Protein AF-0000000070258026 (afdb_homodimer)

Nearest PDB structures (foldseek):
  6uqy-assembly1_A  TM=7.917E-01  e=1.128E-13  Pseudomonas aeruginosa PAO1
  6ur1-assembly2_B  TM=7.963E-01  e=1.712E-13  Pseudomonas aeruginosa PAO1
  6ur0-assembly2_B  TM=8.062E-01  e=3.299E-13  Pseudomonas aeruginosa PAO1
  6uqv-assembly1_A  TM=8.047E-01  e=5.641E-13  Pseudomonas aeruginosa PAO1
  8d90-assembly2_B  TM=7.657E-01  e=5.315E-13  Pseudomonas aeruginosa PAO1

Radius of gyration: 32.23 Å; Cα contacts (8 Å, |Δi|>4): 1597; chains: 2; bounding box: 73×144×102 Å

Organism: Medicago truncatula (NCBI:txid3880)

Sequence (776 aa):
MKFFTQFTTIVLLLSCFLSIQAEKLKSSQSCEFQAIFNFGDSNSDTGCMSAAFYPAILPYGETFFHEAVDRFSDGRLIIDFIAKHLGMPFLSAYINSIGTSYRHGANFAAGSSTIMRQNKTYFDGGTPFTLEIQVEQFNQFKSRTGKFFTQANKSSYTRHFPKPEDIAKSIFILDIGQNDIADVISKVGKEDSHALISNIVEYFSKQIQSLHFFGARTFWIHNTGPIGCLPVAMPIHNAHNNQTQVVGYLDQNGCVNSQNDLAKEFNKKLKDIVVKLREQFHDASFTYVDMFSAKYELISNANKSGFVDPSGICCGYHENGYHVYCGNKATINGKEIVTSSCEDPSKYISWDGVHYTEAANQWIANRILDGSFSDPPLPIAQSCQITHMKFFTQFTTIVLLLSCFLSIQAEKLKSSQSCEFQAIFNFGDSNSDTGCMSAAFYPAILPYGETFFHEAVDRFSDGRLIIDFIAKHLGMPFLSAYINSIGTSYRHGANFAAGSSTIMRQNKTYFDGGTPFTLEIQVEQFNQFKSRTGKFFTQANKSSYTRHFPKPEDIAKSIFILDIGQNDIADVISKVGKEDSHALISNIVEYFSKQIQSLHFFGARTFWIHNTGPIGCLPVAMPIHNAHNNQTQVVGYLDQNGCVNSQNDLAKEFNKKLKDIVVKLREQFHDASFTYVDMFSAKYELISNANKSGFVDPSGICCGYHENGYHVYCGNKATINGKEIVTSSCEDPSKYISWDGVHYTEAANQWIANRILDGSFSDPPLPIAQSCQITH

InterPro domains:
  IPR001087 GDSL lipase/esterase [PF00657] (36-368)
  IPR035669 GDSL lipase/esterase-like, plant [cd01837] (35-372)
  IPR036514 SGNH hydrolase superfamily [G3DSA:3.40.50.1110] (21-372)

Foldseek 3Di:
DVVPPVVVVVVVVVVVVVVPPPPPPVPQDFLLAQAEEEEAALLQDFAQDCQVDNHFFPPCQCPPNVDGTSHPASHDHLQCVVCVVSPHHRAAALSHPPPHFARRHHYLYYHLEALDQDPDDVVRVHDRSHLVNSLVSVLCLLVVLQVCVPDPDNDPCVNRHYHNVSQQSHEYEYYYHLSQLVVLVVCVVPDDLLVSLLVRLVSVLVSVVSSVVSRYAFYHYEQDAQSQLQLLNFCQQAVPVVPDPDPPCADPLRGGVVSSVSSVSSLVSNVVSQVVVLVVDQRHFGKYFYLHVLLVVCQVCVVVLQADRQSDEFKFDRHHRDTGFHQDWDQDPNDIDHMHGHPDLLRYQHHGSRYGYPNNSNSSSVVGQCQVRMVVSHHPSSRRDRDD/DPVVPVVVVVVVVVVVVVVPCPPPPPPQDFLLAQAEEEEAALLQDFAQDCQVDNHFDPPCQCPPNVDGTSHPASHDHLQCVVCVVSPHHDAAALSHPPPHFARRHHYLYYHLEALDQDPDDVVRVHDRSHLVNSLVSVLCLLVVLQVCVPDPDNDPCVNRHYHNVSQQSHEYEYYYHLSQLVVLVVCVVPDDLLVSLLVRLVSVLVSVVSSVVSRYAFYHYEQDAQSQLQLLNFCQQAVPVVPDPDPPCADPLRGGPVSSVSSVSSLVSNVVSQVVVLVVDQRHFGKYFYLHVLLVVCQVCVVVLQADRQSDEFKFDRHHRDTGFHQDWDQDPNDIDHMHGHPDLLRYQHHGSRYGYPNNSNSSSVVGQCQPRMVVSHHPSSRRDRDD

pLDDT: mean 90.96, std 15.5, range [23.94, 98.94]

Secondary structure (DSSP, 8-state):
-GGGSHHHHHHHHHHHHTTS-------------S-EEEEESTTT-SSHHHHHSSPP-TTTTTTTTSS--S-SSSS--HHHHHHHHTT-PPPPBTT--SS---TTEEE---TT--SSPPS--GGGT--S--HHHHHHHHHHHHHHHHHHHHSSS--GGGGGS--GGGGGGSEEEEE--HHHHHHHHHTBTTB-HHHHHHHHHHHHHHHHHHHHHTT--EEEEE----GGG-GGGSTTT-GGG-----TTSB-TTS-BHHHHHHHHHHHHHHHHHHHHHHHH-TTSEEEEE-HHHHHHHHHHTTGGGT---TT-BSBSEEETTEEE-TT-EEEETTEEEE--B-S-GGG-SBSSSSSB-HHHHHHHHHHHTTSTTEES---GGGTTS---/--TTSHHHHHHHHHHHHT---------------S-EEEEESTTT-SSHHHHHSSPP-TTTTTTTTSS--S-SSSS--HHHHHHHHTT-PPPPBTT--SS---TTEEE---TT--SSPPS--GGGT--S--HHHHHHHHHHHHHHHHHHHHSSS--GGGGGS--GGGGGGSEEEEE--HHHHHHHHHTBTTB-HHHHHHHHHHHHHHHHHHHHHTT--EEEEE----GGGSGGGSTTT-GGG-----TTSB-TTS-BHHHHHHHHHHHHHHHHHHHHHHHH-TTSEEEEE-HHHHHHHHHHTTGGGT---TT-BSBSEEETTEEE-TT-EEEETTEEEE--B-S-GGG-SBSSSSSB-HHHHHHHHHHHTTSTTEES---GGGTTS---

Structure (mmCIF, N/CA/C/O backbone):
data_AF-0000000070258026-model_v1
#
loop_
_entity.id
_entity.type
_entity.pdbx_description
1 polymer 'GDSL-like lipase/acylhydrolase'
#
loop_
_atom_site.group_PDB
_atom_site.id
_atom_site.type_symbol
_atom_site.label_atom_id
_atom_site.label_alt_id
_atom_site.label_comp_id
_atom_site.label_asym_id
_atom_site.label_entity_id
_atom_site.label_seq_id
_atom_site.pdbx_PDB_ins_code
_atom_site.Cartn_x
_atom_site.Cartn_y
_atom_site.Cartn_z
_atom_site.occupancy
_atom_site.B_iso_or_equiv
_atom_site.auth_seq_id
_atom_site.auth_comp_id
_atom_site.auth_asym_id
_atom_site.auth_atom_id
_atom_site.pdbx_PDB_model_num
ATOM 1 N N . MET A 1 1 ? 38.25 -83.875 -19.266 1 23.94 1 MET A N 1
ATOM 2 C CA . MET A 1 1 ? 37.719 -83.312 -18.031 1 23.94 1 MET A CA 1
ATOM 3 C C . MET A 1 1 ? 38.188 -81.875 -17.875 1 23.94 1 MET A C 1
ATOM 5 O O . MET A 1 1 ? 37.938 -81.25 -16.828 1 23.94 1 MET A O 1
ATOM 9 N N . LYS A 1 2 ? 39.188 -81.562 -18.734 1 32.41 2 LYS A N 1
ATOM 10 C CA . LYS A 1 2 ? 39.906 -80.25 -18.75 1 32.41 2 LYS A CA 1
ATOM 11 C C . LYS A 1 2 ? 39 -79.125 -19.234 1 32.41 2 LYS A C 1
ATOM 13 O O . LYS A 1 2 ? 39.375 -78 -19.203 1 32.41 2 LYS A O 1
ATOM 18 N N . PHE A 1 3 ? 37.969 -79.625 -19.906 1 31.86 3 PHE A N 1
ATOM 19 C CA . PHE A 1 3 ? 37.156 -78.625 -20.625 1 31.86 3 PHE A CA 1
ATOM 20 C C . PHE A 1 3 ? 36.344 -77.75 -19.672 1 31.86 3 PHE A C 1
ATOM 22 O O . PHE A 1 3 ? 35.719 -76.75 -20.062 1 31.86 3 PHE A O 1
ATOM 29 N N . PHE A 1 4 ? 36.125 -78.312 -18.438 1 37.47 4 PHE A N 1
ATOM 30 C CA . PHE A 1 4 ? 35.094 -77.688 -17.609 1 37.47 4 PHE A CA 1
ATOM 31 C C . PHE A 1 4 ? 35.625 -76.438 -16.906 1 37.47 4 PHE A C 1
ATOM 33 O O . PHE A 1 4 ? 34.875 -75.75 -16.203 1 37.47 4 PHE A O 1
ATOM 40 N N . THR A 1 5 ? 36.938 -76.312 -16.859 1 42.53 5 THR A N 1
ATOM 41 C CA . THR A 1 5 ? 37.438 -75.312 -15.922 1 42.53 5 THR A CA 1
ATOM 42 C C . THR A 1 5 ? 37.281 -73.875 -16.484 1 42.53 5 THR A C 1
ATOM 44 O O . THR A 1 5 ? 37.281 -72.938 -15.734 1 42.53 5 THR A O 1
ATOM 47 N N . GLN A 1 6 ? 37.219 -73.812 -17.844 1 42.12 6 GLN A N 1
ATOM 48 C CA . GLN A 1 6 ? 37.344 -72.438 -18.391 1 42.12 6 GLN A CA 1
ATOM 49 C C . GLN A 1 6 ? 36.031 -71.688 -18.234 1 42.12 6 GLN A C 1
ATOM 51 O O . GLN A 1 6 ? 36 -70.5 -18.484 1 42.12 6 GLN A O 1
ATOM 56 N N . PHE A 1 7 ? 34.938 -72.5 -18.016 1 44.66 7 PHE A N 1
ATOM 57 C CA . PHE A 1 7 ? 33.688 -71.75 -18.078 1 44.66 7 PHE A CA 1
ATOM 58 C C . PHE A 1 7 ? 33.469 -70.938 -16.812 1 44.66 7 PHE A C 1
ATOM 60 O O . PHE A 1 7 ? 32.625 -70 -16.781 1 44.66 7 PHE A O 1
ATOM 67 N N . THR A 1 8 ? 34.188 -71.375 -15.703 1 45.5 8 THR A N 1
ATOM 68 C CA . THR A 1 8 ? 33.781 -70.75 -14.453 1 45.5 8 THR A CA 1
ATOM 69 C C . THR A 1 8 ? 34.406 -69.312 -14.352 1 45.5 8 THR A C 1
ATOM 71 O O . THR A 1 8 ? 33.875 -68.438 -13.641 1 45.5 8 THR A O 1
ATOM 74 N N . THR A 1 9 ? 35.531 -69.125 -15.109 1 47.25 9 THR A N 1
ATOM 75 C CA . THR A 1 9 ? 36.188 -67.875 -14.875 1 47.25 9 THR A CA 1
ATOM 76 C C . THR A 1 9 ? 35.406 -66.75 -15.531 1 47.25 9 THR A C 1
ATOM 78 O O . THR A 1 9 ? 35.438 -65.562 -15.047 1 47.25 9 THR A O 1
ATOM 81 N N . ILE A 1 10 ? 34.719 -67.125 -16.688 1 45.38 10 ILE A N 1
ATOM 82 C CA . ILE A 1 10 ? 34.094 -66 -17.406 1 45.38 10 ILE A CA 1
ATOM 83 C C . ILE A 1 10 ? 32.875 -65.5 -16.641 1 45.38 10 ILE A C 1
ATOM 85 O O . ILE A 1 10 ? 32.562 -64.312 -16.703 1 45.38 10 ILE A O 1
ATOM 89 N N . VAL A 1 11 ? 32.25 -66.5 -15.906 1 46.34 11 VAL A N 1
ATOM 90 C CA . VAL A 1 11 ? 31.016 -66.062 -15.258 1 46.34 11 VAL A CA 1
ATOM 91 C C . VAL A 1 11 ? 31.359 -65.062 -14.109 1 46.34 11 VAL A C 1
ATOM 93 O O . VAL A 1 11 ? 30.609 -64.188 -13.805 1 46.34 11 VAL A O 1
ATOM 96 N N . LEU A 1 12 ? 32.562 -65.375 -13.484 1 46.09 12 LEU A N 1
ATOM 97 C CA . LEU A 1 12 ? 32.844 -64.562 -12.344 1 46.09 12 LEU A CA 1
ATOM 98 C C . LEU A 1 12 ? 33.219 -63.125 -12.797 1 46.09 12 LEU A C 1
ATOM 100 O O . LEU A 1 12 ? 32.938 -62.156 -12.086 1 46.09 12 LEU A O 1
ATOM 104 N N . LEU A 1 13 ? 33.844 -63.094 -14.039 1 44.31 13 LEU A N 1
ATOM 105 C CA . LEU A 1 13 ? 34.219 -61.75 -14.453 1 44.31 13 LEU A CA 1
ATOM 106 C C . LEU A 1 13 ? 32.969 -60.906 -14.797 1 44.31 13 LEU A C 1
ATOM 108 O O . LEU A 1 13 ? 32.969 -59.688 -14.641 1 44.31 13 LEU A O 1
ATOM 112 N N . LEU A 1 14 ? 31.922 -61.688 -15.398 1 43.72 14 LEU A N 1
ATOM 113 C CA . LEU A 1 14 ? 30.75 -60.875 -15.742 1 43.72 14 LEU A CA 1
ATOM 114 C C . LEU A 1 14 ? 30.047 -60.375 -14.492 1 43.72 14 LEU A C 1
ATOM 116 O O . LEU A 1 14 ? 29.453 -59.281 -14.508 1 43.72 14 LEU A O 1
ATOM 120 N N . SER A 1 15 ? 30.125 -61.219 -13.43 1 42.88 15 SER A N 1
ATOM 121 C CA . SER A 1 15 ? 29.406 -60.719 -12.258 1 42.88 15 SER A CA 1
ATOM 122 C C . SER A 1 15 ? 30.109 -59.5 -11.664 1 42.88 15 SER A C 1
ATOM 124 O O . SER A 1 15 ? 29.484 -58.688 -10.984 1 42.88 15 SER A O 1
ATOM 126 N N . CYS A 1 16 ? 31.453 -59.531 -11.727 1 42.88 16 CYS A N 1
ATOM 127 C CA . CYS A 1 16 ? 32.094 -58.406 -11.062 1 42.88 16 CYS A CA 1
ATOM 128 C C . CYS A 1 16 ? 31.828 -57.094 -11.797 1 42.88 16 CYS A C 1
ATOM 130 O O . CYS A 1 16 ? 32.062 -56.031 -11.258 1 42.88 16 CYS A O 1
ATOM 132 N N . PHE A 1 17 ? 31.75 -57.219 -13.188 1 41.69 17 PHE A N 1
ATOM 133 C CA . PHE A 1 17 ? 31.656 -55.906 -13.867 1 41.69 17 PHE A CA 1
ATOM 134 C C . PHE A 1 17 ? 30.297 -55.281 -13.609 1 41.69 17 PHE A C 1
ATOM 136 O O . PHE A 1 17 ? 30.047 -54.156 -14.031 1 41.69 17 PHE A O 1
ATOM 143 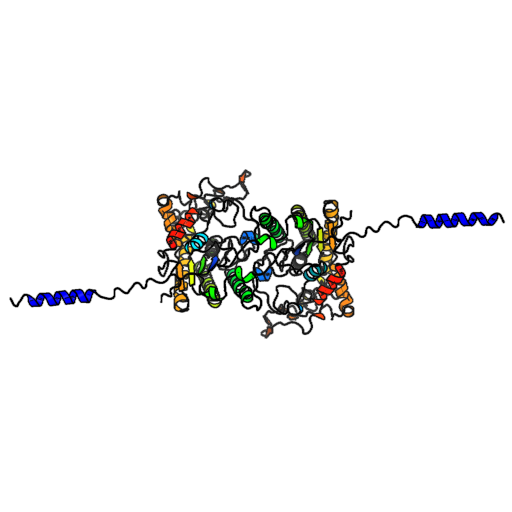N N . LEU A 1 18 ? 29.281 -56.125 -13.375 1 38.84 18 LEU A N 1
ATOM 144 C CA . LEU A 1 18 ? 28.016 -55.406 -13.164 1 38.84 18 LEU A CA 1
ATOM 145 C C . LEU A 1 18 ? 28.047 -54.625 -11.852 1 38.84 18 LEU A C 1
ATOM 147 O O . LEU A 1 18 ? 27.031 -54.062 -11.453 1 38.84 18 LEU A O 1
ATOM 151 N N . SER A 1 19 ? 29 -55 -10.992 1 41.25 19 SER A N 1
ATOM 152 C CA . SER A 1 19 ? 28.969 -54.156 -9.812 1 41.25 19 SER A CA 1
ATOM 153 C C . SER A 1 19 ? 29.281 -52.719 -10.18 1 41.25 19 SER A C 1
ATOM 155 O O . SER A 1 19 ? 29.688 -51.906 -9.32 1 41.25 19 SER A O 1
ATOM 157 N N . ILE A 1 20 ? 29.75 -52.469 -11.406 1 37.81 20 ILE A N 1
ATOM 158 C CA . ILE A 1 20 ? 30.297 -51.125 -11.562 1 37.81 20 ILE A CA 1
ATOM 159 C C . ILE A 1 20 ? 29.344 -50.094 -10.969 1 37.81 20 ILE A C 1
ATOM 161 O O . ILE A 1 20 ? 29.391 -49.812 -9.773 1 37.81 20 ILE A O 1
ATOM 165 N N . GLN A 1 21 ? 29.047 -48.938 -11.742 1 34.91 21 GLN A N 1
ATOM 166 C CA . GLN A 1 21 ? 28.75 -47.531 -11.391 1 34.91 21 GLN A CA 1
ATOM 167 C C . GLN A 1 21 ? 27.312 -47.406 -10.914 1 34.91 21 GLN A C 1
ATOM 169 O O . GLN A 1 21 ? 26.406 -47.219 -11.719 1 34.91 21 GLN A O 1
ATOM 174 N N . ALA A 1 22 ? 26.812 -48.312 -10.195 1 37.06 22 ALA A N 1
ATOM 175 C CA . ALA A 1 22 ? 25.672 -47.625 -9.57 1 37.06 22 ALA A CA 1
ATOM 176 C C . ALA A 1 22 ? 26.047 -46.219 -9.133 1 37.06 22 ALA A C 1
ATOM 178 O O . ALA A 1 22 ? 26.812 -46.031 -8.18 1 37.06 22 ALA A O 1
ATOM 179 N N . GLU A 1 23 ? 26.328 -45.312 -9.969 1 34.62 23 GLU A N 1
ATOM 180 C CA . GLU A 1 23 ? 26.344 -43.938 -9.578 1 34.62 23 GLU A CA 1
ATOM 181 C C . GLU A 1 23 ? 25.422 -43.688 -8.383 1 34.62 23 GLU A C 1
ATOM 183 O O . GLU A 1 23 ? 24.25 -44.062 -8.406 1 34.62 23 GLU A O 1
ATOM 188 N N . LYS A 1 24 ? 25.969 -43.594 -7.289 1 44.56 24 LYS A N 1
ATOM 189 C CA . LYS A 1 24 ? 25.312 -43.031 -6.121 1 44.56 24 LYS A CA 1
ATOM 190 C C . LYS A 1 24 ? 24.266 -42 -6.535 1 44.56 24 LYS A C 1
ATOM 192 O O . LYS A 1 24 ? 24.609 -40.938 -7.066 1 44.56 24 LYS A O 1
ATOM 197 N N . LEU A 1 25 ? 23.219 -42.469 -7.25 1 40.97 25 LEU A N 1
ATOM 198 C CA . LEU A 1 25 ? 22.172 -41.469 -7.113 1 40.97 25 LEU A CA 1
ATOM 199 C C . LEU A 1 25 ? 22.391 -40.625 -5.852 1 40.97 25 LEU A C 1
ATOM 201 O O . LEU A 1 25 ? 22.203 -41.125 -4.738 1 40.97 25 LEU A O 1
ATOM 205 N N . LYS A 1 26 ? 23.328 -39.875 -5.727 1 43.75 26 LYS A N 1
ATOM 206 C CA . LYS A 1 26 ? 23.5 -38.906 -4.648 1 43.75 26 LYS A CA 1
ATOM 207 C C . LYS A 1 26 ? 22.156 -38.5 -4.074 1 43.75 26 LYS A C 1
ATOM 209 O O . LYS A 1 26 ? 21.344 -37.875 -4.773 1 43.75 26 LYS A O 1
ATOM 214 N N . SER A 1 27 ? 21.391 -39.219 -3.379 1 47.47 27 SER A N 1
ATOM 215 C CA . SER A 1 27 ? 20.266 -38.844 -2.535 1 47.47 27 SER A CA 1
ATOM 216 C C . SER A 1 27 ? 20.328 -37.375 -2.148 1 47.47 27 SER A C 1
ATOM 218 O O . SER A 1 27 ? 21.203 -36.969 -1.401 1 47.47 27 SER A O 1
ATOM 220 N N . SER A 1 28 ? 20.094 -36.562 -3.061 1 60.34 28 SER A N 1
ATOM 221 C CA . SER A 1 28 ? 20.203 -35.094 -2.871 1 60.34 28 SER A CA 1
ATOM 222 C C . SER A 1 28 ? 19.547 -34.656 -1.571 1 60.34 28 SER A C 1
ATOM 224 O O . SER A 1 28 ? 18.422 -35.062 -1.276 1 60.34 28 SER A O 1
ATOM 226 N N . GLN A 1 29 ? 20.266 -34.25 -0.574 1 77.06 29 GLN A N 1
ATOM 227 C CA . GLN A 1 29 ? 19.922 -33.719 0.742 1 77.06 29 GLN A CA 1
ATOM 228 C C . GLN A 1 29 ? 18.844 -32.656 0.64 1 77.06 29 GLN A C 1
ATOM 230 O O . GLN A 1 29 ? 18.844 -31.844 -0.288 1 77.06 29 GLN A O 1
ATOM 235 N N . SER A 1 30 ? 17.812 -32.906 1.454 1 90.06 30 SER A N 1
ATOM 236 C CA . SER A 1 30 ? 16.75 -31.906 1.57 1 90.06 30 SER A CA 1
ATOM 237 C C . SER A 1 30 ? 17.312 -30.516 1.844 1 90.06 30 SER A C 1
ATOM 239 O O . SER A 1 30 ? 18.297 -30.375 2.562 1 90.06 30 SER A O 1
ATOM 241 N N . CYS A 1 31 ? 16.875 -29.547 1.17 1 94.38 31 CYS A N 1
ATOM 242 C CA . CYS A 1 31 ? 17.359 -28.172 1.258 1 94.38 31 CYS A CA 1
ATOM 243 C C . CYS A 1 31 ? 17.094 -27.594 2.643 1 94.38 31 CYS A C 1
ATOM 245 O O . CYS A 1 31 ? 17.781 -26.656 3.066 1 94.38 31 CYS A O 1
ATOM 247 N N . GLU A 1 32 ? 16.188 -28.094 3.459 1 93.81 32 GLU A N 1
ATOM 248 C CA . GLU A 1 32 ? 15.812 -27.578 4.77 1 93.81 32 GLU A CA 1
ATOM 249 C C . GLU A 1 32 ? 15.617 -26.078 4.746 1 93.81 32 GLU A C 1
ATOM 251 O O . GLU A 1 32 ? 16.266 -25.344 5.508 1 93.81 32 GLU A O 1
ATOM 256 N N . PHE A 1 33 ? 14.758 -25.609 3.986 1 97.88 33 PHE A N 1
ATOM 257 C CA . PHE A 1 33 ? 14.5 -24.188 3.811 1 97.88 33 PHE A CA 1
ATOM 258 C C . PHE A 1 33 ? 14.109 -23.531 5.133 1 97.88 33 PHE A C 1
ATOM 260 O O . PHE A 1 33 ? 13.344 -24.109 5.91 1 97.88 33 PHE A O 1
ATOM 267 N N . GLN A 1 34 ? 14.594 -22.312 5.363 1 96.94 34 GLN A N 1
ATOM 268 C CA . GLN A 1 34 ? 14.32 -21.578 6.598 1 96.94 34 GLN A CA 1
ATOM 269 C C . GLN A 1 34 ? 13.148 -20.609 6.414 1 96.94 34 GLN A C 1
ATOM 271 O O . GLN A 1 34 ? 12.477 -20.25 7.383 1 96.94 34 GLN A O 1
ATOM 276 N N . ALA A 1 35 ? 12.961 -20.188 5.176 1 98.19 35 ALA A N 1
ATOM 277 C CA . ALA A 1 35 ? 11.906 -19.234 4.887 1 98.19 35 ALA A CA 1
ATOM 278 C C . ALA A 1 35 ? 11.453 -19.328 3.432 1 98.19 35 ALA A C 1
ATOM 280 O O . ALA A 1 35 ? 12.148 -19.922 2.6 1 98.19 35 ALA A O 1
ATOM 281 N N . ILE A 1 36 ? 10.258 -18.875 3.186 1 98.81 36 ILE A N 1
ATOM 282 C CA . ILE A 1 36 ? 9.695 -18.719 1.847 1 98.81 36 ILE A CA 1
ATOM 283 C C . ILE A 1 36 ? 9.438 -17.234 1.561 1 98.81 36 ILE A C 1
ATOM 285 O O . ILE A 1 36 ? 8.812 -16.547 2.365 1 98.81 36 ILE A O 1
ATOM 289 N N . PHE A 1 37 ? 9.961 -16.75 0.509 1 98.94 37 PHE A N 1
ATOM 290 C CA . PHE A 1 37 ? 9.586 -15.438 -0.017 1 98.94 37 PHE A CA 1
ATOM 291 C C . PHE A 1 37 ? 8.836 -15.578 -1.335 1 98.94 37 PHE A C 1
ATOM 293 O O . PHE A 1 37 ? 9.359 -16.141 -2.297 1 98.94 37 PHE A O 1
ATOM 300 N N . ASN A 1 38 ? 7.598 -15.078 -1.342 1 98.94 38 ASN A N 1
ATOM 301 C CA . ASN A 1 38 ? 6.73 -15.266 -2.5 1 98.94 38 ASN A CA 1
ATOM 302 C C . ASN A 1 38 ? 6.41 -13.945 -3.186 1 98.94 38 ASN A C 1
ATOM 304 O O . ASN A 1 38 ? 6.156 -12.938 -2.518 1 98.94 38 ASN A O 1
ATOM 308 N N . PHE A 1 39 ? 6.453 -13.914 -4.484 1 98.94 39 PHE A N 1
ATOM 309 C CA . PHE A 1 39 ? 6.113 -12.789 -5.352 1 98.94 39 PHE A CA 1
ATOM 310 C C . PHE A 1 39 ? 5.059 -13.203 -6.375 1 98.94 39 PHE A C 1
ATOM 312 O O . PHE A 1 39 ? 5.152 -14.273 -6.977 1 98.94 39 PHE A O 1
ATOM 319 N N . GLY A 1 40 ? 4.047 -12.344 -6.512 1 98.88 40 GLY A N 1
ATOM 320 C CA . GLY A 1 40 ? 3.027 -12.82 -7.434 1 98.88 40 GLY A CA 1
ATOM 321 C C . GLY A 1 40 ? 1.813 -11.914 -7.504 1 98.88 40 GLY A C 1
ATOM 322 O O . GLY A 1 40 ? 1.91 -10.719 -7.223 1 98.88 40 GLY A O 1
ATOM 323 N N . ASP A 1 41 ? 0.725 -12.445 -8.062 1 98.69 41 ASP A N 1
ATOM 324 C CA . ASP A 1 41 ? -0.542 -11.734 -8.234 1 98.69 41 ASP A CA 1
ATOM 325 C C . ASP A 1 41 ? -1.641 -12.375 -7.383 1 98.69 41 ASP A C 1
ATOM 327 O O . ASP A 1 41 ? -1.368 -12.906 -6.305 1 98.69 41 ASP A O 1
ATOM 331 N N . SER A 1 42 ? -2.885 -12.289 -7.746 1 98.44 42 SER A N 1
ATOM 332 C CA . SER A 1 42 ? -4.023 -12.75 -6.961 1 98.44 42 SER A CA 1
ATOM 333 C C . SER A 1 42 ? -3.961 -14.258 -6.723 1 98.44 42 SER A C 1
ATOM 335 O O . SER A 1 42 ? -4.531 -14.758 -5.754 1 98.44 42 SER A O 1
ATOM 337 N N . ASN A 1 43 ? -3.219 -15 -7.562 1 98.69 43 ASN A N 1
ATOM 338 C CA . ASN A 1 43 ? -3.129 -16.453 -7.43 1 98.69 43 ASN A CA 1
ATOM 339 C C . ASN A 1 43 ? -2.285 -16.844 -6.223 1 98.69 43 ASN A C 1
ATOM 341 O O . ASN A 1 43 ? -2.291 -18.016 -5.816 1 98.69 43 ASN A O 1
ATOM 345 N N . SER A 1 44 ? -1.569 -15.859 -5.648 1 98.81 44 SER A N 1
ATOM 346 C CA . SER A 1 44 ? -0.742 -16.219 -4.5 1 98.81 44 SER A CA 1
ATOM 347 C C . SER A 1 44 ? -0.771 -15.125 -3.436 1 98.81 44 SER A C 1
ATOM 349 O O . SER A 1 44 ? 0.052 -15.117 -2.518 1 98.81 44 SER A O 1
ATOM 351 N N . ASP A 1 45 ? -1.696 -14.141 -3.553 1 98.69 45 ASP A N 1
ATOM 352 C CA . ASP A 1 45 ? -1.89 -13.102 -2.547 1 98.69 45 ASP A CA 1
ATOM 353 C C . ASP A 1 45 ? -2.541 -13.672 -1.288 1 98.69 45 ASP A C 1
ATOM 355 O O . ASP A 1 45 ? -3.633 -14.234 -1.35 1 98.69 45 ASP A O 1
ATOM 359 N N . THR A 1 46 ? -1.882 -13.484 -0.148 1 98.38 46 THR A N 1
ATOM 360 C CA . THR A 1 46 ? -2.41 -14.047 1.09 1 98.38 46 THR A CA 1
ATOM 361 C C . THR A 1 46 ? -2.904 -12.938 2.018 1 98.38 46 THR A C 1
ATOM 363 O O . THR A 1 46 ? -3.01 -13.141 3.229 1 98.38 46 THR A O 1
ATOM 366 N N . GLY A 1 47 ? -3.084 -11.695 1.452 1 97.5 47 GLY A N 1
ATOM 367 C CA . GLY A 1 47 ? -3.662 -10.695 2.332 1 97.5 47 GLY A CA 1
ATOM 368 C C . GLY A 1 47 ? -3.264 -9.281 1.967 1 97.5 47 GLY A C 1
ATOM 369 O O . GLY A 1 47 ? -3.674 -8.32 2.627 1 97.5 47 GLY A O 1
ATOM 370 N N . CYS A 1 48 ? -2.506 -9.094 0.95 1 98.31 48 CYS A N 1
ATOM 371 C CA . CYS A 1 48 ? -1.938 -7.793 0.62 1 98.31 48 CYS A CA 1
ATOM 372 C C . CYS A 1 48 ? -3.035 -6.781 0.313 1 98.31 48 CYS A C 1
ATOM 374 O O . CYS A 1 48 ? -3.059 -5.691 0.888 1 98.31 48 CYS A O 1
ATOM 376 N N . MET A 1 49 ? -3.967 -7.145 -0.515 1 97.5 49 MET A N 1
ATOM 377 C CA . MET A 1 49 ? -4.965 -6.195 -0.999 1 97.5 49 MET A CA 1
ATOM 378 C C . MET A 1 49 ? -5.93 -5.805 0.116 1 97.5 49 MET A C 1
ATOM 380 O O . MET A 1 49 ? -6.305 -4.637 0.237 1 97.5 49 MET A O 1
ATOM 384 N N . SER A 1 50 ? -6.297 -6.758 0.931 1 96.56 50 SER A N 1
ATOM 385 C CA . SER A 1 50 ? -7.219 -6.438 2.018 1 96.56 50 SER A CA 1
ATOM 386 C C . SER A 1 50 ? -6.531 -5.609 3.098 1 96.56 50 SER A C 1
ATOM 388 O O . SER A 1 50 ? -7.164 -4.758 3.729 1 96.56 50 SER A O 1
ATOM 390 N N . ALA A 1 51 ? -5.25 -5.871 3.33 1 97.38 51 ALA A N 1
ATOM 391 C CA . ALA A 1 51 ? -4.512 -5.113 4.34 1 97.38 51 ALA A CA 1
ATOM 392 C C . ALA A 1 51 ? -4.32 -3.662 3.904 1 97.38 51 ALA A C 1
ATOM 394 O O . ALA A 1 51 ? -4.391 -2.748 4.727 1 97.38 51 ALA A O 1
ATOM 395 N N . ALA A 1 52 ? -4.113 -3.445 2.633 1 98 52 ALA A N 1
ATOM 396 C CA . ALA A 1 52 ? -3.74 -2.123 2.141 1 98 52 ALA A CA 1
ATOM 397 C C . ALA A 1 52 ? -4.977 -1.301 1.784 1 98 52 ALA A C 1
ATOM 399 O O . ALA A 1 52 ? -4.934 -0.068 1.794 1 98 52 ALA A O 1
ATOM 400 N N . PHE A 1 53 ? -6.121 -1.968 1.501 1 97.62 53 PHE A N 1
ATOM 401 C CA . PHE A 1 53 ? -7.238 -1.252 0.896 1 97.62 53 PHE A CA 1
ATOM 402 C C . PHE A 1 53 ? -8.547 -1.621 1.578 1 97.62 53 PHE A C 1
ATOM 404 O O . PHE A 1 53 ? -8.758 -1.294 2.748 1 97.62 53 PHE A O 1
ATOM 411 N N . TYR A 1 54 ? -9.445 -2.414 0.941 1 96.12 54 TYR A N 1
ATOM 412 C CA . TYR A 1 54 ? -10.742 -2.764 1.509 1 96.12 54 TYR A CA 1
ATOM 413 C C . TYR A 1 54 ? -10.703 -4.137 2.168 1 96.12 54 TYR A C 1
ATOM 415 O O . TYR A 1 54 ? -9.914 -5 1.767 1 96.12 54 TYR A O 1
ATOM 423 N N . PRO A 1 55 ? -11.539 -4.371 3.129 1 95.06 55 PRO A N 1
ATOM 424 C CA . PRO A 1 55 ? -11.531 -5.648 3.844 1 95.06 55 PRO A CA 1
ATOM 425 C C . PRO A 1 55 ? -11.859 -6.832 2.939 1 95.06 55 PRO A C 1
ATOM 427 O O . PRO A 1 55 ? -12.578 -6.676 1.947 1 95.06 55 PRO A O 1
ATOM 430 N N . ALA A 1 56 ? -11.305 -7.977 3.363 1 93.88 56 ALA A N 1
ATOM 431 C CA . ALA A 1 56 ? -11.727 -9.219 2.725 1 93.88 56 ALA A CA 1
ATOM 432 C C . ALA A 1 56 ? -13.219 -9.461 2.926 1 93.88 56 ALA A C 1
ATOM 434 O O . ALA A 1 56 ? -13.805 -9 3.912 1 93.88 56 ALA A O 1
ATOM 435 N N . ILE A 1 57 ? -13.805 -10.164 2.006 1 93.44 57 ILE A N 1
ATOM 436 C CA . ILE A 1 57 ? -15.242 -10.391 2.096 1 93.44 57 ILE A CA 1
ATOM 437 C C . ILE A 1 57 ? -15.547 -11.867 1.884 1 93.44 57 ILE A C 1
ATOM 439 O O . ILE A 1 57 ? -14.789 -12.578 1.207 1 93.44 57 ILE A O 1
ATOM 443 N N . LEU A 1 58 ? -16.578 -12.32 2.543 1 94.44 58 LEU A N 1
ATOM 444 C CA . LEU A 1 58 ? -17.141 -13.633 2.197 1 94.44 58 LEU A CA 1
ATOM 445 C C . LEU A 1 58 ? -17.734 -13.617 0.794 1 94.44 58 LEU A C 1
ATOM 447 O O . LEU A 1 58 ? -18.156 -12.562 0.306 1 94.44 58 LEU A O 1
ATOM 451 N N . PRO A 1 59 ? -17.609 -14.758 0.017 1 95.94 59 PRO A N 1
ATOM 452 C CA . PRO A 1 59 ? -17.328 -16.109 0.512 1 95.94 59 PRO A CA 1
ATOM 453 C C . PRO A 1 59 ? -15.867 -16.5 0.329 1 95.94 59 PRO A C 1
ATOM 455 O O . PRO A 1 59 ? -15.523 -17.688 0.482 1 95.94 59 PRO A O 1
ATOM 458 N N . TYR A 1 60 ? -15 -15.617 0.019 1 97.06 60 TYR A N 1
ATOM 459 C CA . TYR A 1 60 ? -13.578 -15.953 -0.03 1 97.06 60 TYR A CA 1
ATOM 460 C C . TYR A 1 60 ? -13.094 -16.469 1.318 1 97.06 60 TYR A C 1
ATOM 462 O O . TYR A 1 60 ? -13.32 -15.836 2.352 1 97.06 60 TYR A O 1
ATOM 470 N N . GLY A 1 61 ? -12.5 -17.656 1.319 1 97.5 61 GLY A N 1
ATOM 471 C CA . GLY A 1 61 ? -11.992 -18.25 2.543 1 97.5 61 GLY A CA 1
ATOM 472 C C . GLY A 1 61 ? -13 -19.141 3.24 1 97.5 61 GLY A C 1
ATOM 473 O O . GLY A 1 61 ? -12.695 -19.75 4.273 1 97.5 61 GLY A O 1
ATOM 474 N N . GLU A 1 62 ? -14.148 -19.359 2.689 1 97.19 62 GLU A N 1
ATOM 475 C CA . GLU A 1 62 ? -15.266 -19.984 3.391 1 97.19 62 GLU A CA 1
ATOM 476 C C . GLU A 1 62 ? -14.984 -21.453 3.699 1 97.19 62 GLU A C 1
ATOM 478 O O . GLU A 1 62 ? -15.453 -21.984 4.707 1 97.19 62 GLU A O 1
ATOM 483 N N . THR A 1 63 ? -14.234 -22.141 2.889 1 97.56 63 THR A N 1
ATOM 484 C CA . THR A 1 63 ? -14.125 -23.578 2.988 1 97.56 63 THR A CA 1
ATOM 485 C C . THR A 1 63 ? -13.078 -23.984 4.027 1 97.56 63 THR A C 1
ATOM 487 O O . THR A 1 63 ? -13.266 -24.938 4.773 1 97.56 63 THR A O 1
ATOM 490 N N . PHE A 1 64 ? -11.984 -23.266 4.137 1 98.25 64 PHE A N 1
ATOM 491 C CA . PHE A 1 64 ? -10.906 -23.688 5.016 1 98.25 64 PHE A CA 1
ATOM 492 C C . PHE A 1 64 ? -10.805 -22.766 6.227 1 98.25 64 PHE A C 1
ATOM 494 O O . PHE A 1 64 ? -10.711 -23.25 7.363 1 98.25 64 PHE A O 1
ATOM 501 N N . PHE A 1 65 ? -10.836 -21.484 5.984 1 97.12 65 PHE A N 1
ATOM 502 C CA . PHE A 1 65 ? -10.609 -20.5 7.051 1 97.12 65 PHE A CA 1
ATOM 503 C C . PHE A 1 65 ? -11.906 -20.219 7.797 1 97.12 65 PHE A C 1
ATOM 505 O O . PHE A 1 65 ? -11.875 -19.688 8.914 1 97.12 65 PHE A O 1
ATOM 512 N N . HIS A 1 66 ? -13.086 -20.453 7.164 1 96.88 66 HIS A N 1
ATOM 513 C CA . HIS A 1 66 ? -14.414 -20.25 7.738 1 96.88 66 HIS A CA 1
ATOM 514 C C . HIS A 1 66 ? -14.609 -18.812 8.195 1 96.88 66 HIS A C 1
ATOM 516 O O . HIS A 1 66 ? -15.242 -18.562 9.219 1 96.88 66 HIS A O 1
ATOM 522 N N . GLU A 1 67 ? -13.945 -17.891 7.539 1 95.44 67 GLU A N 1
ATOM 523 C CA . GLU A 1 67 ? -14.062 -16.453 7.641 1 95.44 67 GLU A CA 1
ATOM 524 C C . GLU A 1 67 ? -13.516 -15.758 6.398 1 95.44 67 GLU A C 1
ATOM 526 O O . GLU A 1 67 ? -12.859 -16.391 5.566 1 95.44 67 GLU A O 1
ATOM 531 N N . ALA A 1 68 ? -13.852 -14.539 6.27 1 95.44 68 ALA A N 1
ATOM 532 C CA . ALA A 1 68 ? -13.344 -13.781 5.129 1 95.44 68 ALA A CA 1
ATOM 533 C C . ALA A 1 68 ? -11.828 -13.641 5.203 1 95.44 68 ALA A C 1
ATOM 535 O O . ALA A 1 68 ? -11.289 -13.203 6.223 1 95.44 68 ALA A O 1
ATOM 536 N N . VAL A 1 69 ? -11.141 -14.07 4.172 1 94.31 69 VAL A N 1
ATOM 537 C CA . VAL A 1 69 ? -9.703 -13.891 4.047 1 94.31 69 VAL A CA 1
ATOM 538 C C . VAL A 1 69 ? -9.367 -13.336 2.664 1 94.31 69 VAL A C 1
ATOM 540 O O . VAL A 1 69 ? -10.164 -13.461 1.728 1 94.31 69 VAL A O 1
ATOM 543 N N . ASP A 1 70 ? -8.25 -12.578 2.588 1 90.19 70 ASP A N 1
ATOM 544 C CA . ASP A 1 70 ? -7.82 -12.055 1.298 1 90.19 70 ASP A CA 1
ATOM 545 C C . ASP A 1 70 ? -7.086 -13.125 0.489 1 90.19 70 ASP A C 1
ATOM 547 O O . ASP A 1 70 ? -5.879 -13.031 0.271 1 90.19 70 ASP A O 1
ATOM 551 N N . ARG A 1 71 ? -7.664 -14.203 0.234 1 96.81 71 ARG A N 1
ATOM 552 C CA . ARG A 1 71 ? -7.305 -15.211 -0.754 1 96.81 71 ARG A CA 1
ATOM 553 C C . ARG A 1 71 ? -8.367 -15.312 -1.847 1 96.81 71 ARG A C 1
ATOM 555 O O . ARG A 1 71 ? -9.562 -15.406 -1.554 1 96.81 71 ARG A O 1
ATOM 562 N N . PHE A 1 72 ? -7.957 -15.18 -3.029 1 97.44 72 PHE A N 1
ATOM 563 C CA . PHE A 1 72 ? -8.891 -15.227 -4.148 1 97.44 72 PHE A CA 1
ATOM 564 C C . PHE A 1 72 ? -9.297 -16.672 -4.449 1 97.44 72 PHE A C 1
ATOM 566 O O . PHE A 1 72 ? -9.102 -17.156 -5.562 1 97.44 72 PHE A O 1
ATOM 573 N N . SER A 1 73 ? -9.82 -17.281 -3.482 1 98.44 73 SER A N 1
ATOM 574 C CA . SER A 1 73 ? -10.273 -18.672 -3.449 1 98.44 73 SER A CA 1
ATOM 575 C C . SER A 1 73 ? -11.25 -18.906 -2.301 1 98.44 73 SER A C 1
ATOM 577 O O . SER A 1 73 ? -11.367 -18.078 -1.396 1 98.44 73 SER A O 1
ATOM 579 N N . ASP A 1 74 ? -11.977 -20.031 -2.359 1 98.25 74 ASP A N 1
ATOM 580 C CA . ASP A 1 74 ? -12.828 -20.438 -1.243 1 98.25 74 ASP A CA 1
ATOM 581 C C . ASP A 1 74 ? -11.992 -20.859 -0.04 1 98.25 74 ASP A C 1
ATOM 583 O O . ASP A 1 74 ? -12.508 -20.984 1.071 1 98.25 74 ASP A O 1
ATOM 587 N N . GLY A 1 75 ? -10.703 -21.078 -0.26 1 98.62 75 GLY A N 1
ATOM 588 C CA . GLY A 1 75 ? -9.828 -21.531 0.81 1 98.62 75 GLY A CA 1
ATOM 589 C C . GLY A 1 75 ? -8.359 -21.266 0.529 1 98.62 75 GLY A C 1
ATOM 590 O O . GLY A 1 75 ? -7.973 -20.141 0.226 1 98.62 75 GLY A O 1
ATOM 591 N N . ARG A 1 76 ? -7.547 -22.344 0.542 1 98.56 76 ARG A N 1
ATOM 592 C CA . ARG A 1 76 ? -6.094 -22.234 0.452 1 98.56 76 ARG A CA 1
ATOM 593 C C . ARG A 1 76 ? -5.645 -22.094 -0.999 1 98.56 76 ARG A C 1
ATOM 595 O O . ARG A 1 76 ? -6.289 -22.609 -1.91 1 98.56 76 ARG A O 1
ATOM 602 N N . LEU A 1 77 ? -4.602 -21.375 -1.186 1 98.94 77 LEU A N 1
ATOM 603 C CA . LEU A 1 77 ? -3.936 -21.203 -2.471 1 98.94 77 LEU A CA 1
ATOM 604 C C . LEU A 1 77 ? -2.785 -22.188 -2.623 1 98.94 77 LEU A C 1
ATOM 606 O O . LEU A 1 77 ? -2.396 -22.844 -1.656 1 98.94 77 LEU A O 1
ATOM 610 N N . ILE A 1 78 ? -2.24 -22.25 -3.812 1 98.94 78 ILE A N 1
ATOM 611 C CA . ILE A 1 78 ? -1.12 -23.141 -4.074 1 98.94 78 ILE A CA 1
ATOM 612 C C . ILE A 1 78 ? 0.033 -22.828 -3.129 1 98.94 78 ILE A C 1
ATOM 614 O O . ILE A 1 78 ? 0.676 -23.734 -2.59 1 98.94 78 ILE A O 1
ATOM 618 N N . ILE A 1 79 ? 0.308 -21.562 -2.842 1 98.94 79 ILE A N 1
ATOM 619 C CA . ILE A 1 79 ? 1.401 -21.125 -1.98 1 98.94 79 ILE A CA 1
ATOM 620 C C . ILE A 1 79 ? 1.184 -21.656 -0.564 1 98.94 79 ILE A C 1
ATOM 622 O O . ILE A 1 79 ? 2.143 -21.984 0.138 1 98.94 79 ILE A O 1
ATOM 626 N N . ASP A 1 80 ? -0.06 -21.781 -0.109 1 98.88 80 ASP A N 1
ATOM 627 C CA . ASP A 1 80 ? -0.354 -22.344 1.208 1 98.88 80 ASP A CA 1
ATOM 628 C C . ASP A 1 80 ? 0.021 -23.812 1.274 1 98.88 80 ASP A C 1
ATOM 630 O O . ASP A 1 80 ? 0.589 -24.281 2.27 1 98.88 80 ASP A O 1
ATOM 634 N N . PHE A 1 81 ? -0.296 -24.547 0.236 1 98.88 81 PHE A N 1
ATOM 635 C CA . PHE A 1 81 ? 0.038 -25.953 0.193 1 98.88 81 PHE A CA 1
ATOM 636 C C . PHE A 1 81 ? 1.546 -26.156 0.105 1 98.88 81 PHE A C 1
ATOM 638 O O . PHE A 1 81 ? 2.086 -27.109 0.665 1 98.88 81 PHE A O 1
ATOM 645 N N . ILE A 1 82 ? 2.221 -25.266 -0.61 1 98.88 82 ILE A N 1
ATOM 646 C CA . ILE A 1 82 ? 3.678 -25.328 -0.682 1 98.88 82 ILE A CA 1
ATOM 647 C C . ILE A 1 82 ? 4.27 -25.094 0.708 1 98.88 82 ILE A C 1
ATOM 649 O O . ILE A 1 82 ? 5.145 -25.844 1.143 1 98.88 82 ILE A O 1
ATOM 653 N N . ALA A 1 83 ? 3.801 -24.062 1.377 1 98.75 83 ALA A N 1
ATOM 654 C CA . ALA A 1 83 ? 4.285 -23.781 2.727 1 98.75 83 ALA A CA 1
ATOM 655 C C . ALA A 1 83 ? 4.094 -24.984 3.641 1 98.75 83 ALA A C 1
ATOM 657 O O . ALA A 1 83 ? 5.023 -25.391 4.34 1 98.75 83 ALA A O 1
ATOM 658 N N . LYS A 1 84 ? 2.934 -25.578 3.582 1 98.19 84 LYS A N 1
ATOM 659 C CA . LYS A 1 84 ? 2.641 -26.75 4.395 1 98.19 84 LYS A CA 1
ATOM 660 C C . LYS A 1 84 ? 3.578 -27.906 4.055 1 98.19 84 LYS A C 1
ATOM 662 O O . LYS A 1 84 ? 4.094 -28.578 4.949 1 98.19 84 LYS A O 1
ATOM 667 N N . HIS A 1 85 ? 3.75 -28.125 2.797 1 98.25 85 HIS A N 1
ATOM 668 C CA . HIS A 1 85 ? 4.598 -29.219 2.336 1 98.25 85 HIS A CA 1
ATOM 669 C C . HIS A 1 85 ? 6.031 -29.062 2.836 1 98.25 85 HIS A C 1
ATOM 671 O O . HIS A 1 85 ? 6.703 -30.047 3.145 1 98.25 85 HIS A O 1
ATOM 677 N N . LEU A 1 86 ? 6.484 -27.828 2.955 1 98.06 86 LEU A N 1
ATOM 678 C CA . LEU A 1 86 ? 7.855 -27.547 3.369 1 98.06 86 LEU A CA 1
ATOM 679 C C . LEU A 1 86 ? 7.945 -27.391 4.883 1 98.06 86 LEU A C 1
ATOM 681 O O . LEU A 1 86 ? 8.992 -27.016 5.41 1 98.06 86 LEU A O 1
ATOM 685 N N . GLY A 1 87 ? 6.852 -27.547 5.594 1 97.06 87 GLY A N 1
ATOM 686 C CA . GLY A 1 87 ? 6.828 -27.516 7.047 1 97.06 87 GLY A CA 1
ATOM 687 C C . GLY A 1 87 ? 6.828 -26.109 7.613 1 97.06 87 GLY A C 1
ATOM 688 O O . GLY A 1 87 ? 7.293 -25.891 8.734 1 97.06 87 GLY A O 1
ATOM 689 N N . MET A 1 88 ? 6.32 -25.219 6.895 1 96.75 88 MET A N 1
ATOM 690 C CA . MET A 1 88 ? 6.301 -23.828 7.316 1 96.75 88 MET A CA 1
ATOM 691 C C . MET A 1 88 ? 4.871 -23.328 7.516 1 96.75 88 MET A C 1
ATOM 693 O O . MET A 1 88 ? 3.934 -23.891 6.953 1 96.75 88 MET A O 1
ATOM 697 N N . PRO A 1 89 ? 4.684 -22.297 8.344 1 97.12 89 PRO A N 1
ATOM 698 C CA . PRO A 1 89 ? 3.355 -21.688 8.445 1 97.12 89 PRO A CA 1
ATOM 699 C C . PRO A 1 89 ? 2.932 -20.969 7.16 1 97.12 89 PRO A C 1
ATOM 701 O O . PRO A 1 89 ? 3.768 -20.703 6.297 1 97.12 89 PRO A O 1
ATOM 704 N N . PHE A 1 90 ? 1.605 -20.719 7.07 1 98.06 90 PHE A N 1
ATOM 705 C CA . PHE A 1 90 ? 1.122 -19.891 5.977 1 98.06 90 PHE A CA 1
ATOM 706 C C . PHE A 1 90 ? 1.798 -18.516 6 1 98.06 90 PHE A C 1
ATOM 708 O O . PHE A 1 90 ? 2.002 -17.938 7.07 1 98.06 90 PHE A O 1
ATOM 715 N N . LEU A 1 91 ? 2.055 -18 4.867 1 98.31 91 LEU A N 1
ATOM 716 C CA . LEU A 1 91 ? 2.795 -16.75 4.773 1 98.31 91 LEU A CA 1
ATOM 717 C C . LEU A 1 91 ? 1.883 -15.562 5.051 1 98.31 91 LEU A C 1
ATOM 719 O O . LEU A 1 91 ? 0.757 -15.508 4.551 1 98.31 91 LEU A O 1
ATOM 723 N N . SER A 1 92 ? 2.391 -14.617 5.828 1 97.5 92 SER A N 1
ATOM 724 C CA . SER A 1 92 ? 1.746 -13.32 5.996 1 97.5 92 SER A CA 1
ATOM 725 C C . SER A 1 92 ? 2.127 -12.367 4.867 1 97.5 92 SER A C 1
ATOM 727 O O . SER A 1 92 ? 3.273 -12.359 4.418 1 97.5 92 SER A O 1
ATOM 729 N N . ALA A 1 93 ? 1.109 -11.625 4.438 1 98.44 93 ALA A N 1
ATOM 730 C CA . ALA A 1 93 ? 1.42 -10.562 3.486 1 98.44 93 ALA A CA 1
ATOM 731 C C . ALA A 1 93 ? 2.348 -9.523 4.109 1 98.44 93 ALA A C 1
ATOM 733 O O . ALA A 1 93 ? 2.148 -9.109 5.254 1 98.44 93 ALA A O 1
ATOM 734 N N . TYR A 1 94 ? 3.332 -9.078 3.33 1 98.5 94 TYR A N 1
ATOM 735 C CA . TYR A 1 94 ? 4.336 -8.125 3.799 1 98.5 94 TYR A CA 1
ATOM 736 C C . TYR A 1 94 ? 3.68 -6.848 4.301 1 98.5 94 TYR A C 1
ATOM 738 O O . TYR A 1 94 ? 4.082 -6.297 5.328 1 98.5 94 TYR A O 1
ATOM 746 N N . ILE A 1 95 ? 2.617 -6.375 3.668 1 97 95 ILE A N 1
ATOM 747 C CA . ILE A 1 95 ? 2.018 -5.07 3.922 1 97 95 ILE A CA 1
ATOM 748 C C . ILE A 1 95 ? 1.082 -5.156 5.129 1 97 95 ILE A C 1
ATOM 750 O O . ILE A 1 95 ? 0.588 -4.137 5.613 1 97 95 ILE A O 1
ATOM 754 N N . ASN A 1 96 ? 0.801 -6.348 5.625 1 96.81 96 ASN A N 1
ATOM 755 C CA . ASN A 1 96 ? -0.104 -6.535 6.754 1 96.81 96 ASN A CA 1
ATOM 756 C C . ASN A 1 96 ? 0.607 -6.309 8.086 1 96.81 96 ASN A C 1
ATOM 758 O O . ASN A 1 96 ? 1.449 -7.109 8.492 1 96.81 96 ASN A O 1
ATOM 762 N N . SER A 1 97 ? 0.236 -5.238 8.82 1 95.62 97 SER A N 1
ATOM 763 C CA . SER A 1 97 ? 0.932 -4.852 10.039 1 95.62 97 SER A CA 1
ATOM 764 C C . SER A 1 97 ? 0.228 -5.402 11.273 1 95.62 97 SER A C 1
ATOM 766 O O . SER A 1 97 ? 0.643 -5.133 12.406 1 95.62 97 SER A O 1
ATOM 768 N N . ILE A 1 98 ? -0.879 -6.125 11.094 1 94.94 98 ILE A N 1
ATOM 769 C CA . ILE A 1 98 ? -1.697 -6.539 12.227 1 94.94 98 ILE A CA 1
ATOM 770 C C . ILE A 1 98 ? -1.625 -8.055 12.391 1 94.94 98 ILE A C 1
ATOM 772 O O . ILE A 1 98 ? -2.084 -8.797 11.523 1 94.94 98 ILE A O 1
ATOM 776 N N . GLY A 1 99 ? -1.075 -8.5 13.43 1 88.94 99 GLY A N 1
ATOM 777 C CA . GLY A 1 99 ? -1.138 -9.906 13.797 1 88.94 99 GLY A CA 1
ATOM 778 C C . GLY A 1 99 ? -0.359 -10.805 12.859 1 88.94 99 GLY A C 1
ATOM 779 O O . GLY A 1 99 ? -0.834 -11.883 12.492 1 88.94 99 GLY A O 1
ATOM 780 N N . THR A 1 100 ? 0.731 -10.383 12.438 1 90.44 100 THR A N 1
ATOM 781 C CA . THR A 1 100 ? 1.5 -11.148 11.469 1 90.44 100 THR A CA 1
ATOM 782 C C . THR A 1 100 ? 2.883 -11.492 12.016 1 90.44 100 THR A C 1
ATOM 784 O O . THR A 1 100 ? 3.334 -10.883 12.992 1 90.44 100 THR A O 1
ATOM 787 N N . SER A 1 101 ? 3.482 -12.539 11.461 1 90.62 101 SER A N 1
ATOM 788 C CA . SER A 1 101 ? 4.867 -12.938 11.688 1 90.62 101 SER A CA 1
ATOM 789 C C . SER A 1 101 ? 5.582 -13.242 10.375 1 90.62 101 SER A C 1
ATOM 791 O O . SER A 1 101 ? 4.988 -13.805 9.453 1 90.62 101 SER A O 1
ATOM 793 N N . TYR A 1 102 ? 6.816 -12.859 10.375 1 96.56 102 TYR A N 1
ATOM 794 C CA . TYR A 1 102 ? 7.609 -13.055 9.164 1 96.56 102 TYR A CA 1
ATOM 795 C C . TYR A 1 102 ? 8.82 -13.93 9.445 1 96.56 102 TYR A C 1
ATOM 797 O O . TYR A 1 102 ? 9.758 -13.977 8.641 1 96.56 102 TYR A O 1
ATOM 805 N N . ARG A 1 103 ? 8.797 -14.625 10.539 1 95.81 103 ARG A N 1
ATOM 806 C CA . ARG A 1 103 ? 9.922 -15.453 10.945 1 95.81 103 ARG A CA 1
ATOM 807 C C . ARG A 1 103 ? 10.305 -16.438 9.844 1 95.81 103 ARG A C 1
ATOM 809 O O . ARG A 1 103 ? 11.492 -16.719 9.641 1 95.81 103 ARG A O 1
ATOM 816 N N . HIS A 1 104 ? 9.312 -16.938 9.148 1 97.19 104 HIS A N 1
ATOM 817 C CA . HIS A 1 104 ? 9.555 -17.953 8.125 1 97.19 104 HIS A CA 1
ATOM 818 C C . HIS A 1 104 ? 9.227 -17.422 6.738 1 97.19 104 HIS A C 1
ATOM 820 O O . HIS A 1 104 ? 8.75 -18.172 5.879 1 97.19 104 HIS A O 1
ATOM 826 N N . GLY A 1 105 ? 9.398 -16.109 6.578 1 97.81 105 GLY A N 1
ATOM 827 C CA . GLY A 1 105 ? 9.266 -15.523 5.254 1 97.81 105 GLY A CA 1
ATOM 828 C C . GLY A 1 105 ? 8.086 -14.57 5.145 1 97.81 105 GLY A C 1
ATOM 829 O O . GLY A 1 105 ? 7.441 -14.258 6.145 1 97.81 105 GLY A O 1
ATOM 830 N N . ALA A 1 106 ? 7.859 -14.078 3.975 1 98.62 106 ALA A N 1
ATOM 831 C CA . ALA A 1 106 ? 6.836 -13.07 3.689 1 98.62 106 ALA A CA 1
ATOM 832 C C . ALA A 1 106 ? 6.273 -13.25 2.283 1 98.62 106 ALA A C 1
ATOM 834 O O . ALA A 1 106 ? 6.949 -13.781 1.398 1 98.62 106 ALA A O 1
ATOM 835 N N . ASN A 1 107 ? 5.035 -12.859 2.166 1 98.88 107 ASN A N 1
ATOM 836 C CA . ASN A 1 107 ? 4.379 -12.844 0.863 1 98.88 107 ASN A CA 1
ATOM 837 C C . ASN A 1 107 ? 4.246 -11.422 0.324 1 98.88 107 ASN A C 1
ATOM 839 O O . ASN A 1 107 ? 3.613 -10.57 0.954 1 98.88 107 ASN A O 1
ATOM 843 N N . PHE A 1 108 ? 4.824 -11.18 -0.846 1 98.94 108 PHE A N 1
ATOM 844 C CA . PHE A 1 108 ? 4.809 -9.852 -1.442 1 98.94 108 PHE A CA 1
ATOM 845 C C . PHE A 1 108 ? 3.793 -9.781 -2.578 1 98.94 108 PHE A C 1
ATOM 847 O O . PHE A 1 108 ? 3.594 -8.719 -3.172 1 98.94 108 PHE A O 1
ATOM 854 N N . ALA A 1 109 ? 3.076 -10.891 -2.803 1 98.94 109 ALA A N 1
ATOM 855 C CA . ALA A 1 109 ? 2.1 -10.953 -3.887 1 98.94 109 ALA A CA 1
ATOM 856 C C . ALA A 1 109 ? 0.931 -10.008 -3.627 1 98.94 109 ALA A C 1
ATOM 858 O O . ALA A 1 109 ? 0.583 -9.742 -2.475 1 98.94 109 ALA A O 1
ATOM 859 N N . ALA A 1 110 ? 0.403 -9.531 -4.711 1 98.75 110 ALA A N 1
ATOM 860 C CA . ALA A 1 110 ? -0.735 -8.617 -4.641 1 98.75 110 ALA A CA 1
ATOM 861 C C . ALA A 1 110 ? -1.74 -8.906 -5.75 1 98.75 110 ALA A C 1
ATOM 863 O O . ALA A 1 110 ? -1.354 -9.203 -6.883 1 98.75 110 ALA A O 1
ATOM 864 N N . GLY A 1 111 ? -2.994 -8.758 -5.367 1 98.19 111 GLY A N 1
ATOM 865 C CA . GLY A 1 111 ? -4.043 -8.906 -6.367 1 98.19 111 GLY A CA 1
ATOM 866 C C . GLY A 1 111 ? -3.861 -7.984 -7.559 1 98.19 111 GLY A C 1
ATOM 867 O O . GLY A 1 111 ? -3.531 -6.809 -7.395 1 98.19 111 GLY A O 1
ATOM 868 N N . SER A 1 112 ? -4.043 -8.484 -8.805 1 97.75 112 SER A N 1
ATOM 869 C CA . SER A 1 112 ? -4.031 -7.754 -10.062 1 97.75 112 SER A CA 1
ATOM 870 C C . SER A 1 112 ? -2.607 -7.395 -10.484 1 97.75 112 SER A C 1
ATOM 872 O O . SER A 1 112 ? -2.402 -6.691 -11.469 1 97.75 112 SER A O 1
ATOM 874 N N . SER A 1 113 ? -1.615 -7.859 -9.734 1 98.75 113 SER A N 1
ATOM 875 C CA . SER A 1 113 ? -0.235 -7.465 -9.992 1 98.75 113 SER A CA 1
ATOM 876 C C . SER A 1 113 ? 0.226 -7.922 -11.367 1 98.75 113 SER A C 1
ATOM 878 O O . SER A 1 113 ? -0.255 -8.938 -11.883 1 98.75 113 SER A O 1
ATOM 880 N N . THR A 1 114 ? 1.116 -7.152 -11.961 1 98.81 114 THR A N 1
ATOM 881 C CA . THR A 1 114 ? 1.763 -7.434 -13.234 1 98.81 114 THR A CA 1
ATOM 882 C C . THR A 1 114 ? 3.279 -7.332 -13.109 1 98.81 114 THR A C 1
ATOM 884 O O . THR A 1 114 ? 3.789 -6.766 -12.141 1 98.81 114 THR A O 1
ATOM 887 N N . ILE A 1 115 ? 3.879 -7.945 -14.039 1 98.94 115 ILE A N 1
ATOM 888 C CA . ILE A 1 115 ? 5.324 -7.785 -14.172 1 98.94 115 ILE A CA 1
ATOM 889 C C . ILE A 1 115 ? 5.648 -6.355 -14.594 1 98.94 115 ILE A C 1
ATOM 891 O O . ILE A 1 115 ? 6.488 -5.695 -13.977 1 98.94 115 ILE A O 1
ATOM 895 N N . MET A 1 116 ? 4.887 -5.863 -15.578 1 98.75 116 MET A N 1
ATOM 896 C CA . MET A 1 116 ? 5.078 -4.504 -16.078 1 98.75 116 MET A CA 1
ATOM 897 C C . MET A 1 116 ? 4.297 -3.5 -15.227 1 98.75 116 MET A C 1
ATOM 899 O O . MET A 1 116 ? 3.301 -3.855 -14.602 1 98.75 116 MET A O 1
ATOM 903 N N . ARG A 1 117 ? 4.699 -2.242 -15.258 1 98.25 117 ARG A N 1
ATOM 904 C CA . ARG A 1 117 ? 3.92 -1.169 -14.648 1 98.25 117 ARG A CA 1
ATOM 905 C C . ARG A 1 117 ? 2.574 -1.007 -15.344 1 98.25 117 ARG A C 1
ATOM 907 O O . ARG A 1 117 ? 2.479 -1.156 -16.562 1 98.25 117 ARG A O 1
ATOM 914 N N . GLN A 1 118 ? 1.636 -0.675 -14.539 1 95.62 118 GLN A N 1
ATOM 915 C CA . GLN A 1 118 ? 0.281 -0.558 -15.07 1 95.62 118 GLN A CA 1
ATOM 916 C C . GLN A 1 118 ? -0.082 0.901 -15.336 1 95.62 118 GLN A C 1
ATOM 918 O O . GLN A 1 118 ? 0.337 1.793 -14.594 1 95.62 118 GLN A O 1
ATOM 923 N N . ASN A 1 119 ? -0.847 1.116 -16.375 1 93.81 119 ASN A N 1
ATOM 924 C CA . ASN A 1 119 ? -1.441 2.426 -16.625 1 93.81 119 ASN A CA 1
ATOM 925 C C . ASN A 1 119 ? -2.875 2.498 -16.109 1 93.81 119 ASN A C 1
ATOM 927 O O . ASN A 1 119 ? -3.764 3 -16.797 1 93.81 119 ASN A O 1
ATOM 931 N N . LYS A 1 120 ? -3.135 1.844 -15 1 95.31 120 LYS A N 1
ATOM 932 C CA . LYS A 1 120 ? -4.426 1.818 -14.312 1 95.31 120 LYS A CA 1
ATOM 933 C C . LYS A 1 120 ? -4.266 2.115 -12.828 1 95.31 120 LYS A C 1
ATOM 935 O O . LYS A 1 120 ? -3.328 1.631 -12.188 1 95.31 120 LYS A O 1
ATOM 940 N N . THR A 1 121 ? -5.176 3.006 -12.328 1 97.25 121 THR A N 1
ATOM 941 C CA . THR A 1 121 ? -5.176 3.258 -10.891 1 97.25 121 THR A CA 1
ATOM 942 C C . THR A 1 121 ? -5.801 2.088 -10.133 1 97.25 121 THR A C 1
ATOM 944 O O . THR A 1 121 ? -6.398 1.199 -10.742 1 97.25 121 THR A O 1
ATOM 947 N N . TYR A 1 122 ? -5.66 2.111 -8.844 1 97.31 122 TYR A N 1
ATOM 948 C CA . TYR A 1 122 ? -6.34 1.131 -8.008 1 97.31 122 TYR A CA 1
ATOM 949 C C . TYR A 1 122 ? -7.848 1.167 -8.242 1 97.31 122 TYR A C 1
ATOM 951 O O . TYR A 1 122 ? -8.492 0.12 -8.328 1 97.31 122 TYR A O 1
ATOM 959 N N . PHE A 1 123 ? -8.406 2.309 -8.422 1 95.75 123 PHE A N 1
ATOM 960 C CA . PHE A 1 123 ? -9.844 2.498 -8.531 1 95.75 123 PHE A CA 1
ATOM 961 C C . PHE A 1 123 ? -10.352 2.043 -9.898 1 95.75 123 PHE A C 1
ATOM 963 O O . PHE A 1 123 ? -11.555 1.849 -10.094 1 95.75 123 PHE A O 1
ATOM 970 N N . ASP A 1 124 ? -9.391 1.843 -10.789 1 95.12 124 ASP A N 1
ATOM 971 C CA . ASP A 1 124 ? -9.75 1.356 -12.125 1 95.12 124 ASP A CA 1
ATOM 972 C C . ASP A 1 124 ? -9.469 -0.139 -12.25 1 95.12 124 ASP A C 1
ATOM 974 O O . ASP A 1 124 ? -9.461 -0.68 -13.359 1 95.12 124 ASP A O 1
ATOM 978 N N . GLY A 1 125 ? -9.094 -0.787 -11.219 1 93.44 125 GLY A N 1
ATOM 979 C CA . GLY A 1 125 ? -8.906 -2.229 -11.234 1 93.44 125 GLY A CA 1
ATOM 980 C C . GLY A 1 125 ? -7.441 -2.635 -11.297 1 93.44 125 GLY A C 1
ATOM 981 O O . GLY A 1 125 ? -7.129 -3.811 -11.484 1 93.44 125 GLY A O 1
ATOM 982 N N . GLY A 1 126 ? -6.539 -1.67 -11.172 1 95.56 126 GLY A N 1
ATOM 983 C CA . GLY A 1 126 ? -5.117 -1.969 -11.148 1 95.56 126 GLY A CA 1
ATOM 984 C C . GLY A 1 126 ? -4.559 -2.109 -9.742 1 95.56 126 GLY A C 1
ATOM 985 O O . GLY A 1 126 ? -5.32 -2.191 -8.773 1 95.56 126 GLY A O 1
ATOM 986 N N . THR A 1 127 ? -3.27 -2.285 -9.656 1 97.12 127 THR A N 1
ATOM 987 C CA . THR A 1 127 ? -2.551 -2.297 -8.383 1 97.12 127 THR A CA 1
ATOM 988 C C . THR A 1 127 ? -1.218 -1.566 -8.516 1 97.12 127 THR A C 1
ATOM 990 O O . THR A 1 127 ? -0.562 -1.637 -9.555 1 97.12 127 THR A O 1
ATOM 993 N N . PRO A 1 128 ? -0.869 -0.886 -7.461 1 98.06 128 PRO A N 1
ATOM 994 C CA . PRO A 1 128 ? 0.451 -0.251 -7.5 1 98.06 128 PRO A CA 1
ATOM 995 C C . PRO A 1 128 ? 1.586 -1.23 -7.207 1 98.06 128 PRO A C 1
ATOM 997 O O . PRO A 1 128 ? 2.756 -0.905 -7.422 1 98.06 128 PRO A O 1
ATOM 1000 N N . PHE A 1 129 ? 1.279 -2.422 -6.727 1 98.69 129 PHE A N 1
ATOM 1001 C CA . PHE A 1 129 ? 2.283 -3.367 -6.258 1 98.69 129 PHE A CA 1
ATOM 1002 C C . PHE A 1 129 ? 2.691 -4.324 -7.375 1 98.69 129 PHE A C 1
ATOM 1004 O O . PHE A 1 129 ? 2.518 -5.539 -7.25 1 98.69 129 PHE A O 1
ATOM 1011 N N . THR A 1 130 ? 3.318 -3.758 -8.398 1 98.81 130 THR A N 1
ATOM 1012 C CA . THR A 1 130 ? 3.865 -4.543 -9.5 1 98.81 130 THR A CA 1
ATOM 1013 C C . THR A 1 130 ? 5.078 -5.344 -9.047 1 98.81 130 THR A C 1
ATOM 1015 O O . THR A 1 130 ? 5.547 -5.184 -7.914 1 98.81 130 THR A O 1
ATOM 1018 N N . LEU A 1 131 ? 5.57 -6.199 -9.914 1 98.94 131 LEU A N 1
ATOM 1019 C CA . LEU A 1 131 ? 6.711 -7.035 -9.547 1 98.94 131 LEU A CA 1
ATOM 1020 C C . LEU A 1 131 ? 7.895 -6.176 -9.109 1 98.94 131 LEU A C 1
ATOM 1022 O O . LEU A 1 131 ? 8.609 -6.527 -8.172 1 98.94 131 LEU A O 1
ATOM 1026 N N . GLU A 1 132 ? 8.102 -5.047 -9.789 1 98.81 132 GLU A N 1
ATOM 1027 C CA . GLU A 1 132 ? 9.172 -4.133 -9.406 1 98.81 132 GLU A CA 1
ATOM 1028 C C . GLU A 1 132 ? 9.016 -3.67 -7.961 1 98.81 132 GLU A C 1
ATOM 1030 O O . GLU A 1 132 ? 9.984 -3.666 -7.199 1 98.81 132 GLU A O 1
ATOM 1035 N N . ILE A 1 133 ? 7.801 -3.305 -7.594 1 98.88 133 ILE A N 1
ATOM 1036 C CA . ILE A 1 133 ? 7.543 -2.82 -6.242 1 98.88 133 ILE A CA 1
ATOM 1037 C C . ILE A 1 133 ? 7.691 -3.967 -5.246 1 98.88 133 ILE A C 1
ATOM 1039 O O . ILE A 1 133 ? 8.25 -3.785 -4.16 1 98.88 133 ILE A O 1
ATOM 1043 N N . GLN A 1 134 ? 7.215 -5.184 -5.602 1 98.94 134 GLN A N 1
ATOM 1044 C CA . GLN A 1 134 ? 7.359 -6.348 -4.734 1 98.94 134 GLN A CA 1
ATOM 1045 C C . GLN A 1 134 ? 8.828 -6.641 -4.449 1 98.94 134 GLN A C 1
ATOM 1047 O O . GLN A 1 134 ? 9.195 -6.949 -3.314 1 98.94 134 GLN A O 1
ATOM 1052 N N . VAL A 1 135 ? 9.664 -6.547 -5.453 1 98.94 135 VAL A N 1
ATOM 1053 C CA . VAL A 1 135 ? 11.102 -6.781 -5.316 1 98.94 135 VAL A CA 1
ATOM 1054 C C . VAL A 1 135 ? 11.711 -5.711 -4.418 1 98.94 135 VAL A C 1
ATOM 1056 O O . VAL A 1 135 ? 12.539 -6.02 -3.551 1 98.94 135 VAL A O 1
ATOM 1059 N N . GLU A 1 136 ? 11.289 -4.469 -4.535 1 98.56 136 GLU A N 1
ATOM 1060 C CA . GLU A 1 136 ? 11.781 -3.389 -3.682 1 98.56 136 GLU A CA 1
ATOM 1061 C C . GLU A 1 136 ? 11.328 -3.578 -2.236 1 98.56 136 GLU A C 1
ATOM 1063 O O . GLU A 1 136 ? 12.062 -3.258 -1.302 1 98.56 136 GLU A O 1
ATOM 1068 N N . GLN A 1 137 ? 10.102 -4.035 -2.092 1 98.69 137 GLN A N 1
ATOM 1069 C CA . GLN A 1 137 ? 9.617 -4.355 -0.755 1 98.69 137 GLN A CA 1
ATOM 1070 C C . GLN A 1 137 ? 10.492 -5.414 -0.09 1 98.69 137 GLN A C 1
ATOM 1072 O O . GLN A 1 137 ? 10.812 -5.309 1.097 1 98.69 137 GLN A O 1
ATOM 1077 N N . PHE A 1 138 ? 10.883 -6.418 -0.866 1 98.81 138 PHE A N 1
ATOM 1078 C CA . PHE A 1 138 ? 11.781 -7.43 -0.323 1 98.81 138 PHE A CA 1
ATOM 1079 C C . PHE A 1 138 ? 13.117 -6.809 0.071 1 98.81 138 PHE A C 1
ATOM 1081 O O . PHE A 1 138 ? 13.664 -7.121 1.132 1 98.81 138 PHE A O 1
ATOM 1088 N N . ASN A 1 139 ? 13.656 -5.977 -0.813 1 97.81 139 ASN A N 1
ATOM 1089 C CA . ASN A 1 139 ? 14.914 -5.297 -0.506 1 97.81 139 ASN A CA 1
ATOM 1090 C C . ASN A 1 139 ? 14.82 -4.531 0.811 1 97.81 139 ASN A C 1
ATOM 1092 O O . ASN A 1 139 ? 15.742 -4.594 1.632 1 97.81 139 ASN A O 1
ATOM 1096 N N . GLN A 1 140 ? 13.734 -3.871 1.029 1 96.19 140 GLN A N 1
ATOM 1097 C CA . GLN A 1 140 ? 13.508 -3.125 2.262 1 96.19 140 GLN A CA 1
ATOM 1098 C C . GLN A 1 140 ? 13.344 -4.066 3.453 1 96.19 140 GLN A C 1
ATOM 1100 O O . GLN A 1 140 ? 13.883 -3.811 4.531 1 96.19 140 GLN A O 1
ATOM 1105 N N . PHE A 1 141 ? 12.57 -5.082 3.211 1 97.38 141 PHE A N 1
ATOM 1106 C CA . PHE A 1 141 ? 12.383 -6.082 4.258 1 97.38 141 PHE A CA 1
ATOM 1107 C C . PHE A 1 141 ? 13.727 -6.59 4.766 1 97.38 141 PHE A C 1
ATOM 1109 O O . PHE A 1 141 ? 13.984 -6.578 5.973 1 97.38 141 PHE A O 1
ATOM 1116 N N . LYS A 1 142 ? 14.555 -6.969 3.83 1 96.81 142 LYS A N 1
ATOM 1117 C CA . LYS A 1 142 ? 15.883 -7.496 4.15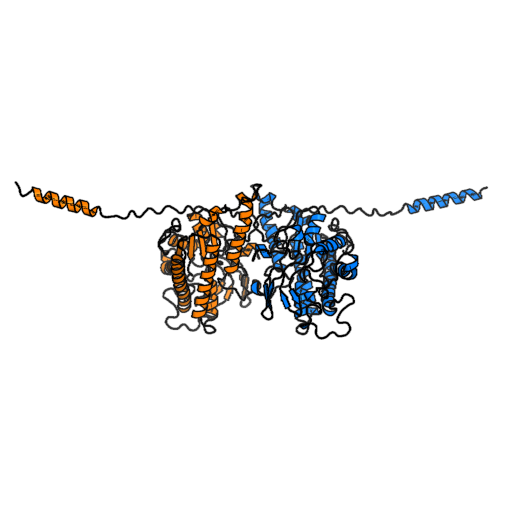6 1 96.81 142 LYS A CA 1
ATOM 1118 C C . LYS A 1 142 ? 16.719 -6.461 4.906 1 96.81 142 LYS A C 1
ATOM 1120 O O . LYS A 1 142 ? 17.266 -6.75 5.973 1 96.81 142 LYS A O 1
ATOM 1125 N N . SER A 1 143 ? 16.781 -5.258 4.398 1 94.44 143 SER A N 1
ATOM 1126 C CA . SER A 1 143 ? 17.625 -4.215 4.969 1 94.44 143 SER A CA 1
ATOM 1127 C C . SER A 1 143 ? 17.141 -3.801 6.352 1 94.44 143 SER A C 1
ATOM 1129 O O . SER A 1 143 ? 17.938 -3.715 7.293 1 94.44 143 SER A O 1
ATOM 1131 N N . ARG A 1 144 ? 15.891 -3.627 6.492 1 94.12 144 ARG A N 1
ATOM 1132 C CA . ARG A 1 144 ? 15.344 -3.094 7.738 1 94.12 144 ARG A CA 1
ATOM 1133 C C . ARG A 1 144 ? 15.336 -4.156 8.828 1 94.12 144 ARG A C 1
ATOM 1135 O O . ARG A 1 144 ? 15.617 -3.861 9.992 1 94.12 144 ARG A O 1
ATOM 1142 N N . THR A 1 145 ? 15.008 -5.363 8.461 1 94.88 145 THR A N 1
ATOM 1143 C CA . THR A 1 145 ? 14.984 -6.406 9.477 1 94.88 145 THR A CA 1
ATOM 1144 C C . THR A 1 145 ? 16.406 -6.809 9.875 1 94.88 145 THR A C 1
ATOM 1146 O O . THR A 1 145 ? 16.656 -7.195 11.016 1 94.88 145 THR A O 1
ATOM 1149 N N . GLY A 1 146 ? 17.344 -6.719 8.914 1 93.44 146 GLY A N 1
ATOM 1150 C CA . GLY A 1 146 ? 18.734 -6.984 9.219 1 93.44 146 GLY A CA 1
ATOM 1151 C C . GLY A 1 146 ? 19.281 -6.098 10.32 1 93.44 146 GLY A C 1
ATOM 1152 O O . GLY A 1 146 ? 20.109 -6.539 11.133 1 93.44 146 GLY A O 1
ATOM 1153 N N . LYS A 1 147 ? 18.734 -4.91 10.414 1 90.5 147 LYS A N 1
ATOM 1154 C CA . LYS A 1 147 ? 19.188 -3.945 11.414 1 90.5 147 LYS A CA 1
ATOM 1155 C C . LYS A 1 147 ? 18.875 -4.418 12.828 1 90.5 147 LYS A C 1
ATOM 1157 O O . LYS A 1 147 ? 19.594 -4.102 13.773 1 90.5 147 LYS A O 1
ATOM 1162 N N . PHE A 1 148 ? 17.812 -5.207 12.977 1 91.62 148 PHE A N 1
ATOM 1163 C CA . PHE A 1 148 ? 17.438 -5.707 14.289 1 91.62 148 PHE A CA 1
ATOM 1164 C C . PHE A 1 148 ? 18.484 -6.672 14.828 1 91.62 148 PHE A C 1
ATOM 1166 O O . PHE A 1 148 ? 18.641 -6.824 16.047 1 91.62 148 PHE A O 1
ATOM 1173 N N . PHE A 1 149 ? 19.219 -7.301 13.992 1 91.44 149 PHE A N 1
ATOM 1174 C CA . PHE A 1 149 ? 20.172 -8.336 14.383 1 91.44 149 PHE A CA 1
ATOM 1175 C C . PHE A 1 149 ? 21.562 -7.75 14.547 1 91.44 149 PHE A C 1
ATOM 1177 O O . PHE A 1 149 ? 22.453 -8.398 15.109 1 91.44 149 PHE A O 1
ATOM 1184 N N . THR A 1 150 ? 21.75 -6.609 14.102 1 85.62 150 THR A N 1
ATOM 1185 C CA . THR A 1 150 ? 23.078 -6 14.195 1 85.62 150 THR A CA 1
ATOM 1186 C C . THR A 1 150 ? 23.109 -4.973 15.32 1 85.62 150 THR A C 1
ATOM 1188 O O . THR A 1 150 ? 24.188 -4.48 15.68 1 85.62 150 THR A O 1
ATOM 1191 N N . GLN A 1 151 ? 21.984 -4.723 15.789 1 77.69 151 GLN A N 1
ATOM 1192 C CA . GLN A 1 151 ? 21.938 -3.766 16.891 1 77.69 151 GLN A CA 1
ATOM 1193 C C . GLN A 1 151 ? 22.453 -4.391 18.172 1 77.69 151 GLN A C 1
ATOM 1195 O O . GLN A 1 151 ? 22.312 -5.598 18.391 1 77.69 151 GLN A O 1
ATOM 1200 N N . ALA A 1 152 ? 23.109 -3.594 18.906 1 61.56 152 ALA A N 1
ATOM 1201 C CA . ALA A 1 152 ? 23.781 -4.039 20.141 1 61.56 152 ALA A CA 1
ATOM 1202 C C . ALA A 1 152 ? 22.781 -4.672 21.109 1 61.56 152 ALA A C 1
ATOM 1204 O O . ALA A 1 152 ? 23.047 -5.727 21.688 1 61.56 152 ALA A O 1
ATOM 1205 N N . ASN A 1 153 ? 21.688 -4 21.266 1 66.88 153 ASN A N 1
ATOM 1206 C CA . ASN A 1 153 ? 20.641 -4.555 22.125 1 66.88 153 ASN A CA 1
ATOM 1207 C C . ASN A 1 153 ? 19.641 -5.367 21.328 1 66.88 153 ASN A C 1
ATOM 1209 O O . ASN A 1 153 ? 19.188 -4.934 20.266 1 66.88 153 ASN A O 1
ATOM 1213 N N . LYS A 1 154 ? 19.641 -6.578 21.859 1 65.5 154 LYS A N 1
ATOM 1214 C CA . LYS A 1 154 ? 18.75 -7.5 21.156 1 65.5 154 LYS A CA 1
ATOM 1215 C C . LYS A 1 154 ? 17.328 -6.953 21.094 1 65.5 154 LYS A C 1
ATOM 1217 O O . LYS A 1 154 ? 16.672 -6.832 22.125 1 65.5 154 LYS A O 1
ATOM 1222 N N . SER A 1 155 ? 16.984 -6.57 19.906 1 79.06 155 SER A N 1
ATOM 1223 C CA . SER A 1 155 ? 15.609 -6.117 19.703 1 79.06 155 SER A CA 1
ATOM 1224 C C . SER A 1 155 ? 14.617 -7.254 19.906 1 79.06 155 SER A C 1
ATOM 1226 O O . SER A 1 155 ? 14.883 -8.398 19.531 1 79.06 155 SER A O 1
ATOM 1228 N N . SER A 1 156 ? 13.57 -7.027 20.594 1 81.62 156 SER A N 1
ATOM 1229 C CA . SER A 1 156 ? 12.508 -8.016 20.766 1 81.62 156 SER A CA 1
ATOM 1230 C C . SER A 1 156 ? 11.875 -8.391 19.438 1 81.62 156 SER A C 1
ATOM 1232 O O . SER A 1 156 ? 11.219 -9.422 19.312 1 81.62 156 SER A O 1
ATOM 1234 N N . TYR A 1 157 ? 12.266 -7.676 18.391 1 84.25 157 TYR A N 1
ATOM 1235 C CA . TYR A 1 157 ? 11.672 -7.898 17.078 1 84.25 157 TYR A CA 1
ATOM 1236 C C . TYR A 1 157 ? 12.344 -9.062 16.359 1 84.25 157 TYR A C 1
ATOM 1238 O O . TYR A 1 157 ? 11.805 -9.602 15.398 1 84.25 157 TYR A O 1
ATOM 1246 N N . THR A 1 158 ? 13.469 -9.469 16.844 1 88.44 158 THR A N 1
ATOM 1247 C CA . THR A 1 158 ? 14.25 -10.477 16.141 1 88.44 158 THR A CA 1
ATOM 1248 C C . THR A 1 158 ? 13.477 -11.789 16.047 1 88.44 158 THR A C 1
ATOM 1250 O O . THR A 1 158 ? 13.688 -12.578 15.125 1 88.44 158 THR A O 1
ATOM 1253 N N . ARG A 1 159 ? 12.586 -11.992 16.922 1 88.56 159 ARG A N 1
ATOM 1254 C CA . ARG A 1 159 ? 11.859 -13.25 16.938 1 88.56 159 ARG A CA 1
ATOM 1255 C C . ARG A 1 159 ? 10.82 -13.305 15.836 1 88.56 159 ARG A C 1
ATOM 1257 O O . ARG A 1 159 ? 10.289 -14.375 15.523 1 88.56 159 ARG A O 1
ATOM 1264 N N . HIS A 1 160 ? 10.555 -12.188 15.211 1 91.06 160 HIS A N 1
ATOM 1265 C CA . HIS A 1 160 ? 9.469 -12.109 14.242 1 91.06 160 HIS A CA 1
ATOM 1266 C C . HIS A 1 160 ? 10 -12.141 12.812 1 91.06 160 HIS A C 1
ATOM 1268 O O . HIS A 1 160 ? 9.227 -12.164 11.859 1 91.06 160 HIS A O 1
ATOM 1274 N N . PHE A 1 161 ? 11.328 -12.141 12.703 1 95 161 PHE A N 1
ATOM 1275 C CA . PHE A 1 161 ? 11.93 -12.016 11.383 1 95 161 PHE A CA 1
ATOM 1276 C C . PHE A 1 161 ? 13.016 -13.062 11.18 1 95 161 PHE A C 1
ATOM 1278 O O . PHE A 1 161 ? 13.578 -13.578 12.141 1 95 161 PHE A O 1
ATOM 1285 N N . PRO A 1 162 ? 13.266 -13.375 9.906 1 95.25 162 PRO A N 1
ATOM 1286 C CA . PRO A 1 162 ? 14.375 -14.297 9.68 1 95.25 162 PRO A CA 1
ATOM 1287 C C . PRO A 1 162 ? 15.734 -13.672 9.992 1 95.25 162 PRO A C 1
ATOM 1289 O O . PRO A 1 162 ? 15.906 -12.461 9.852 1 95.25 162 PRO A O 1
ATOM 1292 N N . LYS A 1 163 ? 16.672 -14.555 10.352 1 93.81 163 LYS A N 1
ATOM 1293 C CA . LYS A 1 163 ? 18.062 -14.094 10.453 1 93.81 163 LYS A CA 1
ATOM 1294 C C . LYS A 1 163 ? 18.625 -13.727 9.086 1 93.81 163 LYS A C 1
ATOM 1296 O O . LYS A 1 163 ? 18.203 -14.289 8.07 1 93.81 163 LYS A O 1
ATOM 1301 N N . PRO A 1 164 ? 19.531 -12.797 9.117 1 93.56 164 PRO A N 1
ATOM 1302 C CA . PRO A 1 164 ? 20.109 -12.406 7.828 1 93.56 164 PRO A CA 1
ATOM 1303 C C . PRO A 1 164 ? 20.688 -13.594 7.059 1 93.56 164 PRO A C 1
ATOM 1305 O O . PRO A 1 164 ? 20.547 -13.664 5.832 1 93.56 164 PRO A O 1
ATOM 1308 N N . GLU A 1 165 ? 21.188 -14.578 7.695 1 93.19 165 GLU A N 1
ATOM 1309 C CA . GLU A 1 165 ? 21.812 -15.734 7.047 1 93.19 165 GLU A CA 1
ATOM 1310 C C . GLU A 1 165 ? 20.75 -16.672 6.465 1 93.19 165 GLU A C 1
ATOM 1312 O O . GLU A 1 165 ? 21.062 -17.516 5.621 1 93.19 165 GLU A O 1
ATOM 1317 N N . ASP A 1 166 ? 19.531 -16.5 6.93 1 94.56 166 ASP A N 1
ATOM 1318 C CA . ASP A 1 166 ? 18.453 -17.359 6.469 1 94.56 166 ASP A CA 1
ATOM 1319 C C . ASP A 1 166 ? 18.031 -17 5.047 1 94.56 166 ASP A C 1
ATOM 1321 O O . ASP A 1 166 ? 17.391 -17.812 4.367 1 94.56 166 ASP A O 1
ATOM 1325 N N . ILE A 1 167 ? 18.391 -15.828 4.621 1 95.5 167 ILE A N 1
ATOM 1326 C CA . ILE A 1 167 ? 17.938 -15.359 3.314 1 95.5 167 ILE A CA 1
ATOM 1327 C C . ILE A 1 167 ? 18.484 -16.281 2.223 1 95.5 167 ILE A C 1
ATOM 1329 O O . ILE A 1 167 ? 17.75 -16.703 1.34 1 95.5 167 ILE A O 1
ATOM 1333 N N . ALA A 1 168 ? 19.734 -16.672 2.33 1 95.31 168 ALA A N 1
ATOM 1334 C CA . ALA A 1 168 ? 20.359 -17.516 1.318 1 95.31 168 ALA A CA 1
ATOM 1335 C C . ALA A 1 168 ? 19.859 -18.953 1.413 1 95.31 168 ALA A C 1
ATOM 1337 O O . ALA A 1 168 ? 20.031 -19.75 0.485 1 95.31 168 ALA A O 1
ATOM 1338 N N . LYS A 1 169 ? 19.188 -19.297 2.486 1 96.88 169 LYS A N 1
ATOM 1339 C CA . LYS A 1 169 ? 18.656 -20.641 2.713 1 96.88 169 LYS A CA 1
ATOM 1340 C C . LYS A 1 169 ? 17.141 -20.672 2.506 1 96.88 169 LYS A C 1
ATOM 1342 O O . LYS A 1 169 ? 16.484 -21.609 2.947 1 96.88 169 LYS A O 1
ATOM 1347 N N . SER A 1 170 ? 16.656 -19.641 1.911 1 98.44 170 SER A N 1
ATOM 1348 C CA . SER A 1 170 ? 15.219 -19.531 1.651 1 98.44 170 SER A CA 1
ATOM 1349 C C . SER A 1 170 ? 14.898 -19.875 0.201 1 98.44 170 SER A C 1
ATOM 1351 O O . SER A 1 170 ? 15.781 -19.875 -0.656 1 98.44 170 SER A O 1
ATOM 1353 N N . ILE A 1 171 ? 13.656 -20.203 -0.019 1 98.81 171 ILE A N 1
ATOM 1354 C CA . ILE A 1 171 ? 13.172 -20.422 -1.379 1 98.81 171 ILE A CA 1
ATOM 1355 C C . ILE A 1 171 ? 12.359 -19.219 -1.838 1 98.81 171 ILE A C 1
ATOM 1357 O O . ILE A 1 171 ? 11.555 -18.672 -1.076 1 98.81 171 ILE A O 1
ATOM 1361 N N . PHE A 1 172 ? 12.711 -18.719 -3.027 1 98.94 172 PHE A N 1
ATOM 1362 C CA . PHE A 1 172 ? 12.031 -17.594 -3.66 1 98.94 172 PHE A CA 1
ATOM 1363 C C . PHE A 1 172 ? 11.086 -18.078 -4.754 1 98.94 172 PHE A C 1
ATOM 1365 O O . PHE A 1 172 ? 11.523 -18.609 -5.773 1 98.94 172 PHE A O 1
ATOM 1372 N N . ILE A 1 173 ? 9.797 -17.844 -4.527 1 98.94 173 ILE A N 1
ATOM 1373 C CA . ILE A 1 173 ? 8.773 -18.359 -5.438 1 98.94 173 ILE A CA 1
ATOM 1374 C C . ILE A 1 173 ? 8.164 -17.188 -6.223 1 98.94 173 ILE A C 1
ATOM 1376 O O . ILE A 1 173 ? 7.793 -16.172 -5.645 1 98.94 173 ILE A O 1
ATOM 1380 N N . LEU A 1 174 ? 8.133 -17.297 -7.52 1 98.94 174 LEU A N 1
ATOM 1381 C CA . LEU A 1 174 ? 7.52 -16.312 -8.391 1 98.94 174 LEU A CA 1
ATOM 1382 C C . LEU A 1 174 ? 6.332 -16.906 -9.148 1 98.94 174 LEU A C 1
ATOM 1384 O O . LEU A 1 174 ? 6.488 -17.859 -9.898 1 98.94 174 LEU A O 1
ATOM 1388 N N . ASP A 1 175 ? 5.141 -16.391 -8.891 1 98.81 175 ASP A N 1
ATOM 1389 C CA . ASP A 1 175 ? 3.891 -16.766 -9.547 1 98.81 175 ASP A CA 1
ATOM 1390 C C . ASP A 1 175 ? 3.168 -15.531 -10.086 1 98.81 175 ASP A C 1
ATOM 1392 O O . ASP A 1 175 ? 2.25 -15.016 -9.445 1 98.81 175 ASP A O 1
ATOM 1396 N N . ILE A 1 176 ? 3.562 -15.086 -11.273 1 98.88 176 ILE A N 1
ATOM 1397 C CA . ILE A 1 176 ? 3.08 -13.828 -11.844 1 98.88 176 ILE A CA 1
ATOM 1398 C C . ILE A 1 176 ? 3.133 -13.891 -13.367 1 98.88 176 ILE A C 1
ATOM 1400 O O . ILE A 1 176 ? 3.824 -14.742 -13.93 1 98.88 176 ILE A O 1
ATOM 1404 N N . GLY A 1 177 ? 2.391 -13.039 -14.055 1 98.75 177 GLY A N 1
ATOM 1405 C CA . GLY A 1 177 ? 2.426 -12.945 -15.5 1 98.75 177 GLY A CA 1
ATOM 1406 C C . GLY A 1 177 ? 1.057 -13.086 -16.141 1 98.75 177 GLY A C 1
ATOM 1407 O O . GLY A 1 177 ? 0.844 -12.633 -17.266 1 98.75 177 GLY A O 1
ATOM 1408 N N . GLN A 1 178 ? 0.135 -13.695 -15.422 1 98.19 178 GLN A N 1
ATOM 1409 C CA . GLN A 1 178 ? -1.206 -13.914 -15.953 1 98.19 178 GLN A CA 1
ATOM 1410 C C . GLN A 1 178 ? -1.862 -12.594 -16.344 1 98.19 178 GLN A C 1
ATOM 1412 O O . GLN A 1 178 ? -2.445 -12.477 -17.422 1 98.19 178 GLN A O 1
ATOM 1417 N N . ASN A 1 179 ? -1.75 -11.602 -15.531 1 98.31 179 ASN A N 1
ATOM 1418 C CA . ASN A 1 179 ? -2.383 -10.312 -15.781 1 98.31 179 ASN A CA 1
ATOM 1419 C C . ASN A 1 179 ? -1.684 -9.555 -16.906 1 98.31 179 ASN A C 1
ATOM 1421 O O . ASN A 1 179 ? -2.316 -8.773 -17.625 1 98.31 179 ASN A O 1
ATOM 1425 N N . ASP A 1 180 ? -0.386 -9.797 -17.109 1 98.75 180 ASP A N 1
ATOM 1426 C CA . ASP A 1 180 ? 0.329 -9.227 -18.25 1 98.75 180 ASP A CA 1
ATOM 1427 C C . ASP A 1 180 ? -0.197 -9.781 -19.562 1 98.75 180 ASP A C 1
ATOM 1429 O O . ASP A 1 180 ? -0.438 -9.031 -20.516 1 98.75 180 ASP A O 1
ATOM 1433 N N . ILE A 1 181 ? -0.395 -11.086 -19.562 1 98.31 181 ILE A N 1
ATOM 1434 C CA . ILE A 1 181 ? -0.877 -11.727 -20.781 1 98.31 181 ILE A CA 1
ATOM 1435 C C . ILE A 1 181 ? -2.309 -11.281 -21.078 1 98.31 181 ILE A C 1
ATOM 1437 O O . ILE A 1 181 ? -2.676 -11.07 -22.234 1 98.31 181 ILE A O 1
ATOM 1441 N N . ALA A 1 182 ? -3.109 -11.148 -20.031 1 96.5 182 ALA A N 1
ATOM 1442 C CA . ALA A 1 182 ? -4.461 -10.625 -20.219 1 96.5 182 ALA A CA 1
ATOM 1443 C C . ALA A 1 182 ? -4.43 -9.242 -20.844 1 96.5 182 ALA A C 1
ATOM 1445 O O . ALA A 1 182 ? -5.262 -8.922 -21.703 1 96.5 182 ALA A O 1
ATOM 1446 N N . ASP A 1 183 ? -3.498 -8.43 -20.406 1 96.81 183 ASP A N 1
ATOM 1447 C CA . ASP A 1 183 ? -3.348 -7.102 -21 1 96.81 183 ASP A CA 1
ATOM 1448 C C . ASP A 1 183 ? -2.951 -7.203 -22.469 1 96.81 183 ASP A C 1
ATOM 1450 O O . ASP A 1 183 ? -3.449 -6.445 -23.312 1 96.81 183 ASP A O 1
ATOM 1454 N N . VAL A 1 184 ? -2.049 -8.148 -22.828 1 98 184 VAL A N 1
ATOM 1455 C CA . VAL A 1 184 ? -1.637 -8.375 -24.203 1 98 184 VAL A CA 1
ATOM 1456 C C . VAL A 1 184 ? -2.844 -8.789 -25.047 1 98 184 VAL A C 1
ATOM 1458 O O . VAL A 1 184 ? -3.029 -8.297 -26.156 1 98 184 VAL A O 1
ATOM 1461 N N . ILE A 1 185 ? -3.662 -9.664 -24.516 1 95.44 185 ILE A N 1
ATOM 1462 C CA . ILE A 1 185 ? -4.855 -10.141 -25.219 1 95.44 185 ILE A CA 1
ATOM 1463 C C . ILE A 1 185 ? -5.773 -8.969 -25.531 1 95.44 185 ILE A C 1
ATOM 1465 O O . ILE A 1 185 ? -6.32 -8.883 -26.641 1 95.44 185 ILE A O 1
ATOM 1469 N N . SER A 1 186 ? -5.879 -8.047 -24.609 1 93.31 186 SER A N 1
ATOM 1470 C CA . SER A 1 186 ? -6.773 -6.91 -24.781 1 93.31 186 SER A CA 1
ATOM 1471 C C . SER A 1 186 ? -6.25 -5.957 -25.859 1 93.31 186 SER A C 1
ATOM 1473 O O . SER A 1 186 ? -6.988 -5.098 -26.344 1 93.31 186 SER A O 1
ATOM 1475 N N . LYS A 1 187 ? -5.023 -6.125 -26.281 1 96 187 LYS A N 1
ATOM 1476 C CA . LYS A 1 187 ? -4.383 -5.195 -27.203 1 96 187 LYS A CA 1
ATOM 1477 C C . LYS A 1 187 ? -4.164 -5.836 -28.578 1 96 187 LYS A C 1
ATOM 1479 O O . LYS A 1 187 ? -3.561 -5.23 -29.469 1 96 187 LYS A O 1
ATOM 1484 N N . VAL A 1 188 ? -4.594 -7.062 -28.734 1 93.5 188 VAL A N 1
ATOM 1485 C CA . VAL A 1 188 ? -4.457 -7.734 -30.016 1 93.5 188 VAL A CA 1
ATOM 1486 C C . VAL A 1 188 ? -5.09 -6.887 -31.109 1 93.5 188 VAL A C 1
ATOM 1488 O O . VAL A 1 188 ? -6.207 -6.383 -30.953 1 93.5 188 VAL A O 1
ATOM 1491 N N . GLY A 1 189 ? -4.406 -6.762 -32.219 1 93.06 189 GLY A N 1
ATOM 1492 C CA . GLY A 1 189 ? -4.887 -5.938 -33.312 1 93.06 189 GLY A CA 1
ATOM 1493 C C . GLY A 1 189 ? -4.496 -4.477 -33.156 1 93.06 189 GLY A C 1
ATOM 1494 O O . GLY A 1 189 ? -4.559 -3.719 -34.125 1 93.06 189 GLY A O 1
ATOM 1495 N N . LYS A 1 190 ? -4.078 -4.094 -31.984 1 94.44 190 LYS A N 1
ATOM 1496 C CA . LYS A 1 190 ? -3.709 -2.705 -31.719 1 94.44 190 LYS A CA 1
ATOM 1497 C C . LYS A 1 190 ? -2.197 -2.557 -31.562 1 94.44 190 LYS A C 1
ATOM 1499 O O . LYS A 1 190 ? -1.621 -1.55 -31.984 1 94.44 190 LYS A O 1
ATOM 1504 N N . GLU A 1 191 ? -1.577 -3.562 -30.938 1 95.88 191 GLU A N 1
ATOM 1505 C CA . GLU A 1 191 ? -0.137 -3.592 -30.703 1 95.88 191 GLU A CA 1
ATOM 1506 C C . GLU A 1 191 ? 0.456 -4.949 -31.078 1 95.88 191 GLU A C 1
ATOM 1508 O O . GLU A 1 191 ? -0.275 -5.926 -31.234 1 95.88 191 GLU A O 1
ATOM 1513 N N . ASP A 1 192 ? 1.802 -4.977 -31.219 1 98.12 192 ASP A N 1
ATOM 1514 C CA . ASP A 1 192 ? 2.502 -6.215 -31.547 1 98.12 192 ASP A CA 1
ATOM 1515 C C . ASP A 1 192 ? 2.598 -7.125 -30.312 1 98.12 192 ASP A C 1
ATOM 1517 O O . ASP A 1 192 ? 3.428 -6.898 -29.438 1 98.12 192 ASP A O 1
ATOM 1521 N N . SER A 1 193 ? 1.792 -8.18 -30.281 1 98.19 193 SER A N 1
ATOM 1522 C CA . SER A 1 193 ? 1.723 -9.086 -29.141 1 98.19 193 SER A CA 1
ATOM 1523 C C . SER A 1 193 ? 3.078 -9.727 -28.859 1 98.19 193 SER A C 1
ATOM 1525 O O . SER A 1 193 ? 3.459 -9.898 -27.703 1 98.19 193 SER A O 1
ATOM 1527 N N . HIS A 1 194 ? 3.838 -10.086 -29.891 1 98.25 194 HIS A N 1
ATOM 1528 C CA . HIS A 1 194 ? 5.125 -10.75 -29.719 1 98.25 194 HIS A CA 1
ATOM 1529 C C . HIS A 1 194 ? 6.141 -9.82 -29.062 1 98.25 194 HIS A C 1
ATOM 1531 O O . HIS A 1 194 ? 6.914 -10.25 -28.203 1 98.25 194 HIS A O 1
ATOM 1537 N N . ALA A 1 195 ? 6.086 -8.555 -29.5 1 98.56 195 ALA A N 1
ATOM 1538 C CA . ALA A 1 195 ? 6.973 -7.559 -28.891 1 98.56 195 ALA A CA 1
ATOM 1539 C C . ALA A 1 195 ? 6.617 -7.316 -27.438 1 98.56 195 ALA A C 1
ATOM 1541 O O . ALA A 1 195 ? 7.5 -7.203 -26.578 1 98.56 195 ALA A O 1
ATOM 1542 N N . LEU A 1 196 ? 5.336 -7.238 -27.172 1 98.62 196 LEU A N 1
ATOM 1543 C CA . LEU A 1 196 ? 4.879 -7.035 -25.797 1 98.62 196 LEU A CA 1
ATOM 1544 C C . LEU A 1 196 ? 5.324 -8.18 -24.906 1 98.62 196 LEU A C 1
ATOM 1546 O O . LEU A 1 196 ? 5.848 -7.953 -23.812 1 98.62 196 LEU A O 1
ATOM 1550 N N . ILE A 1 197 ? 5.188 -9.367 -25.375 1 98.81 197 ILE A N 1
ATOM 1551 C CA . ILE A 1 197 ? 5.535 -10.547 -24.594 1 98.81 197 ILE A CA 1
ATOM 1552 C C . ILE A 1 197 ? 7.043 -10.578 -24.359 1 98.81 197 ILE A C 1
ATOM 1554 O O . ILE A 1 197 ? 7.496 -10.867 -23.25 1 98.81 197 ILE A O 1
ATOM 1558 N N . SER A 1 198 ? 7.828 -10.258 -25.359 1 98.81 198 SER A N 1
ATOM 1559 C CA . SER A 1 198 ? 9.281 -10.211 -25.203 1 98.81 198 SER A CA 1
ATOM 1560 C C . SER A 1 198 ? 9.695 -9.195 -24.156 1 98.81 198 SER A C 1
ATOM 1562 O O . SER A 1 198 ? 10.578 -9.461 -23.344 1 98.81 198 SER A O 1
ATOM 1564 N N . ASN A 1 199 ? 9.031 -8.023 -24.172 1 98.75 199 ASN A N 1
ATOM 1565 C CA . ASN A 1 199 ? 9.328 -6.984 -23.203 1 98.75 199 ASN A CA 1
ATOM 1566 C C . ASN A 1 199 ? 8.984 -7.434 -21.781 1 98.75 199 ASN A C 1
ATOM 1568 O O . ASN A 1 199 ? 9.727 -7.156 -20.844 1 98.75 199 ASN A O 1
ATOM 1572 N N . ILE A 1 200 ? 7.879 -8.086 -21.625 1 98.88 200 ILE A N 1
ATOM 1573 C CA . ILE A 1 200 ? 7.438 -8.578 -20.328 1 98.88 200 ILE A CA 1
ATOM 1574 C C . ILE A 1 200 ? 8.469 -9.562 -19.766 1 98.88 200 ILE A C 1
ATOM 1576 O O . ILE A 1 200 ? 8.883 -9.445 -18.609 1 98.88 200 ILE A O 1
ATOM 1580 N N . VAL A 1 201 ? 8.914 -10.492 -20.594 1 98.88 201 VAL A N 1
ATOM 1581 C CA . VAL A 1 201 ? 9.82 -11.539 -20.156 1 98.88 201 VAL A CA 1
ATOM 1582 C C . VAL A 1 201 ? 11.188 -10.938 -19.844 1 98.88 201 VAL A C 1
ATOM 1584 O O . VAL A 1 201 ? 11.852 -11.352 -18.891 1 98.88 201 VAL A O 1
ATOM 1587 N N . GLU A 1 202 ? 11.609 -9.992 -20.609 1 98.62 202 GLU A N 1
ATOM 1588 C CA . GLU A 1 202 ? 12.875 -9.312 -20.344 1 98.62 202 GLU A CA 1
ATOM 1589 C C . GLU A 1 202 ? 12.836 -8.578 -19.016 1 98.62 202 GLU A C 1
ATOM 1591 O O . GLU A 1 202 ? 13.797 -8.633 -18.234 1 98.62 202 GLU A O 1
ATOM 1596 N N . TYR A 1 203 ? 11.75 -7.898 -18.797 1 98.75 203 TYR A N 1
ATOM 1597 C CA . TYR A 1 203 ? 11.609 -7.18 -17.531 1 98.75 203 TYR A CA 1
ATOM 1598 C C . TYR A 1 203 ? 11.523 -8.148 -16.359 1 98.75 203 TYR A C 1
ATOM 1600 O O . TYR A 1 203 ? 12.047 -7.863 -15.281 1 98.75 203 TYR A O 1
ATOM 1608 N N . PHE A 1 204 ? 10.859 -9.266 -16.578 1 98.88 204 PHE A N 1
ATOM 1609 C CA . PHE A 1 204 ? 10.805 -10.328 -15.578 1 98.88 204 PHE A CA 1
ATOM 1610 C C . PHE A 1 204 ? 12.211 -10.805 -15.219 1 98.88 204 PHE A C 1
ATOM 1612 O O . PHE A 1 204 ? 12.539 -10.93 -14.039 1 98.88 204 PHE A O 1
ATOM 1619 N N . SER A 1 205 ? 13.016 -11.016 -16.203 1 98.88 205 SER A N 1
ATOM 1620 C CA . SER A 1 205 ? 14.398 -11.445 -16.016 1 98.88 205 SER A CA 1
ATOM 1621 C C . SER A 1 205 ? 15.18 -10.438 -15.172 1 98.88 205 SER A C 1
ATOM 1623 O O . SER A 1 205 ? 15.938 -10.82 -14.281 1 98.88 205 SER A O 1
ATOM 1625 N N . LYS A 1 206 ? 14.969 -9.172 -15.438 1 98.81 206 LYS A N 1
ATOM 1626 C CA . LYS A 1 206 ? 15.656 -8.125 -14.688 1 98.81 206 LYS A CA 1
ATOM 1627 C C . LYS A 1 206 ? 15.273 -8.18 -13.203 1 98.81 206 LYS A C 1
ATOM 1629 O O . LYS A 1 206 ? 16.125 -7.977 -12.336 1 98.81 206 LYS A O 1
ATOM 1634 N N . GLN A 1 207 ? 14.031 -8.438 -12.93 1 98.88 207 GLN A N 1
ATOM 1635 C CA . GLN A 1 207 ? 13.586 -8.5 -11.547 1 98.88 207 GLN A CA 1
ATOM 1636 C C . GLN A 1 207 ? 14.172 -9.719 -10.836 1 98.88 207 GLN A C 1
ATOM 1638 O O . GLN A 1 207 ? 14.547 -9.641 -9.664 1 98.88 207 GLN A O 1
ATOM 1643 N N . ILE A 1 208 ? 14.281 -10.875 -11.516 1 98.94 208 ILE A N 1
ATOM 1644 C CA . ILE A 1 208 ? 14.891 -12.07 -10.953 1 98.94 208 ILE A CA 1
ATOM 1645 C C . ILE A 1 208 ? 16.359 -11.789 -10.633 1 98.94 208 ILE A C 1
ATOM 1647 O O . ILE A 1 208 ? 16.859 -12.164 -9.562 1 98.94 208 ILE A O 1
ATOM 1651 N N . GLN A 1 209 ? 17.047 -11.125 -11.523 1 98.88 209 GLN A N 1
ATOM 1652 C CA . GLN A 1 209 ? 18.453 -10.773 -11.305 1 98.88 209 GLN A CA 1
ATOM 1653 C C . GLN A 1 209 ? 18.609 -9.836 -10.109 1 98.88 209 GLN A C 1
ATOM 1655 O O . GLN A 1 209 ? 19.562 -9.945 -9.344 1 98.88 209 GLN A O 1
ATOM 1660 N N . SER A 1 210 ? 17.641 -8.914 -9.938 1 98.88 210 SER A N 1
ATOM 1661 C CA . SER A 1 210 ? 17.656 -8.047 -8.766 1 98.88 210 SER A CA 1
ATOM 1662 C C . SER A 1 210 ? 17.531 -8.852 -7.477 1 98.88 210 SER A C 1
ATOM 1664 O O . SER A 1 210 ? 18.219 -8.578 -6.496 1 98.88 210 SER A O 1
ATOM 1666 N N . LEU A 1 211 ? 16.625 -9.812 -7.477 1 98.88 211 LEU A N 1
ATOM 1667 C CA . LEU A 1 211 ? 16.469 -10.664 -6.301 1 98.88 211 LEU A CA 1
ATOM 1668 C C . LEU A 1 211 ? 17.75 -11.438 -6.012 1 98.88 211 LEU A C 1
ATOM 1670 O O . LEU A 1 211 ? 18.156 -11.57 -4.852 1 98.88 211 LEU A O 1
ATOM 1674 N N . HIS A 1 212 ? 18.375 -11.953 -7.086 1 98.81 212 HIS A N 1
ATOM 1675 C CA . HIS A 1 212 ? 19.672 -12.609 -6.914 1 98.81 212 HIS A CA 1
ATOM 1676 C C . HIS A 1 212 ? 20.688 -11.664 -6.285 1 98.81 212 HIS A C 1
ATOM 1678 O O . HIS A 1 212 ? 21.406 -12.047 -5.355 1 98.81 212 HIS A O 1
ATOM 1684 N N . PHE A 1 213 ? 20.703 -10.43 -6.766 1 98.5 213 PHE A N 1
ATOM 1685 C CA . PHE A 1 213 ? 21.609 -9.414 -6.242 1 98.5 213 PHE A CA 1
ATOM 1686 C C . PHE A 1 213 ? 21.328 -9.156 -4.762 1 98.5 213 PHE A C 1
ATOM 1688 O O . PHE A 1 213 ? 22.266 -8.914 -3.988 1 98.5 213 PHE A O 1
ATOM 1695 N N . PHE A 1 214 ? 20.094 -9.305 -4.336 1 98.06 214 PHE A N 1
ATOM 1696 C CA . PHE A 1 214 ? 19.719 -9.047 -2.953 1 98.06 214 PHE A CA 1
ATOM 1697 C C . PHE A 1 214 ? 19.938 -10.281 -2.092 1 98.06 214 PHE A C 1
ATOM 1699 O O . PHE A 1 214 ? 19.625 -10.273 -0.896 1 98.06 214 PHE A O 1
ATOM 1706 N N . GLY A 1 215 ? 20.344 -11.422 -2.672 1 97.62 215 GLY A N 1
ATOM 1707 C CA . GLY A 1 215 ? 20.781 -12.531 -1.841 1 97.62 215 GLY A CA 1
ATOM 1708 C C . GLY A 1 215 ? 20 -13.805 -2.086 1 97.62 215 GLY A C 1
ATOM 1709 O O . GLY A 1 215 ? 20.297 -14.844 -1.487 1 97.62 215 GLY A O 1
ATOM 1710 N N . ALA A 1 216 ? 19.016 -13.781 -2.994 1 98.62 216 ALA A N 1
ATOM 1711 C CA . ALA A 1 216 ? 18.281 -14.992 -3.332 1 98.62 216 ALA A CA 1
ATOM 1712 C C . ALA A 1 216 ? 19.188 -16.016 -4.008 1 98.62 216 ALA A C 1
ATOM 1714 O O . ALA A 1 216 ? 20 -15.664 -4.855 1 98.62 216 ALA A O 1
ATOM 1715 N N . ARG A 1 217 ? 19 -17.312 -3.588 1 98.5 217 ARG A N 1
ATOM 1716 C CA . ARG A 1 217 ? 19.875 -18.328 -4.152 1 98.5 217 ARG A CA 1
ATOM 1717 C C . ARG A 1 217 ? 19.078 -19.531 -4.648 1 98.5 217 ARG A C 1
ATOM 1719 O O . ARG A 1 217 ? 19.609 -20.375 -5.391 1 98.5 217 ARG A O 1
ATOM 1726 N N . THR A 1 218 ? 17.828 -19.688 -4.23 1 98.75 218 THR A N 1
ATOM 1727 C CA . THR A 1 218 ? 16.969 -20.766 -4.715 1 98.75 218 THR A CA 1
ATOM 1728 C C . THR A 1 218 ? 15.664 -20.188 -5.273 1 98.75 218 THR A C 1
ATOM 1730 O O . THR A 1 218 ? 14.852 -19.641 -4.527 1 98.75 218 THR A O 1
ATOM 1733 N N . PHE A 1 219 ? 15.523 -20.375 -6.586 1 98.88 219 PHE A N 1
ATOM 1734 C CA . PHE A 1 219 ? 14.367 -19.812 -7.273 1 98.88 219 PHE A CA 1
ATOM 1735 C C . PHE A 1 219 ? 13.43 -20.922 -7.746 1 98.88 219 PHE A C 1
ATOM 1737 O O . PHE A 1 219 ? 13.875 -21.922 -8.305 1 98.88 219 PHE A O 1
ATOM 1744 N N . TRP A 1 220 ? 12.188 -20.797 -7.438 1 98.81 220 TRP A N 1
ATOM 1745 C CA . TRP A 1 220 ? 11.078 -21.609 -7.926 1 98.81 220 TRP A CA 1
ATOM 1746 C C . TRP A 1 220 ? 10.102 -20.781 -8.742 1 98.81 220 TRP A C 1
ATOM 1748 O O . TRP A 1 220 ? 9.25 -20.078 -8.188 1 98.81 220 TRP A O 1
ATOM 1758 N N . ILE A 1 221 ? 10.156 -20.875 -10.109 1 98.94 221 ILE A N 1
ATOM 1759 C CA . ILE A 1 221 ? 9.523 -19.906 -11 1 98.94 221 ILE A CA 1
ATOM 1760 C C . ILE A 1 221 ? 8.383 -20.578 -11.766 1 98.94 221 ILE A C 1
ATOM 1762 O O . ILE A 1 221 ? 8.617 -21.453 -12.609 1 98.94 221 ILE A O 1
ATOM 1766 N N . HIS A 1 222 ? 7.168 -20.141 -11.5 1 98.94 222 HIS A N 1
ATOM 1767 C CA . HIS A 1 222 ? 5.984 -20.641 -12.188 1 98.94 222 HIS A CA 1
ATOM 1768 C C . HIS A 1 222 ? 5.805 -19.969 -13.539 1 98.94 222 HIS A C 1
ATOM 1770 O O . HIS A 1 222 ? 5.879 -18.734 -13.641 1 98.94 222 HIS A O 1
ATOM 1776 N N . ASN A 1 223 ? 5.562 -20.781 -14.586 1 98.88 223 ASN A N 1
ATOM 1777 C CA . ASN A 1 223 ? 5.023 -20.156 -15.781 1 98.88 223 ASN A CA 1
ATOM 1778 C C . ASN A 1 223 ? 3.529 -19.875 -15.656 1 98.88 223 ASN A C 1
ATOM 1780 O O . ASN A 1 223 ? 2.953 -20.047 -14.578 1 98.88 223 ASN A O 1
ATOM 1784 N N . THR A 1 224 ? 2.854 -19.328 -16.719 1 98.75 224 THR A N 1
ATOM 1785 C CA . THR A 1 224 ? 1.445 -18.953 -16.609 1 98.75 224 THR A CA 1
ATOM 1786 C C . THR A 1 224 ? 0.548 -20.125 -17 1 98.75 224 THR A C 1
ATOM 1788 O O . THR A 1 224 ? 0.979 -21.031 -17.703 1 98.75 224 THR A O 1
ATOM 1791 N N . GLY A 1 225 ? -0.632 -20.156 -16.469 1 98.38 225 GLY A N 1
ATOM 1792 C CA . GLY A 1 225 ? -1.621 -21.156 -16.812 1 98.38 225 GLY A CA 1
ATOM 1793 C C . GLY A 1 225 ? -2.268 -20.938 -18.172 1 98.38 225 GLY A C 1
ATOM 1794 O O . GLY A 1 225 ? -1.931 -19.984 -18.875 1 98.38 225 GLY A O 1
ATOM 1795 N N . PRO A 1 226 ? -3.135 -21.875 -18.5 1 98.38 226 PRO A N 1
ATOM 1796 C CA . PRO A 1 226 ? -3.865 -21.75 -19.766 1 98.38 226 PRO A CA 1
ATOM 1797 C C . PRO A 1 226 ? -4.973 -20.703 -19.703 1 98.38 226 PRO A C 1
ATOM 1799 O O . PRO A 1 226 ? -6.137 -21.047 -19.453 1 98.38 226 PRO A O 1
ATOM 1802 N N . ILE A 1 227 ? -4.629 -19.531 -20.078 1 97.06 227 ILE A N 1
ATOM 1803 C CA . ILE A 1 227 ? -5.488 -18.359 -19.906 1 97.06 227 ILE A CA 1
ATOM 1804 C C . ILE A 1 227 ? -6.746 -18.516 -20.75 1 97.06 227 ILE A C 1
ATOM 1806 O O . ILE A 1 227 ? -7.832 -18.094 -20.359 1 97.06 227 ILE A O 1
ATOM 1810 N N . GLY A 1 228 ? -6.637 -19.188 -21.859 1 95.94 228 GLY A N 1
ATOM 1811 C CA . GLY A 1 228 ? -7.77 -19.422 -22.75 1 95.94 228 GLY A CA 1
ATOM 1812 C C . GLY A 1 228 ? -8.781 -20.406 -22.172 1 95.94 228 GLY A C 1
ATOM 1813 O O . GLY A 1 228 ? -9.883 -20.547 -22.688 1 95.94 228 GLY A O 1
ATOM 1814 N N . CYS A 1 229 ? -8.344 -21.078 -21.094 1 96.75 229 CYS A N 1
ATOM 1815 C CA . CYS A 1 229 ? -9.219 -22.062 -20.469 1 96.75 229 CYS A CA 1
ATOM 1816 C C . CYS A 1 229 ? -9.945 -21.469 -19.266 1 96.75 229 CYS A C 1
ATOM 1818 O O . CYS A 1 229 ? -10.719 -22.156 -18.594 1 96.75 229 CYS A O 1
ATOM 1820 N N . LEU A 1 230 ? -9.695 -20.141 -18.906 1 95.75 230 LEU A N 1
ATOM 1821 C CA . LEU A 1 230 ? -10.469 -19.484 -17.859 1 95.75 230 LEU A CA 1
ATOM 1822 C C . LEU A 1 230 ? -11.922 -19.312 -18.266 1 95.75 230 LEU A C 1
ATOM 1824 O O . LEU A 1 230 ? -12.211 -18.766 -19.328 1 95.75 230 LEU A O 1
ATOM 1828 N N . PRO A 1 231 ? -12.812 -19.75 -17.453 1 94.62 231 PRO A N 1
ATOM 1829 C CA . PRO A 1 231 ? -14.211 -19.75 -17.891 1 94.62 231 PRO A CA 1
ATOM 1830 C C . PRO A 1 231 ? -14.703 -18.359 -18.281 1 94.62 231 PRO A C 1
ATOM 1832 O O . PRO A 1 231 ? -15.5 -18.234 -19.219 1 94.62 231 PRO A O 1
ATOM 1835 N N . VAL A 1 232 ? -14.258 -17.328 -17.656 1 90.88 232 VAL A N 1
ATOM 1836 C CA . VAL A 1 232 ? -14.711 -15.977 -17.984 1 90.88 232 VAL A CA 1
ATOM 1837 C C . VAL A 1 232 ? -14.281 -15.617 -19.406 1 90.88 232 VAL A C 1
ATOM 1839 O O . VAL A 1 232 ? -14.836 -14.695 -20 1 90.88 232 VAL A O 1
ATOM 1842 N N . ALA A 1 233 ? -13.312 -16.297 -19.953 1 85.19 233 ALA A N 1
ATOM 1843 C CA . ALA A 1 233 ? -12.82 -16.047 -21.297 1 85.19 233 ALA A CA 1
ATOM 1844 C C . ALA A 1 233 ? -13.578 -16.891 -22.328 1 85.19 233 ALA A C 1
ATOM 1846 O O . ALA A 1 233 ? -13.555 -16.594 -23.516 1 85.19 233 ALA A O 1
ATOM 1847 N N . MET A 1 234 ? -14.203 -17.922 -21.906 1 87.69 234 MET A N 1
ATOM 1848 C CA . MET A 1 234 ? -14.828 -18.906 -22.797 1 87.69 234 MET A CA 1
ATOM 1849 C C . MET A 1 234 ? -16.141 -18.359 -23.344 1 87.69 234 MET A C 1
ATOM 1851 O O . MET A 1 234 ? -16.859 -17.641 -22.656 1 87.69 234 MET A O 1
ATOM 1855 N N . PRO A 1 235 ? -16.469 -18.75 -24.531 1 84.56 235 PRO A N 1
ATOM 1856 C CA . PRO A 1 235 ? -17.688 -18.25 -25.172 1 84.56 235 PRO A CA 1
ATOM 1857 C C . PRO A 1 235 ? -18.953 -18.594 -24.391 1 84.56 235 PRO A C 1
ATOM 1859 O O . PRO A 1 235 ? -19.938 -17.859 -24.453 1 84.56 235 PRO A O 1
ATOM 1862 N N . ILE A 1 236 ? -18.891 -19.594 -23.625 1 81.25 236 ILE A N 1
ATOM 1863 C CA . ILE A 1 236 ? -20.062 -20.016 -22.875 1 81.25 236 ILE A CA 1
ATOM 1864 C C . ILE A 1 236 ? -20.453 -18.953 -21.859 1 81.25 236 ILE A C 1
ATOM 1866 O O . ILE A 1 236 ? -21.625 -18.781 -21.531 1 81.25 236 ILE A O 1
ATOM 1870 N N . HIS A 1 237 ? -19.547 -18.172 -21.422 1 84.75 237 HIS A N 1
ATOM 1871 C CA . HIS A 1 237 ? -19.812 -17.141 -20.422 1 84.75 237 HIS A CA 1
ATOM 1872 C C . HIS A 1 237 ? -19.625 -15.742 -21.016 1 84.75 237 HIS A C 1
ATOM 1874 O O . HIS A 1 237 ? -19.984 -14.742 -20.391 1 84.75 237 HIS A O 1
ATOM 1880 N N . ASN A 1 238 ? -19.031 -15.688 -22.094 1 80.12 238 ASN A N 1
ATOM 1881 C CA . ASN A 1 238 ? -18.719 -14.414 -22.719 1 80.12 238 ASN A CA 1
ATOM 1882 C C . ASN A 1 238 ? -19.125 -14.406 -24.203 1 80.12 238 ASN A C 1
ATOM 1884 O O . ASN A 1 238 ? -18.297 -14.117 -25.062 1 80.12 238 ASN A O 1
ATOM 1888 N N . ALA A 1 239 ? -20.281 -14.656 -24.484 1 71.19 239 ALA A N 1
ATOM 1889 C CA . ALA A 1 239 ? -20.781 -14.805 -25.859 1 71.19 239 ALA A CA 1
ATOM 1890 C C . ALA A 1 239 ? -20.578 -13.523 -26.656 1 71.19 239 ALA A C 1
ATOM 1892 O O . ALA A 1 239 ? -20.25 -13.562 -27.844 1 71.19 239 ALA A O 1
ATOM 1893 N N . HIS A 1 240 ? -20.672 -12.453 -25.984 1 68.5 240 HIS A N 1
ATOM 1894 C CA . HIS A 1 240 ? -20.625 -11.18 -26.688 1 68.5 240 HIS A CA 1
ATOM 1895 C C . HIS A 1 240 ? -19.219 -10.906 -27.234 1 68.5 240 HIS A C 1
ATOM 1897 O O . HIS A 1 240 ? -19.078 -10.312 -28.297 1 68.5 240 HIS A O 1
ATOM 1903 N N . ASN A 1 241 ? -18.25 -11.344 -26.562 1 63.78 241 ASN A N 1
ATOM 1904 C CA . ASN A 1 241 ? -16.875 -11.047 -26.969 1 63.78 241 ASN A CA 1
ATOM 1905 C C . ASN A 1 241 ? -16.297 -12.172 -27.828 1 63.78 241 ASN A C 1
ATOM 1907 O O . ASN A 1 241 ? -15.125 -12.109 -28.219 1 63.78 241 ASN A O 1
ATOM 1911 N N . ASN A 1 242 ? -17.125 -13.25 -28.062 1 64.44 242 ASN A N 1
ATOM 1912 C CA . ASN A 1 242 ? -16.656 -14.414 -28.812 1 64.44 242 ASN A CA 1
ATOM 1913 C C . ASN A 1 242 ? -17.516 -14.664 -30.047 1 64.44 242 ASN A C 1
ATOM 1915 O O . ASN A 1 242 ? -18.078 -15.75 -30.219 1 64.44 242 ASN A O 1
ATOM 1919 N N . GLN A 1 243 ? -17.828 -13.711 -30.766 1 58.25 243 GLN A N 1
ATOM 1920 C CA . GLN A 1 243 ? -18.766 -13.867 -31.891 1 58.25 243 GLN A CA 1
ATOM 1921 C C . GLN A 1 243 ? -18.188 -14.781 -32.969 1 58.25 243 GLN A C 1
ATOM 1923 O O . GLN A 1 243 ? -18.938 -15.477 -33.656 1 58.25 243 GLN A O 1
ATOM 1928 N N . THR A 1 244 ? -16.906 -14.625 -33.312 1 59.75 244 THR A N 1
ATOM 1929 C CA . THR A 1 244 ? -16.484 -15.297 -34.531 1 59.75 244 THR A CA 1
ATOM 1930 C C . THR A 1 244 ? -16 -16.719 -34.219 1 59.75 244 THR A C 1
ATOM 1932 O O . THR A 1 244 ? -14.969 -16.906 -33.594 1 59.75 244 THR A O 1
ATOM 1935 N N . GLN A 1 245 ? -16.953 -17.625 -34.031 1 63.16 245 GLN A N 1
ATOM 1936 C CA . GLN A 1 245 ? -16.484 -19 -33.781 1 63.16 245 GLN A CA 1
ATOM 1937 C C . GLN A 1 245 ? -16.094 -19.672 -35.094 1 63.16 245 GLN A C 1
ATOM 1939 O O . GLN A 1 245 ? -16.969 -20.094 -35.875 1 63.16 245 GLN A O 1
ATOM 1944 N N . VAL A 1 246 ? -14.938 -19.281 -35.5 1 71.75 246 VAL A N 1
ATOM 1945 C CA . VAL A 1 246 ? -14.391 -19.969 -36.656 1 71.75 246 VAL A CA 1
ATOM 1946 C C . VAL A 1 246 ? -13.758 -21.281 -36.25 1 71.75 246 VAL A C 1
ATOM 1948 O O . VAL A 1 246 ? -13.516 -21.516 -35.062 1 71.75 246 VAL A O 1
ATOM 1951 N N . VAL A 1 247 ? -13.625 -22.141 -37.188 1 79.69 247 VAL A N 1
ATOM 1952 C CA . VAL A 1 247 ? -12.977 -23.422 -36.969 1 79.69 247 VAL A CA 1
ATOM 1953 C C . VAL A 1 247 ? -11.633 -23.203 -36.281 1 79.69 247 VAL A C 1
ATOM 1955 O O . VAL A 1 247 ? -10.852 -22.344 -36.688 1 79.69 247 VAL A O 1
ATOM 1958 N N . GLY A 1 248 ? -11.422 -23.875 -35.156 1 85.75 248 GLY A N 1
ATOM 1959 C CA . GLY A 1 248 ? -10.148 -23.797 -34.469 1 85.75 248 GLY A CA 1
ATOM 1960 C C . GLY A 1 248 ? -10.125 -22.734 -33.375 1 85.75 248 GLY A C 1
ATOM 1961 O O . GLY A 1 248 ? -9.125 -22.578 -32.656 1 85.75 248 GLY A O 1
ATOM 1962 N N . TYR A 1 249 ? -11.18 -22.141 -33.281 1 89.06 249 TYR A N 1
ATOM 1963 C CA . TYR A 1 249 ? -11.273 -21.078 -32.281 1 89.06 249 TYR A CA 1
ATOM 1964 C C . TYR A 1 249 ? -11.148 -21.641 -30.859 1 89.06 249 TYR A C 1
ATOM 1966 O O . TYR A 1 249 ? -10.453 -21.062 -30.016 1 89.06 249 TYR A O 1
ATOM 1974 N N . LEU A 1 250 ? -11.727 -22.828 -30.703 1 92.75 250 LEU A N 1
ATOM 1975 C CA . LEU A 1 250 ? -11.68 -23.5 -29.422 1 92.75 250 LEU A CA 1
ATOM 1976 C C . LEU A 1 250 ? -10.945 -24.828 -29.531 1 92.75 250 LEU A C 1
ATOM 1978 O O . LEU A 1 250 ? -10.945 -25.453 -30.594 1 92.75 250 LEU A O 1
ATOM 1982 N N . ASP A 1 251 ? -10.375 -25.234 -28.469 1 93.19 251 ASP A N 1
ATOM 1983 C CA . ASP A 1 251 ? -9.797 -26.562 -28.453 1 93.19 251 ASP A CA 1
ATOM 1984 C C . ASP A 1 251 ? -10.789 -27.578 -27.891 1 93.19 251 ASP A C 1
ATOM 1986 O O . ASP A 1 251 ? -11.969 -27.281 -27.734 1 93.19 251 ASP A O 1
ATOM 1990 N N . GLN A 1 252 ? -10.289 -28.844 -27.641 1 91.62 252 GLN A N 1
ATOM 1991 C CA . GLN A 1 252 ? -11.156 -29.953 -27.25 1 91.62 252 GLN A CA 1
ATOM 1992 C C . GLN A 1 252 ? -11.758 -29.703 -25.875 1 91.62 252 GLN A C 1
ATOM 1994 O O . GLN A 1 252 ? -12.773 -30.312 -25.516 1 91.62 252 GLN A O 1
ATOM 1999 N N . ASN A 1 253 ? -11.148 -28.812 -25.078 1 92.44 253 ASN A N 1
ATOM 2000 C CA . ASN A 1 253 ? -11.641 -28.516 -23.734 1 92.44 253 ASN A CA 1
ATOM 2001 C C . ASN A 1 253 ? -12.469 -27.234 -23.703 1 92.44 253 ASN A C 1
ATOM 2003 O O . ASN A 1 253 ? -12.867 -26.781 -22.625 1 92.44 253 ASN A O 1
ATOM 2007 N N . GLY A 1 254 ? -12.68 -26.641 -24.859 1 91.5 254 GLY A N 1
ATOM 2008 C CA . GLY A 1 254 ? -13.453 -25.422 -24.953 1 91.5 254 GLY A CA 1
ATOM 2009 C C . GLY A 1 254 ? -12.633 -24.172 -24.656 1 91.5 254 GLY A C 1
ATOM 2010 O O . GLY A 1 254 ? -13.188 -23.078 -24.5 1 91.5 254 GLY A O 1
ATOM 2011 N N . CYS A 1 255 ? -11.344 -24.281 -24.656 1 94.5 255 CYS A N 1
ATOM 2012 C CA . CYS A 1 255 ? -10.445 -23.172 -24.375 1 94.5 255 CYS A CA 1
ATOM 2013 C C . CYS A 1 255 ? -10.195 -22.344 -25.625 1 94.5 255 CYS A C 1
ATOM 2015 O O . CYS A 1 255 ? -10.148 -22.891 -26.734 1 94.5 255 CYS A O 1
ATOM 2017 N N . VAL A 1 256 ? -9.992 -21.094 -25.469 1 94.06 256 VAL A N 1
ATOM 2018 C CA . VAL A 1 256 ? -9.703 -20.203 -26.594 1 94.06 256 VAL A CA 1
ATOM 2019 C C . VAL A 1 256 ? -8.258 -20.391 -27.031 1 94.06 256 VAL A C 1
ATOM 2021 O O . VAL A 1 256 ? -7.328 -19.984 -26.328 1 94.06 256 VAL A O 1
ATOM 2024 N N . ASN A 1 257 ? -8.055 -20.875 -28.219 1 95.06 257 ASN A N 1
ATOM 2025 C CA . ASN A 1 257 ? -6.742 -21.281 -28.688 1 95.06 257 ASN A CA 1
ATOM 2026 C C . ASN A 1 257 ? -5.785 -20.094 -28.781 1 95.06 257 ASN A C 1
ATOM 2028 O O . ASN A 1 257 ? -4.629 -20.188 -28.359 1 95.06 257 ASN A O 1
ATOM 2032 N N . SER A 1 258 ? -6.281 -18.969 -29.328 1 93.94 258 SER A N 1
ATOM 2033 C CA . SER A 1 258 ? -5.41 -17.828 -29.562 1 93.94 258 SER A CA 1
ATOM 2034 C C . SER A 1 258 ? -4.879 -17.266 -28.25 1 93.94 258 SER A C 1
ATOM 2036 O O . SER A 1 258 ? -3.742 -16.797 -28.188 1 93.94 258 SER A O 1
ATOM 2038 N N . GLN A 1 259 ? -5.668 -17.312 -27.203 1 96 259 GLN A N 1
ATOM 2039 C CA . GLN A 1 259 ? -5.23 -16.844 -25.906 1 96 259 GLN A CA 1
ATOM 2040 C C . GLN A 1 259 ? -4.199 -17.781 -25.297 1 96 259 GLN A C 1
ATOM 2042 O O . GLN A 1 259 ? -3.197 -17.344 -24.734 1 96 259 GLN A O 1
ATOM 2047 N N . ASN A 1 260 ? -4.414 -19.078 -25.438 1 97.75 260 ASN A N 1
ATOM 2048 C CA . ASN A 1 260 ? -3.439 -20.047 -24.969 1 97.75 260 ASN A CA 1
ATOM 2049 C C . ASN A 1 260 ? -2.129 -19.953 -25.75 1 97.75 260 ASN A C 1
ATOM 2051 O O . ASN A 1 260 ? -1.055 -20.188 -25.188 1 97.75 260 ASN A O 1
ATOM 2055 N N . ASP A 1 261 ? -2.221 -19.594 -27 1 98.06 261 ASP A N 1
ATOM 2056 C CA . ASP A 1 261 ? -1.007 -19.438 -27.781 1 98.06 261 ASP A CA 1
ATOM 2057 C C . ASP A 1 261 ? -0.139 -18.312 -27.234 1 98.06 261 ASP A C 1
ATOM 2059 O O . ASP A 1 261 ? 1.089 -18.406 -27.219 1 98.06 261 ASP A O 1
ATOM 2063 N N . LEU A 1 262 ? -0.778 -17.234 -26.797 1 98.56 262 LEU A N 1
ATOM 2064 C CA . LEU A 1 262 ? -0.036 -16.125 -26.203 1 98.56 262 LEU A CA 1
ATOM 2065 C C . LEU A 1 262 ? 0.604 -16.547 -24.891 1 98.56 262 LEU A C 1
ATOM 2067 O O . LEU A 1 262 ? 1.757 -16.203 -24.609 1 98.56 262 LEU A O 1
ATOM 2071 N N . ALA A 1 263 ? -0.114 -17.281 -24.094 1 98.75 263 ALA A N 1
ATOM 2072 C CA . ALA A 1 263 ? 0.442 -17.797 -22.844 1 98.75 263 ALA A CA 1
ATOM 2073 C C . ALA A 1 263 ? 1.632 -18.719 -23.125 1 98.75 263 ALA A C 1
ATOM 2075 O O . ALA A 1 263 ? 2.658 -18.625 -22.438 1 98.75 263 ALA A O 1
ATOM 2076 N N . LYS A 1 264 ? 1.507 -19.578 -24.125 1 98.88 264 LYS A N 1
ATOM 2077 C CA . LYS A 1 264 ? 2.572 -20.5 -24.484 1 98.88 264 LYS A CA 1
ATOM 2078 C C . LYS A 1 264 ? 3.816 -19.766 -24.953 1 98.88 264 LYS A C 1
ATOM 2080 O O . LYS A 1 264 ? 4.941 -20.188 -24.688 1 98.88 264 LYS A O 1
ATOM 2085 N N . GLU A 1 265 ? 3.588 -18.75 -25.688 1 98.88 265 GLU A N 1
ATOM 2086 C CA . GLU A 1 265 ? 4.734 -17.953 -26.125 1 98.88 265 GLU A CA 1
ATOM 2087 C C . GLU A 1 265 ? 5.477 -17.359 -24.938 1 98.88 265 GLU A C 1
ATOM 2089 O O . GLU A 1 265 ? 6.707 -17.438 -24.859 1 98.88 265 GLU A O 1
ATOM 2094 N N . PHE A 1 266 ? 4.738 -16.719 -24.062 1 98.94 266 PHE A N 1
ATOM 2095 C CA . PHE A 1 266 ? 5.34 -16.203 -22.844 1 98.94 266 PHE A CA 1
ATOM 2096 C C . PHE A 1 266 ? 6.121 -17.281 -22.109 1 98.94 266 PHE A C 1
ATOM 2098 O O . PHE A 1 266 ? 7.27 -17.078 -21.719 1 98.94 266 PHE A O 1
ATOM 2105 N N . ASN A 1 267 ? 5.496 -18.438 -21.938 1 98.94 267 ASN A N 1
ATOM 2106 C CA . ASN A 1 267 ? 6.078 -19.531 -21.172 1 98.94 267 ASN A CA 1
ATOM 2107 C C . ASN A 1 267 ? 7.359 -20.047 -21.828 1 98.94 267 ASN A C 1
ATOM 2109 O O . ASN A 1 267 ? 8.32 -20.391 -21.125 1 98.94 267 ASN A O 1
ATOM 2113 N N . LYS A 1 268 ? 7.336 -20.141 -23.125 1 98.88 268 LYS A N 1
ATOM 2114 C CA . LYS A 1 268 ? 8.531 -20.578 -23.844 1 98.88 268 LYS A CA 1
ATOM 2115 C C . LYS A 1 268 ? 9.688 -19.609 -23.625 1 98.88 268 LYS A C 1
ATOM 2117 O O . LYS A 1 268 ? 10.805 -20.016 -23.328 1 98.88 268 LYS A O 1
ATOM 2122 N N . LYS A 1 269 ? 9.406 -18.359 -23.766 1 98.88 269 LYS A N 1
ATOM 2123 C CA . LYS A 1 269 ? 10.438 -17.344 -23.578 1 98.88 269 LYS A CA 1
ATOM 2124 C C . LYS A 1 269 ? 10.93 -17.328 -22.125 1 98.88 269 LYS A C 1
ATOM 2126 O O . LYS A 1 269 ? 12.117 -17.109 -21.875 1 98.88 269 LYS A O 1
ATOM 2131 N N . LEU A 1 270 ? 10 -17.5 -21.203 1 98.94 270 LEU A N 1
ATOM 2132 C CA . LEU A 1 270 ? 10.383 -17.562 -19.797 1 98.94 270 LEU A CA 1
ATOM 2133 C C . LEU A 1 270 ? 11.32 -18.75 -19.547 1 98.94 270 LEU A C 1
ATOM 2135 O O . LEU A 1 270 ? 12.305 -18.609 -18.812 1 98.94 270 LEU A O 1
ATOM 2139 N N . LYS A 1 271 ? 11 -19.891 -20.109 1 98.81 271 LYS A N 1
ATOM 2140 C CA . LYS A 1 271 ? 11.867 -21.062 -19.953 1 98.81 271 LYS A CA 1
ATOM 2141 C C . LYS A 1 271 ? 13.273 -20.766 -20.484 1 98.81 271 LYS A C 1
ATOM 2143 O O . LYS A 1 271 ? 14.266 -21.125 -19.828 1 98.81 271 LYS A O 1
ATOM 2148 N N . ASP A 1 272 ? 13.375 -20.141 -21.625 1 98.69 272 ASP A N 1
ATOM 2149 C CA . ASP A 1 272 ? 14.664 -19.766 -22.188 1 98.69 272 ASP A CA 1
ATOM 2150 C C . ASP A 1 272 ? 15.445 -18.859 -21.234 1 98.69 272 ASP A C 1
ATOM 2152 O O . ASP A 1 272 ? 16.656 -19.031 -21.062 1 98.69 272 ASP A O 1
ATOM 2156 N N . ILE A 1 273 ? 14.75 -17.953 -20.656 1 98.31 273 ILE A N 1
ATOM 2157 C CA . ILE A 1 273 ? 15.383 -17.031 -19.719 1 98.31 273 ILE A CA 1
ATOM 2158 C C . ILE A 1 273 ? 15.891 -17.797 -18.5 1 98.31 273 ILE A C 1
ATOM 2160 O O . ILE A 1 273 ? 17 -17.547 -18.016 1 98.31 273 ILE A O 1
ATOM 2164 N N . VAL A 1 274 ? 15.094 -18.703 -17.984 1 98.44 274 VAL A N 1
ATOM 2165 C CA . VAL A 1 274 ? 15.484 -19.469 -16.812 1 98.44 274 VAL A CA 1
ATOM 2166 C C . VAL A 1 274 ? 16.75 -20.266 -17.109 1 98.44 274 VAL A C 1
ATOM 2168 O O . VAL A 1 274 ? 17.656 -20.328 -16.281 1 98.44 274 VAL A O 1
ATOM 2171 N N . VAL A 1 275 ? 16.844 -20.859 -18.266 1 97.75 275 VAL A N 1
ATOM 2172 C CA . VAL A 1 275 ? 18.016 -21.594 -18.688 1 97.75 275 VAL A CA 1
ATOM 2173 C C . VAL A 1 275 ? 19.234 -20.672 -18.75 1 97.75 275 VAL A C 1
ATOM 2175 O O . VAL A 1 275 ? 20.312 -21.016 -18.281 1 97.75 275 VAL A O 1
ATOM 2178 N N . LYS A 1 276 ? 19 -19.484 -19.297 1 97.81 276 LYS A N 1
ATOM 2179 C CA . LYS A 1 276 ? 20.078 -18.516 -19.391 1 97.81 276 LYS A CA 1
ATOM 2180 C C . LYS A 1 276 ? 20.562 -18.078 -18 1 97.81 276 LYS A C 1
ATOM 2182 O O . LYS A 1 276 ? 21.75 -17.922 -17.781 1 97.81 276 LYS A O 1
ATOM 2187 N N . LEU A 1 277 ? 19.641 -17.891 -17.109 1 98.25 277 LEU A N 1
ATOM 2188 C CA . LEU A 1 277 ? 19.984 -17.484 -15.75 1 98.25 277 LEU A CA 1
ATOM 2189 C C . LEU A 1 277 ? 20.797 -18.578 -15.047 1 98.25 277 LEU A C 1
ATOM 2191 O O . LEU A 1 277 ? 21.719 -18.266 -14.289 1 98.25 277 LEU A O 1
ATOM 2195 N N . ARG A 1 278 ? 20.547 -19.859 -15.312 1 97.12 278 ARG A N 1
ATOM 2196 C CA . ARG A 1 278 ? 21.312 -20.969 -14.766 1 97.12 278 ARG A CA 1
ATOM 2197 C C . ARG A 1 278 ? 22.766 -20.906 -15.219 1 97.12 278 ARG A C 1
ATOM 2199 O O . ARG A 1 278 ? 23.672 -21.203 -14.445 1 97.12 278 ARG A O 1
ATOM 2206 N N . GLU A 1 279 ? 22.891 -20.562 -16.406 1 96.81 279 GLU A N 1
ATOM 2207 C CA . GLU A 1 279 ? 24.234 -20.469 -16.984 1 96.81 279 GLU A CA 1
ATOM 2208 C C . GLU A 1 279 ? 24.984 -19.266 -16.422 1 96.81 279 GLU A C 1
ATOM 2210 O O . GLU A 1 279 ? 26.219 -19.312 -16.281 1 96.81 279 GLU A O 1
ATOM 2215 N N . GLN A 1 280 ? 24.281 -18.281 -16.141 1 97.19 280 GLN A N 1
ATOM 2216 C CA . GLN A 1 280 ? 24.891 -17.031 -15.719 1 97.19 280 GLN A CA 1
ATOM 2217 C C . GLN A 1 280 ? 25.25 -17.047 -14.242 1 97.19 280 GLN A C 1
ATOM 2219 O O . GLN A 1 280 ? 26.281 -16.5 -13.836 1 97.19 280 GLN A O 1
ATOM 2224 N N . PHE A 1 281 ? 24.375 -17.656 -13.477 1 98 281 PHE A N 1
ATOM 2225 C CA . PHE A 1 281 ? 24.562 -17.625 -12.031 1 98 281 PHE A CA 1
ATOM 2226 C C . PHE A 1 281 ? 24.828 -19.016 -11.484 1 98 281 PHE A C 1
ATOM 2228 O O . PHE A 1 281 ? 23.891 -19.75 -11.133 1 98 281 PHE A O 1
ATOM 2235 N N . HIS A 1 282 ? 26.031 -19.344 -11.164 1 96.88 282 HIS A N 1
ATOM 2236 C CA . HIS A 1 282 ? 26.438 -20.688 -10.75 1 96.88 282 HIS A CA 1
ATOM 2237 C C . HIS A 1 282 ? 26.25 -20.875 -9.25 1 96.88 282 HIS A C 1
ATOM 2239 O O . HIS A 1 282 ? 26.359 -22 -8.75 1 96.88 282 HIS A O 1
ATOM 2245 N N . ASP A 1 283 ? 25.906 -19.781 -8.562 1 97.38 283 ASP A N 1
ATOM 2246 C CA . ASP A 1 283 ? 25.766 -19.859 -7.109 1 97.38 283 ASP A CA 1
ATOM 2247 C C . ASP A 1 283 ? 24.297 -19.969 -6.711 1 97.38 283 ASP A C 1
ATOM 2249 O O . ASP A 1 283 ? 23.953 -19.891 -5.531 1 97.38 283 ASP A O 1
ATOM 2253 N N . ALA A 1 284 ? 23.406 -20.125 -7.738 1 98.12 284 ALA A N 1
ATOM 2254 C CA . ALA A 1 284 ? 21.969 -20.172 -7.465 1 98.12 284 ALA A CA 1
ATOM 2255 C C . ALA A 1 284 ? 21.297 -21.297 -8.25 1 98.12 284 ALA A C 1
ATOM 2257 O O . ALA A 1 284 ? 21.812 -21.719 -9.289 1 98.12 284 ALA A O 1
ATOM 2258 N N . SER A 1 285 ? 20.25 -21.828 -7.707 1 98.06 285 SER A N 1
ATOM 2259 C CA . SER A 1 285 ? 19.406 -22.781 -8.406 1 98.06 285 SER A CA 1
ATOM 2260 C C . SER A 1 285 ? 18.141 -22.125 -8.953 1 98.06 285 SER A C 1
ATOM 2262 O O . SER A 1 285 ? 17.531 -21.281 -8.281 1 98.06 285 SER A O 1
ATOM 2264 N N . PHE A 1 286 ? 17.828 -22.422 -10.164 1 98.56 286 PHE A N 1
ATOM 2265 C CA . PHE A 1 286 ? 16.641 -21.922 -10.836 1 98.56 286 PHE A CA 1
ATOM 2266 C C . PHE A 1 286 ? 15.773 -23.078 -11.328 1 98.56 286 PHE A C 1
ATOM 2268 O O . PHE A 1 286 ? 16.188 -23.844 -12.203 1 98.56 286 PHE A O 1
ATOM 2275 N N . THR A 1 287 ? 14.602 -23.188 -10.766 1 98.5 287 THR A N 1
ATOM 2276 C CA . THR A 1 287 ? 13.664 -24.219 -11.195 1 98.5 287 THR A CA 1
ATOM 2277 C C . THR A 1 287 ? 12.5 -23.609 -11.953 1 98.5 287 THR A C 1
ATOM 2279 O O . THR A 1 287 ? 11.812 -22.719 -11.445 1 98.5 287 THR A O 1
ATOM 2282 N N . TYR A 1 288 ? 12.336 -24.016 -13.203 1 98.69 288 TYR A N 1
ATOM 2283 C CA . TYR A 1 288 ? 11.172 -23.672 -14.016 1 98.69 288 TYR A CA 1
ATOM 2284 C C . TYR A 1 288 ? 10.031 -24.656 -13.75 1 98.69 288 TYR A C 1
ATOM 2286 O O . TYR A 1 288 ? 10.203 -25.875 -13.875 1 98.69 288 TYR A O 1
ATOM 2294 N N . VAL A 1 289 ? 8.867 -24.156 -13.359 1 98.88 289 VAL A N 1
ATOM 2295 C CA . VAL A 1 289 ? 7.727 -25 -13.039 1 98.88 289 VAL A CA 1
ATOM 2296 C C . VAL A 1 289 ? 6.625 -24.797 -14.078 1 98.88 289 VAL A C 1
ATOM 2298 O O . VAL A 1 289 ? 6.145 -23.688 -14.281 1 98.88 289 VAL A O 1
ATOM 2301 N N . ASP A 1 290 ? 6.141 -25.844 -14.664 1 98.88 290 ASP A N 1
ATOM 2302 C CA . ASP A 1 290 ? 5.184 -25.828 -15.773 1 98.88 290 ASP A CA 1
ATOM 2303 C C . ASP A 1 290 ? 3.748 -25.859 -15.258 1 98.88 290 ASP A C 1
ATOM 2305 O O . ASP A 1 290 ? 3.057 -26.859 -15.391 1 98.88 290 ASP A O 1
ATOM 2309 N N . MET A 1 291 ? 3.295 -24.719 -14.867 1 98.88 291 MET A N 1
ATOM 2310 C CA . MET A 1 291 ? 1.937 -24.562 -14.359 1 98.88 291 MET A CA 1
ATOM 2311 C C . MET A 1 291 ? 0.91 -24.766 -15.469 1 98.88 291 MET A C 1
ATOM 2313 O O . MET A 1 291 ? -0.184 -25.266 -15.219 1 98.88 291 MET A O 1
ATOM 2317 N N . PHE A 1 292 ? 1.277 -24.312 -16.672 1 98.88 292 PHE A N 1
ATOM 2318 C CA . PHE A 1 292 ? 0.374 -24.469 -17.812 1 98.88 292 PHE A CA 1
ATOM 2319 C C . PHE A 1 292 ? -0.041 -25.922 -17.984 1 98.88 292 PHE A C 1
ATOM 2321 O O . PHE A 1 292 ? -1.233 -26.234 -18 1 98.88 292 PHE A O 1
ATOM 2328 N N . SER A 1 293 ? 0.918 -26.781 -18.062 1 98.75 293 SER A N 1
ATOM 2329 C CA . SER A 1 293 ? 0.652 -28.188 -18.312 1 98.75 293 SER A CA 1
ATOM 2330 C C . SER A 1 293 ? -0.097 -28.828 -17.141 1 98.75 293 SER A C 1
ATOM 2332 O O . SER A 1 293 ? -0.995 -29.656 -17.344 1 98.75 293 SER A O 1
ATOM 2334 N N . ALA A 1 294 ? 0.289 -28.453 -15.922 1 98.75 294 ALA A N 1
ATOM 2335 C CA . ALA A 1 294 ? -0.384 -29.016 -14.75 1 98.75 294 ALA A CA 1
ATOM 2336 C C . ALA A 1 294 ? -1.858 -28.609 -14.727 1 98.75 294 ALA A C 1
ATOM 2338 O O . ALA A 1 294 ? -2.73 -29.469 -14.523 1 98.75 294 ALA A O 1
ATOM 2339 N N . LYS A 1 295 ? -2.135 -27.359 -14.938 1 98.75 295 LYS A N 1
ATOM 2340 C CA . LYS A 1 295 ? -3.51 -26.859 -14.93 1 98.75 295 LYS A CA 1
ATOM 2341 C C . LYS A 1 295 ? -4.305 -27.422 -16.109 1 98.75 295 LYS A C 1
ATOM 2343 O O . LYS A 1 295 ? -5.469 -27.781 -15.961 1 98.75 295 LYS A O 1
ATOM 2348 N N . TYR A 1 296 ? -3.656 -27.484 -17.25 1 98.62 296 TYR A N 1
ATOM 2349 C CA . TYR A 1 296 ? -4.328 -28.031 -18.422 1 98.62 296 TYR A CA 1
ATOM 2350 C C . TYR A 1 296 ? -4.652 -29.5 -18.25 1 98.62 296 TYR A C 1
ATOM 2352 O O . TYR A 1 296 ? -5.691 -29.984 -18.719 1 98.62 296 TYR A O 1
ATOM 2360 N N . GLU A 1 297 ? -3.787 -30.219 -17.609 1 98.44 297 GLU A N 1
ATOM 2361 C CA . GLU A 1 297 ? -4.062 -31.609 -17.281 1 98.44 297 GLU A CA 1
ATOM 2362 C C . GLU A 1 297 ? -5.316 -31.75 -16.438 1 98.44 297 GLU A C 1
ATOM 2364 O O . GLU A 1 297 ? -6.164 -32.594 -16.703 1 98.44 297 GLU A O 1
ATOM 2369 N N . LEU A 1 298 ? -5.391 -30.922 -15.445 1 98.62 298 LEU A N 1
ATOM 2370 C CA . LEU A 1 298 ? -6.57 -30.953 -14.586 1 98.62 298 LEU A CA 1
ATOM 2371 C C . LEU A 1 298 ? -7.832 -30.656 -15.391 1 98.62 298 LEU A C 1
ATOM 2373 O O . LEU A 1 298 ? -8.828 -31.359 -15.273 1 98.62 298 LEU A O 1
ATOM 2377 N N . ILE A 1 299 ? -7.77 -29.641 -16.219 1 98.25 299 ILE A N 1
ATOM 2378 C CA . ILE A 1 299 ? -8.906 -29.219 -17.016 1 98.25 299 ILE A CA 1
ATOM 2379 C C . ILE A 1 299 ? -9.32 -30.344 -17.969 1 98.25 299 ILE A C 1
ATOM 2381 O O . ILE A 1 299 ? -10.508 -30.641 -18.109 1 98.25 299 ILE A O 1
ATOM 2385 N N . SER A 1 300 ? -8.359 -31 -18.516 1 97.94 300 SER A N 1
ATOM 2386 C CA . SER A 1 300 ? -8.594 -32.062 -19.5 1 97.94 300 SER A CA 1
ATOM 2387 C C . SER A 1 300 ? -9.148 -33.312 -18.844 1 97.94 300 SER A C 1
ATOM 2389 O O . SER A 1 300 ? -9.781 -34.125 -19.5 1 97.94 300 SER A O 1
ATOM 2391 N N . ASN A 1 301 ? -8.891 -33.406 -17.531 1 97.81 301 ASN A N 1
ATOM 2392 C CA . ASN A 1 301 ? -9.297 -34.625 -16.812 1 97.81 301 ASN A CA 1
ATOM 2393 C C . ASN A 1 301 ? -10.211 -34.281 -15.633 1 97.81 301 ASN A C 1
ATOM 2395 O O . ASN A 1 301 ? -10.133 -34.906 -14.586 1 97.81 301 ASN A O 1
ATOM 2399 N N . ALA A 1 302 ? -10.961 -33.25 -15.812 1 97.88 302 ALA A N 1
ATOM 2400 C CA . ALA A 1 302 ? -11.75 -32.719 -14.719 1 97.88 302 ALA A CA 1
ATOM 2401 C C . ALA A 1 302 ? -12.633 -33.812 -14.094 1 97.88 302 ALA A C 1
ATOM 2403 O O . ALA A 1 302 ? -12.547 -34.062 -12.883 1 97.88 302 ALA A O 1
ATOM 2404 N N . ASN A 1 303 ? -13.406 -34.531 -14.898 1 96.75 303 ASN A N 1
ATOM 2405 C CA . ASN A 1 303 ? -14.328 -35.531 -14.375 1 96.75 303 ASN A CA 1
ATOM 2406 C C . ASN A 1 303 ? -13.594 -36.688 -13.688 1 96.75 303 ASN A C 1
ATOM 2408 O O . ASN A 1 303 ? -13.992 -37.125 -12.609 1 96.75 303 ASN A O 1
ATOM 2412 N N . LYS A 1 304 ? -12.555 -37.062 -14.273 1 97.5 304 LYS A N 1
ATOM 2413 C CA . LYS A 1 304 ? -11.75 -38.156 -13.711 1 97.5 304 LYS A CA 1
ATOM 2414 C C . LYS A 1 304 ? -11.125 -37.719 -12.383 1 97.5 304 LYS A C 1
ATOM 2416 O O . LYS A 1 304 ? -10.828 -38.562 -11.539 1 97.5 304 LYS A O 1
ATOM 2421 N N . SER A 1 305 ? -10.938 -36.469 -12.234 1 97.69 305 SER A N 1
ATOM 2422 C CA . SER A 1 305 ? -10.281 -35.938 -11.047 1 97.69 305 SER A CA 1
ATOM 2423 C C . SER A 1 305 ? -11.297 -35.531 -9.984 1 97.69 305 SER A C 1
ATOM 2425 O O . SER A 1 305 ? -10.938 -34.938 -8.969 1 97.69 305 SER A O 1
ATOM 2427 N N . GLY A 1 306 ? -12.562 -35.781 -10.266 1 97.31 306 GLY A N 1
ATOM 2428 C CA . GLY A 1 306 ? -13.594 -35.562 -9.266 1 97.31 306 GLY A CA 1
ATOM 2429 C C . GLY A 1 306 ? -14.25 -34.188 -9.383 1 97.31 306 GLY A C 1
ATOM 2430 O O . GLY A 1 306 ? -14.984 -33.75 -8.484 1 97.31 306 GLY A O 1
ATOM 2431 N N . PHE A 1 307 ? -13.984 -33.5 -10.453 1 98.5 307 PHE A N 1
ATOM 2432 C CA . PHE A 1 307 ? -14.562 -32.188 -10.68 1 98.5 307 PHE A CA 1
ATOM 2433 C C . PHE A 1 307 ? -15.68 -32.25 -11.711 1 98.5 307 PHE A C 1
ATOM 2435 O O . PHE A 1 307 ? -15.758 -33.219 -12.484 1 98.5 307 PHE A O 1
ATOM 2442 N N . VAL A 1 308 ? -16.516 -31.234 -11.656 1 96.12 308 VAL A N 1
ATOM 2443 C CA . VAL A 1 308 ? -17.531 -31.078 -12.695 1 96.12 308 VAL A CA 1
ATOM 2444 C C . VAL A 1 308 ? -16.906 -30.453 -13.938 1 96.12 308 VAL A C 1
ATOM 2446 O O . VAL A 1 308 ? -15.68 -30.328 -14.023 1 96.12 308 VAL A O 1
ATOM 2449 N N . ASP A 1 309 ? -17.75 -30.109 -14.859 1 94.69 309 ASP A N 1
ATOM 2450 C CA . ASP A 1 309 ? -17.281 -29.516 -16.094 1 94.69 309 ASP A CA 1
ATOM 2451 C C . ASP A 1 309 ? -16.359 -28.328 -15.828 1 94.69 309 ASP A C 1
ATOM 2453 O O . ASP A 1 309 ? -16.688 -27.453 -15.008 1 94.69 309 ASP A O 1
ATOM 2457 N N . PRO A 1 310 ? -15.203 -28.281 -16.516 1 94.94 310 PRO A N 1
ATOM 2458 C CA . PRO A 1 310 ? -14.195 -27.266 -16.219 1 94.94 310 PRO A CA 1
ATOM 2459 C C . PRO A 1 310 ? -14.68 -25.844 -16.531 1 94.94 310 PRO A C 1
ATOM 2461 O O . PRO A 1 310 ? -14.078 -24.875 -16.078 1 94.94 310 PRO A O 1
ATOM 2464 N N . SER A 1 311 ? -15.727 -25.688 -17.297 1 93.81 311 SER A N 1
ATOM 2465 C CA . SER A 1 311 ? -16.25 -24.359 -17.594 1 93.81 311 SER A CA 1
ATOM 2466 C C . SER A 1 311 ? -17.172 -23.859 -16.484 1 93.81 311 SER A C 1
ATOM 2468 O O . SER A 1 311 ? -17.531 -22.672 -16.453 1 93.81 311 SER A O 1
ATOM 2470 N N . GLY A 1 312 ? -17.469 -24.734 -15.578 1 95.06 312 GLY A N 1
ATOM 2471 C CA . GLY A 1 312 ? -18.312 -24.328 -14.461 1 95.06 312 GLY A CA 1
ATOM 2472 C C . GLY A 1 312 ? -17.625 -23.359 -13.516 1 95.06 312 GLY A C 1
ATOM 2473 O O . GLY A 1 312 ? -16.438 -23.5 -13.242 1 95.06 312 GLY A O 1
ATOM 2474 N N . ILE A 1 313 ? -18.375 -22.312 -13.039 1 96.56 313 ILE A N 1
ATOM 2475 C CA . ILE A 1 313 ? -17.891 -21.328 -12.094 1 96.56 313 ILE A CA 1
ATOM 2476 C C . ILE A 1 313 ? -18.656 -21.438 -10.781 1 96.56 313 ILE A C 1
ATOM 2478 O O . ILE A 1 313 ? -19.891 -21.438 -10.773 1 96.56 313 ILE A O 1
ATOM 2482 N N . CYS A 1 314 ? -17.969 -21.5 -9.688 1 97.88 314 CYS A N 1
ATOM 2483 C CA . CYS A 1 314 ? -18.609 -21.781 -8.398 1 97.88 314 CYS A CA 1
ATOM 2484 C C . CYS A 1 314 ? -19.203 -20.516 -7.797 1 97.88 314 CYS A C 1
ATOM 2486 O O . CYS A 1 314 ? -20.203 -20.594 -7.074 1 97.88 314 CYS A O 1
ATOM 2488 N N . CYS A 1 315 ? -18.625 -19.391 -8.094 1 97.38 315 CYS A N 1
ATOM 2489 C CA . CYS A 1 315 ? -19.047 -18.188 -7.387 1 97.38 315 CYS A CA 1
ATOM 2490 C C . CYS A 1 315 ? -19.188 -17.016 -8.344 1 97.38 315 CYS A C 1
ATOM 2492 O O . CYS A 1 315 ? -18.328 -16.797 -9.203 1 97.38 315 CYS A O 1
ATOM 2494 N N . GLY A 1 316 ? -20.172 -16.219 -8.062 1 94.38 316 GLY A N 1
ATOM 2495 C CA . GLY A 1 316 ? -20.422 -15.047 -8.883 1 94.38 316 GLY A CA 1
ATOM 2496 C C . GLY A 1 316 ? -21.516 -15.258 -9.914 1 94.38 316 GLY A C 1
ATOM 2497 O O . GLY A 1 316 ? -22.188 -16.297 -9.906 1 94.38 316 GLY A O 1
ATOM 2498 N N . TYR A 1 317 ? -21.766 -14.266 -10.688 1 91.94 317 TYR A N 1
ATOM 2499 C CA . TYR A 1 317 ? -22.672 -14.281 -11.82 1 91.94 317 TYR A CA 1
ATOM 2500 C C . TYR A 1 317 ? -21.938 -14.016 -13.125 1 91.94 317 TYR A C 1
ATOM 2502 O O . TYR A 1 317 ? -21.344 -12.945 -13.305 1 91.94 317 TYR A O 1
ATOM 2510 N N . HIS A 1 318 ? -21.891 -14.984 -13.938 1 91.5 318 HIS A N 1
ATOM 2511 C CA . HIS A 1 318 ? -21.156 -14.922 -15.195 1 91.5 318 HIS A CA 1
ATOM 2512 C C . HIS A 1 318 ? -22 -15.453 -16.359 1 91.5 318 HIS A C 1
ATOM 2514 O O . HIS A 1 318 ? -21.875 -16.609 -16.75 1 91.5 318 HIS A O 1
ATOM 2520 N N . GLU A 1 319 ? -22.875 -14.594 -16.828 1 85.81 319 GLU A N 1
ATOM 2521 C CA . GLU A 1 319 ? -23.812 -14.992 -17.875 1 85.81 319 GLU A CA 1
ATOM 2522 C C . GLU A 1 319 ? -23.891 -13.93 -18.969 1 85.81 319 GLU A C 1
ATOM 2524 O O . GLU A 1 319 ? -23.984 -12.734 -18.672 1 85.81 319 GLU A O 1
ATOM 2529 N N . ASN A 1 320 ? -23.844 -14.328 -20.234 1 80.5 320 ASN A N 1
ATOM 2530 C CA . ASN A 1 320 ? -24.078 -13.484 -21.406 1 80.5 320 ASN A CA 1
ATOM 2531 C C . ASN A 1 320 ? -23.156 -12.273 -21.438 1 80.5 320 ASN A C 1
ATOM 2533 O O . ASN A 1 320 ? -23.578 -11.172 -21.766 1 80.5 320 ASN A O 1
ATOM 2537 N N . GLY A 1 321 ? -22.016 -12.5 -20.859 1 80.19 321 GLY A N 1
ATOM 2538 C CA . GLY A 1 321 ? -21.031 -11.422 -20.906 1 80.19 321 GLY A CA 1
ATOM 2539 C C . GLY A 1 321 ? -21.078 -10.531 -19.688 1 80.19 321 GLY A C 1
ATOM 2540 O O . GLY A 1 321 ? -20.234 -9.641 -19.531 1 80.19 321 GLY A O 1
ATOM 2541 N N . TYR A 1 322 ? -22.031 -10.719 -18.859 1 84.25 322 TYR A N 1
ATOM 2542 C CA . TYR A 1 322 ? -22.109 -9.977 -17.609 1 84.25 322 TYR A CA 1
ATOM 2543 C C . TYR A 1 322 ? -21.391 -10.711 -16.484 1 84.25 322 TYR A C 1
ATOM 2545 O O . TYR A 1 322 ? -21.578 -11.922 -16.312 1 84.25 322 TYR A O 1
ATOM 2553 N N . HIS A 1 323 ? -20.562 -9.984 -15.867 1 87.75 323 HIS A N 1
ATOM 2554 C CA . HIS A 1 323 ? -19.797 -10.578 -14.766 1 87.75 323 HIS A CA 1
ATOM 2555 C C . HIS A 1 323 ? -19.969 -9.773 -13.484 1 87.75 323 HIS A C 1
ATOM 2557 O O . HIS A 1 323 ? -19.656 -8.586 -13.445 1 87.75 323 HIS A O 1
ATOM 2563 N N . VAL A 1 324 ? -20.578 -10.406 -12.484 1 91.38 324 VAL A N 1
ATOM 2564 C CA . VAL A 1 324 ? -20.625 -9.898 -11.117 1 91.38 324 VAL A CA 1
ATOM 2565 C C . VAL A 1 324 ? -19.812 -10.812 -10.203 1 91.38 324 VAL A C 1
ATOM 2567 O O . VAL A 1 324 ? -20.219 -11.938 -9.922 1 91.38 324 VAL A O 1
ATOM 2570 N N . TYR A 1 325 ? -18.75 -10.32 -9.727 1 88.81 325 TYR A N 1
ATOM 2571 C CA . TYR A 1 325 ? -17.812 -11.172 -9 1 88.81 325 TYR A CA 1
ATOM 2572 C C . TYR A 1 325 ? -18.312 -11.461 -7.594 1 88.81 325 TYR A C 1
ATOM 2574 O O . TYR A 1 325 ? -19.156 -10.727 -7.059 1 88.81 325 TYR A O 1
ATOM 2582 N N . CYS A 1 326 ? -17.781 -12.445 -7.062 1 90.75 326 CYS A N 1
ATOM 2583 C CA . CYS A 1 326 ? -18.234 -13.062 -5.824 1 90.75 326 CYS A CA 1
ATOM 2584 C C . CYS A 1 326 ? -18.328 -12.031 -4.703 1 90.75 326 CYS A C 1
ATOM 2586 O O . CYS A 1 326 ? -17.391 -11.25 -4.496 1 90.75 326 CYS A O 1
ATOM 2588 N N . GLY A 1 327 ? -19.406 -12.031 -4.004 1 86.44 327 GLY A N 1
ATOM 2589 C CA . GLY A 1 327 ? -19.578 -11.172 -2.846 1 86.44 327 GLY A CA 1
ATOM 2590 C C . GLY A 1 327 ? -20.109 -9.797 -3.199 1 86.44 327 GLY A C 1
ATOM 2591 O O . GLY A 1 327 ? -20.391 -8.984 -2.314 1 86.44 327 GLY A O 1
ATOM 2592 N N . ASN A 1 328 ? -20.266 -9.508 -4.457 1 88.12 328 ASN A N 1
ATOM 2593 C CA . ASN A 1 328 ? -20.734 -8.203 -4.895 1 88.12 328 ASN A CA 1
ATOM 2594 C C . ASN A 1 328 ? -22.188 -8.258 -5.344 1 88.12 328 ASN A C 1
ATOM 2596 O O . ASN A 1 328 ? -22.781 -9.336 -5.414 1 88.12 328 ASN A O 1
ATOM 2600 N N . LYS A 1 329 ? -22.812 -7.102 -5.531 1 90.31 329 LYS A N 1
ATOM 2601 C CA . LYS A 1 329 ? -24.156 -6.957 -6.086 1 90.31 329 LYS A CA 1
ATOM 2602 C C . LYS A 1 329 ? -24.156 -5.98 -7.258 1 90.31 329 LYS A C 1
ATOM 2604 O O . LYS A 1 329 ? -23.281 -5.117 -7.363 1 90.31 329 LYS A O 1
ATOM 2609 N N . ALA A 1 330 ? -24.969 -6.301 -8.125 1 91.56 330 ALA A N 1
ATOM 2610 C CA . ALA A 1 330 ? -25.156 -5.402 -9.258 1 91.56 330 ALA A CA 1
ATOM 2611 C C . ALA A 1 330 ? -26.578 -5.461 -9.789 1 91.56 330 ALA A C 1
ATOM 2613 O O . ALA A 1 330 ? -27.312 -6.406 -9.492 1 91.56 330 ALA A O 1
ATOM 2614 N N . THR A 1 331 ? -26.969 -4.348 -10.422 1 92.06 331 THR A N 1
ATOM 2615 C CA . THR A 1 331 ? -28.25 -4.348 -11.133 1 92.06 331 THR A CA 1
ATOM 2616 C C . THR A 1 331 ? -28.047 -4.609 -12.617 1 92.06 331 THR A C 1
ATOM 2618 O O . THR A 1 331 ? -27.359 -3.842 -13.297 1 92.06 331 THR A O 1
ATOM 2621 N N . ILE A 1 332 ? -28.562 -5.688 -13.055 1 88.12 332 ILE A N 1
ATOM 2622 C CA . ILE A 1 332 ? -28.5 -6.051 -14.469 1 88.12 332 ILE A CA 1
ATOM 2623 C C . ILE A 1 332 ? -29.922 -6.16 -15.039 1 88.12 332 ILE A C 1
ATOM 2625 O O . ILE A 1 332 ? -30.734 -6.938 -14.547 1 88.12 332 ILE A O 1
ATOM 2629 N N . ASN A 1 333 ? -30.141 -5.387 -16.078 1 88.31 333 ASN A N 1
ATOM 2630 C CA . ASN A 1 333 ? -31.453 -5.371 -16.719 1 88.31 333 ASN A CA 1
ATOM 2631 C C . ASN A 1 333 ? -32.562 -5.184 -15.711 1 88.31 333 ASN A C 1
ATOM 2633 O O . ASN A 1 333 ? -33.562 -5.93 -15.719 1 88.31 333 ASN A O 1
ATOM 2637 N N . GLY A 1 334 ? -32.312 -4.277 -14.672 1 90.12 334 GLY A N 1
ATOM 2638 C CA . GLY A 1 334 ? -33.312 -3.896 -13.703 1 90.12 334 GLY A CA 1
ATOM 2639 C C . GLY A 1 334 ? -33.438 -4.883 -12.555 1 90.12 334 GLY A C 1
ATOM 2640 O O . GLY A 1 334 ? -34.25 -4.676 -11.641 1 90.12 334 GLY A O 1
ATOM 2641 N N . LYS A 1 335 ? -32.75 -5.941 -12.648 1 90.81 335 LYS A N 1
ATOM 2642 C CA . LYS A 1 335 ? -32.812 -6.953 -11.594 1 90.81 335 LYS A CA 1
ATOM 2643 C C . LYS A 1 335 ? -31.547 -6.914 -10.734 1 90.81 335 LYS A C 1
ATOM 2645 O O . LYS A 1 335 ? -30.438 -6.836 -11.25 1 90.81 335 LYS A O 1
ATOM 2650 N N . GLU A 1 336 ? -31.719 -6.922 -9.484 1 92.25 336 GLU A N 1
ATOM 2651 C CA . GLU A 1 336 ? -30.594 -6.996 -8.57 1 92.25 336 GLU A CA 1
ATOM 2652 C C . GLU A 1 336 ? -30.016 -8.406 -8.508 1 92.25 336 GLU A C 1
ATOM 2654 O O . GLU A 1 336 ? -30.75 -9.375 -8.289 1 92.25 336 GLU A O 1
ATOM 2659 N N . ILE A 1 337 ? -28.797 -8.508 -8.82 1 90.69 337 ILE A N 1
ATOM 2660 C CA . ILE A 1 337 ? -28.078 -9.766 -8.758 1 90.69 337 ILE A CA 1
ATOM 2661 C C . ILE A 1 337 ? -27.188 -9.797 -7.516 1 90.69 337 ILE A C 1
ATOM 2663 O O . ILE A 1 337 ? -26.312 -8.938 -7.355 1 90.69 337 ILE A O 1
ATOM 2667 N N . VAL A 1 338 ? -27.453 -10.617 -6.648 1 87.44 338 VAL A N 1
ATOM 2668 C CA . VAL A 1 338 ? -26.609 -10.875 -5.492 1 87.44 338 VAL A CA 1
ATOM 2669 C C . VAL A 1 338 ? -25.859 -12.195 -5.68 1 87.44 338 VAL A C 1
ATOM 2671 O O . VAL A 1 338 ? -26.469 -13.219 -6.012 1 87.44 338 VAL A O 1
ATOM 2674 N N . THR A 1 339 ? -24.562 -12.109 -5.551 1 91.31 339 THR A N 1
ATOM 2675 C CA . THR A 1 339 ? -23.766 -13.297 -5.867 1 91.31 339 THR A CA 1
ATOM 2676 C C . THR A 1 339 ? -23.406 -14.062 -4.602 1 91.31 339 THR A C 1
ATOM 2678 O O . THR A 1 339 ? -23.25 -13.469 -3.531 1 91.31 339 THR A O 1
ATOM 2681 N N . SER A 1 340 ? -23.422 -15.359 -4.762 1 89.75 340 SER A N 1
ATOM 2682 C CA . SER A 1 340 ? -23.016 -16.281 -3.703 1 89.75 340 SER A CA 1
ATOM 2683 C C . SER A 1 340 ? -22.188 -17.422 -4.262 1 89.75 340 SER A C 1
ATOM 2685 O O . SER A 1 340 ? -21.953 -17.5 -5.469 1 89.75 340 SER A O 1
ATOM 2687 N N . SER A 1 341 ? -21.688 -18.25 -3.4 1 95.56 341 SER A N 1
ATOM 2688 C CA . SER A 1 341 ? -20.906 -19.422 -3.822 1 95.56 341 SER A CA 1
ATOM 2689 C C . SER A 1 341 ? -21.812 -20.625 -4.066 1 95.56 341 SER A C 1
ATOM 2691 O O . SER A 1 341 ? -22.938 -20.688 -3.561 1 95.56 341 SER A O 1
ATOM 2693 N N . CYS A 1 342 ? -21.375 -21.547 -4.898 1 96.5 342 CYS A N 1
ATOM 2694 C CA . CYS A 1 342 ? -22.062 -22.828 -5.09 1 96.5 342 CYS A CA 1
ATOM 2695 C C . CYS A 1 342 ? -22.109 -23.609 -3.785 1 96.5 342 CYS A C 1
ATOM 2697 O O . CYS A 1 342 ? -21.484 -23.219 -2.793 1 96.5 342 CYS A O 1
ATOM 2699 N N . GLU A 1 343 ? -22.812 -24.641 -3.805 1 96.25 343 GLU A N 1
ATOM 2700 C CA . GLU A 1 343 ? -23.047 -25.438 -2.602 1 96.25 343 GLU A CA 1
ATOM 2701 C C . GLU A 1 343 ? -21.781 -26.188 -2.184 1 96.25 343 GLU A C 1
ATOM 2703 O O . GLU A 1 343 ? -21.484 -26.297 -0.992 1 96.25 343 GLU A O 1
ATOM 2708 N N . ASP A 1 344 ? -21.031 -26.734 -3.193 1 98.06 344 ASP A N 1
ATOM 2709 C CA . ASP A 1 344 ? -19.844 -27.531 -2.898 1 98.06 344 ASP A CA 1
ATOM 2710 C C . ASP A 1 344 ? -18.656 -27.078 -3.748 1 98.06 344 ASP A C 1
ATOM 2712 O O . ASP A 1 344 ? -18.359 -27.688 -4.781 1 98.06 344 ASP A O 1
ATOM 2716 N N . PRO A 1 345 ? -17.859 -26.125 -3.207 1 98.38 345 PRO A N 1
ATOM 2717 C CA . PRO A 1 345 ? -16.734 -25.609 -3.973 1 98.38 345 PRO A CA 1
ATOM 2718 C C . PRO A 1 345 ? -15.727 -26.688 -4.359 1 98.38 345 PRO A C 1
ATOM 2720 O O . PRO A 1 345 ? -15.016 -26.547 -5.355 1 98.38 345 PRO A O 1
ATOM 2723 N N . SER A 1 346 ? -15.688 -27.766 -3.67 1 98.31 346 SER A N 1
ATOM 2724 C CA . SER A 1 346 ? -14.688 -28.812 -3.9 1 98.31 346 SER A CA 1
ATOM 2725 C C . SER A 1 346 ? -14.93 -29.531 -5.223 1 98.31 346 SER A C 1
ATOM 2727 O O . SER A 1 346 ? -14.062 -30.25 -5.711 1 98.31 346 SER A O 1
ATOM 2729 N N . LYS A 1 347 ? -16.062 -29.312 -5.809 1 98.44 347 LYS A N 1
ATOM 2730 C CA . LYS A 1 347 ? -16.422 -29.984 -7.051 1 98.44 347 LYS A CA 1
ATOM 2731 C C . LYS A 1 347 ? -16.062 -29.125 -8.266 1 98.44 347 LYS A C 1
ATOM 2733 O O . LYS A 1 347 ? -16.156 -29.594 -9.406 1 98.44 347 LYS A O 1
ATOM 2738 N N . TYR A 1 348 ? -15.633 -27.953 -8.047 1 98.62 348 TYR A N 1
ATOM 2739 C CA . TYR A 1 348 ? -15.336 -27.031 -9.141 1 98.62 348 TYR A CA 1
ATOM 2740 C C . TYR A 1 348 ? -13.844 -26.766 -9.25 1 98.62 348 TYR A C 1
ATOM 2742 O O . TYR A 1 348 ? -13.148 -26.672 -8.234 1 98.62 348 TYR A O 1
ATOM 2750 N N . ILE A 1 349 ? -13.406 -26.609 -10.5 1 98.69 349 ILE A N 1
ATOM 2751 C CA . ILE A 1 349 ? -12.039 -26.156 -10.711 1 98.69 349 ILE A CA 1
ATOM 2752 C C . ILE A 1 349 ? -11.969 -24.641 -10.523 1 98.69 349 ILE A C 1
ATOM 2754 O O . ILE A 1 349 ? -11.141 -24.141 -9.758 1 98.69 349 ILE A O 1
ATOM 2758 N N . SER A 1 350 ? -12.914 -23.922 -11.188 1 98.31 350 SER A N 1
ATOM 2759 C CA . SER A 1 350 ? -12.906 -22.469 -11.148 1 98.31 350 SER A CA 1
ATOM 2760 C C . SER A 1 350 ? -13.742 -21.938 -9.984 1 98.31 350 SER A C 1
ATOM 2762 O O . SER A 1 350 ? -14.891 -22.344 -9.805 1 98.31 350 SER A O 1
ATOM 2764 N N . TRP A 1 351 ? -13.172 -21.078 -9.195 1 98.12 351 TRP A N 1
ATOM 2765 C CA . TRP A 1 351 ? -13.875 -20.438 -8.086 1 98.12 351 TRP A CA 1
ATOM 2766 C C . TRP A 1 351 ? -14.758 -19.297 -8.594 1 98.12 351 TRP A C 1
ATOM 2768 O O . TRP A 1 351 ? -15.969 -19.297 -8.398 1 98.12 351 TRP A O 1
ATOM 2778 N N . ASP A 1 352 ? -14.156 -18.375 -9.328 1 96.56 352 ASP A N 1
ATOM 2779 C CA . ASP A 1 352 ? -14.883 -17.156 -9.711 1 96.56 352 ASP A CA 1
ATOM 2780 C C . ASP A 1 352 ? -14.703 -16.859 -11.195 1 96.56 352 ASP A C 1
ATOM 2782 O O . ASP A 1 352 ? -14.875 -15.719 -11.625 1 96.56 352 ASP A O 1
ATOM 2786 N N . GLY A 1 353 ? -14.281 -17.844 -11.945 1 95.12 353 GLY A N 1
ATOM 2787 C CA . GLY A 1 353 ? -14.086 -17.703 -13.383 1 95.12 353 GLY A CA 1
ATOM 2788 C C . GLY A 1 353 ? -12.656 -17.391 -13.766 1 95.12 353 GLY A C 1
ATOM 2789 O O . GLY A 1 353 ? -12.258 -17.578 -14.914 1 95.12 353 GLY A O 1
ATOM 2790 N N . VAL A 1 354 ? -11.852 -16.922 -12.766 1 96 354 VAL A N 1
ATOM 2791 C CA . VAL A 1 354 ? -10.461 -16.547 -12.984 1 96 354 VAL A CA 1
ATOM 2792 C C . VAL A 1 354 ? -9.555 -17.359 -12.062 1 96 354 VAL A C 1
ATOM 2794 O O . VAL A 1 354 ? -8.508 -17.859 -12.484 1 96 354 VAL A O 1
ATOM 2797 N N . HIS A 1 355 ? -9.992 -17.531 -10.805 1 98 355 HIS A N 1
ATOM 2798 C CA . HIS A 1 355 ? -9.195 -18.172 -9.766 1 98 355 HIS A CA 1
ATOM 2799 C C . HIS A 1 355 ? -9.711 -19.578 -9.484 1 98 355 HIS A C 1
ATOM 2801 O O . HIS A 1 355 ? -10.836 -19.922 -9.859 1 98 355 HIS A O 1
ATOM 2807 N N . TYR A 1 356 ? -8.852 -20.375 -8.906 1 98.69 356 TYR A N 1
ATOM 2808 C CA . TYR A 1 356 ? -9.188 -21.766 -8.664 1 98.69 356 TYR A CA 1
ATOM 2809 C C . TYR A 1 356 ? -9.719 -21.953 -7.25 1 98.69 356 TYR A C 1
ATOM 2811 O O . TYR A 1 356 ? -9.461 -21.141 -6.363 1 98.69 356 TYR A O 1
ATOM 2819 N N . THR A 1 357 ? -10.492 -23 -7.082 1 98.81 357 THR A N 1
ATOM 2820 C CA . THR A 1 357 ? -10.953 -23.406 -5.762 1 98.81 357 THR A CA 1
ATOM 2821 C C . THR A 1 357 ? -9.805 -24 -4.949 1 98.81 357 THR A C 1
ATOM 2823 O O . THR A 1 357 ? -8.766 -24.359 -5.504 1 98.81 357 THR A O 1
ATOM 2826 N N . GLU A 1 358 ? -10.008 -24.109 -3.66 1 98.69 358 GLU A N 1
ATOM 2827 C CA . GLU A 1 358 ? -9.031 -24.766 -2.797 1 98.69 358 GLU A CA 1
ATOM 2828 C C . GLU A 1 358 ? -8.766 -26.203 -3.262 1 98.69 358 GLU A C 1
ATOM 2830 O O . GLU A 1 358 ? -7.617 -26.656 -3.25 1 98.69 358 GLU A O 1
ATOM 2835 N N . ALA A 1 359 ? -9.789 -26.891 -3.684 1 98.81 359 ALA A N 1
ATOM 2836 C CA . ALA A 1 359 ? -9.633 -28.266 -4.145 1 98.81 359 ALA A CA 1
ATOM 2837 C C . ALA A 1 359 ? -8.75 -28.328 -5.387 1 98.81 359 ALA A C 1
ATOM 2839 O O . ALA A 1 359 ? -7.867 -29.188 -5.48 1 98.81 359 ALA A O 1
ATOM 2840 N N . ALA A 1 360 ? -9.039 -27.484 -6.297 1 98.88 360 ALA A N 1
ATOM 2841 C CA . ALA A 1 360 ? -8.227 -27.438 -7.512 1 98.88 360 ALA A CA 1
ATOM 2842 C C . ALA A 1 360 ? -6.789 -27.031 -7.199 1 98.88 360 ALA A C 1
ATOM 2844 O O . ALA A 1 360 ? -5.84 -27.594 -7.75 1 98.88 360 ALA A O 1
ATOM 2845 N N . ASN A 1 361 ? -6.609 -26.047 -6.312 1 98.88 361 ASN A N 1
ATOM 2846 C CA . ASN A 1 361 ? -5.277 -25.625 -5.895 1 98.88 361 ASN A CA 1
ATOM 2847 C C . ASN A 1 361 ? -4.496 -26.781 -5.27 1 98.88 361 ASN A C 1
ATOM 2849 O O . ASN A 1 361 ? -3.303 -26.938 -5.535 1 98.88 361 ASN A O 1
ATOM 2853 N N . GLN A 1 362 ? -5.156 -27.531 -4.465 1 98.81 362 GLN A N 1
ATOM 2854 C CA . GLN A 1 362 ? -4.5 -28.688 -3.842 1 98.81 362 GLN A CA 1
ATOM 2855 C C . GLN A 1 362 ? -4.078 -29.703 -4.887 1 98.81 362 GLN A C 1
ATOM 2857 O O . GLN A 1 362 ? -2.979 -30.266 -4.816 1 98.81 362 GLN A O 1
ATOM 2862 N N . TRP A 1 363 ? -4.98 -29.953 -5.789 1 98.75 363 TRP A N 1
ATOM 2863 C CA . TRP A 1 363 ? -4.672 -30.906 -6.855 1 98.75 363 TRP A CA 1
ATOM 2864 C C . TRP A 1 363 ? -3.414 -30.484 -7.609 1 98.75 363 TRP A C 1
ATOM 2866 O O . TRP A 1 363 ? -2.504 -31.281 -7.812 1 98.75 363 TRP A O 1
ATOM 2876 N N . ILE A 1 364 ? -3.367 -29.219 -7.965 1 98.75 364 ILE A N 1
ATOM 2877 C CA . ILE A 1 364 ? -2.24 -28.703 -8.727 1 98.75 364 ILE A CA 1
ATOM 2878 C C . ILE A 1 364 ? -0.969 -28.766 -7.887 1 98.75 364 ILE A C 1
ATOM 2880 O O . ILE A 1 364 ? 0.091 -29.156 -8.383 1 98.75 364 ILE A O 1
ATOM 2884 N N . ALA A 1 365 ? -1.065 -28.344 -6.629 1 98.75 365 ALA A N 1
ATOM 2885 C CA . ALA A 1 365 ? 0.093 -28.391 -5.738 1 98.75 365 ALA A CA 1
ATOM 2886 C C . ALA A 1 365 ? 0.668 -29.797 -5.66 1 98.75 365 ALA A C 1
ATOM 2888 O O . ALA A 1 365 ? 1.884 -29.984 -5.758 1 98.75 365 ALA A O 1
ATOM 2889 N N . ASN A 1 366 ? -0.171 -30.766 -5.578 1 97.75 366 ASN A N 1
ATOM 2890 C CA . ASN A 1 366 ? 0.261 -32.156 -5.492 1 97.75 366 ASN A CA 1
ATOM 2891 C C . ASN A 1 366 ? 0.988 -32.594 -6.758 1 97.75 366 ASN A C 1
ATOM 2893 O O . ASN A 1 366 ? 1.869 -33.43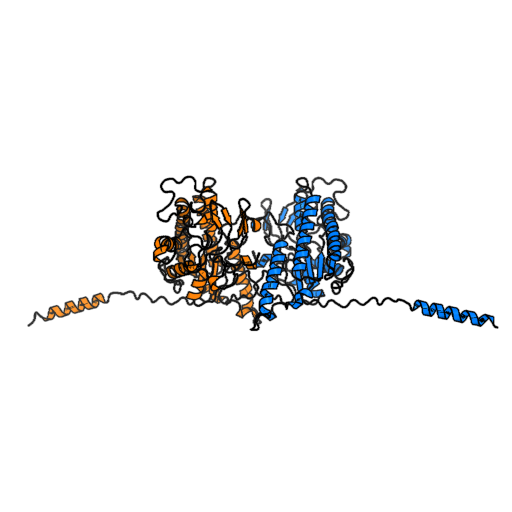8 -6.707 1 97.75 366 ASN A O 1
ATOM 2897 N N . ARG A 1 367 ? 0.646 -32 -7.816 1 96.94 367 ARG A N 1
ATOM 2898 C CA . ARG A 1 367 ? 1.217 -32.406 -9.102 1 96.94 367 ARG A CA 1
ATOM 2899 C C . ARG A 1 367 ? 2.592 -31.766 -9.305 1 96.94 367 ARG A C 1
ATOM 2901 O O . ARG A 1 367 ? 3.443 -32.344 -9.992 1 96.94 367 ARG A O 1
ATOM 2908 N N . ILE A 1 368 ? 2.824 -30.609 -8.672 1 98.38 368 ILE A N 1
ATOM 2909 C CA . ILE A 1 368 ? 4.031 -29.891 -9.047 1 98.38 368 ILE A CA 1
ATOM 2910 C C . ILE A 1 368 ? 5.102 -30.078 -7.969 1 98.38 368 ILE A C 1
ATOM 2912 O O . ILE A 1 368 ? 6.289 -29.859 -8.219 1 98.38 368 ILE A O 1
ATOM 2916 N N . LEU A 1 369 ? 4.789 -30.5 -6.777 1 98.44 369 LEU A N 1
ATOM 2917 C CA . LEU A 1 369 ? 5.711 -30.484 -5.645 1 98.44 369 LEU A CA 1
ATOM 2918 C C . LEU A 1 369 ? 6.734 -31.609 -5.766 1 98.44 369 LEU A C 1
ATOM 2920 O O . LEU A 1 369 ? 7.812 -31.531 -5.172 1 98.44 369 LEU A O 1
ATOM 2924 N N . ASP A 1 370 ? 6.48 -32.656 -6.559 1 97 370 ASP A N 1
ATOM 2925 C CA . ASP A 1 370 ? 7.387 -33.781 -6.656 1 97 370 ASP A CA 1
ATOM 2926 C C . ASP A 1 370 ? 8.398 -33.594 -7.785 1 97 370 ASP A C 1
ATOM 2928 O O . ASP A 1 370 ? 9.266 -34.438 -8 1 97 370 ASP A O 1
ATOM 2932 N N . GLY A 1 371 ? 8.227 -32.594 -8.523 1 97 371 GLY A N 1
ATOM 2933 C CA . GLY A 1 371 ? 9.211 -32.25 -9.547 1 97 371 GLY A CA 1
ATOM 2934 C C . GLY A 1 371 ? 8.812 -32.75 -10.93 1 97 371 GLY A C 1
ATOM 2935 O O . GLY A 1 371 ? 9.531 -32.5 -11.898 1 97 371 GLY A O 1
ATOM 2936 N N . SER A 1 372 ? 7.652 -33.312 -11.055 1 97 372 SER A N 1
ATOM 2937 C CA . SER A 1 372 ? 7.223 -33.875 -12.312 1 97 372 SER A CA 1
ATOM 2938 C C . SER A 1 372 ? 6.992 -32.812 -13.375 1 97 372 SER A C 1
ATOM 2940 O O . SER A 1 372 ? 7.098 -33.094 -14.57 1 97 372 SER A O 1
ATOM 2942 N N . PHE A 1 373 ? 6.73 -31.625 -12.938 1 98.38 373 PHE A N 1
ATOM 2943 C CA . PHE A 1 373 ? 6.469 -30.516 -13.859 1 98.38 373 PHE A CA 1
ATOM 2944 C C . PHE A 1 373 ? 7.555 -29.453 -13.758 1 98.38 373 PHE A C 1
ATOM 2946 O O . PHE A 1 373 ? 7.324 -28.297 -14.094 1 98.38 373 PHE A O 1
ATOM 2953 N N . SER A 1 374 ? 8.695 -29.906 -13.266 1 97.88 374 SER A N 1
ATOM 2954 C CA . SER A 1 374 ? 9.758 -28.938 -13.031 1 97.88 374 SER A CA 1
ATOM 2955 C C . SER A 1 374 ? 10.961 -29.219 -13.93 1 97.88 374 SER A C 1
ATOM 2957 O O . SER A 1 374 ? 11.172 -30.344 -14.367 1 97.88 374 SER A O 1
ATOM 2959 N N . ASP A 1 375 ? 11.648 -28.188 -14.266 1 97.75 375 ASP A N 1
ATOM 2960 C CA . ASP A 1 375 ? 12.945 -28.25 -14.938 1 97.75 375 ASP A CA 1
ATOM 2961 C C . ASP A 1 375 ? 14.016 -27.5 -14.148 1 97.75 375 ASP A C 1
ATOM 2963 O O . ASP A 1 375 ? 14.008 -26.266 -14.117 1 97.75 375 ASP A O 1
ATOM 2967 N N . PRO A 1 376 ? 15.016 -28.203 -13.547 1 96.75 376 PRO A N 1
ATOM 2968 C CA . PRO A 1 376 ? 15.195 -29.656 -13.539 1 96.75 376 PRO A CA 1
ATOM 2969 C C . PRO A 1 376 ? 14.102 -30.375 -12.75 1 96.75 376 PRO A C 1
ATOM 2971 O O . PRO A 1 376 ? 13.383 -29.75 -11.961 1 96.75 376 PRO A O 1
ATOM 2974 N N . PRO A 1 377 ? 13.93 -31.641 -13.016 1 96.44 377 PRO A N 1
ATOM 2975 C CA . PRO A 1 377 ? 12.844 -32.375 -12.375 1 96.44 377 PRO A CA 1
ATOM 2976 C C . PRO A 1 377 ? 13.188 -32.812 -10.953 1 96.44 377 PRO A C 1
ATOM 2978 O O . PRO A 1 377 ? 13.305 -34.031 -10.68 1 96.44 377 PRO A O 1
ATOM 2981 N N . LEU A 1 378 ? 13.297 -31.922 -10.039 1 95.75 378 LEU A N 1
ATOM 2982 C CA . LEU A 1 378 ? 13.562 -32.125 -8.625 1 95.75 378 LEU A CA 1
ATOM 2983 C C . LEU A 1 378 ? 12.359 -31.734 -7.773 1 95.75 378 LEU A C 1
ATOM 2985 O O . LEU A 1 378 ? 11.695 -30.734 -8.062 1 95.75 378 LEU A O 1
ATOM 2989 N N . PRO A 1 379 ? 12.117 -32.594 -6.758 1 97.38 379 PRO A N 1
ATOM 2990 C CA . PRO A 1 379 ? 11.109 -32.156 -5.801 1 97.38 379 PRO A CA 1
ATOM 2991 C C . PRO A 1 379 ? 11.453 -30.781 -5.184 1 97.38 379 PRO A C 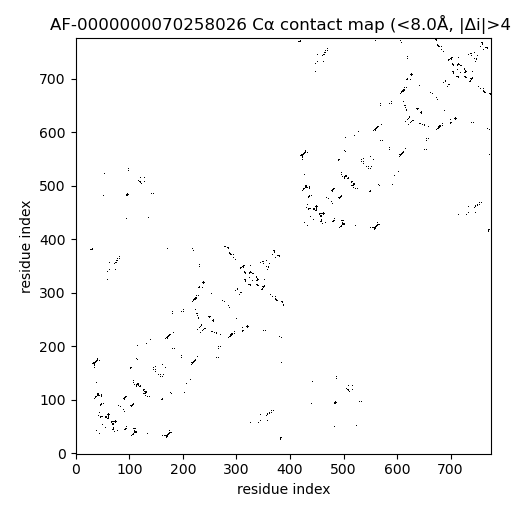1
ATOM 2993 O O . PRO A 1 379 ? 12.633 -30.453 -5.051 1 97.38 379 PRO A O 1
ATOM 2996 N N . ILE A 1 380 ? 10.422 -30.062 -4.793 1 98.25 380 ILE A N 1
ATOM 2997 C CA . ILE A 1 380 ? 10.641 -28.719 -4.285 1 98.25 380 ILE A CA 1
ATOM 2998 C C . ILE A 1 380 ? 11.562 -28.766 -3.066 1 98.25 380 ILE A C 1
ATOM 3000 O O . ILE A 1 380 ? 12.383 -27.875 -2.865 1 98.25 380 ILE A O 1
ATOM 3004 N N . ALA A 1 381 ? 11.594 -29.797 -2.299 1 97.5 381 ALA A N 1
ATOM 3005 C CA . ALA A 1 381 ? 12.391 -29.922 -1.084 1 97.5 381 ALA A CA 1
ATOM 3006 C C . ALA A 1 381 ? 13.867 -30.125 -1.42 1 97.5 381 ALA A C 1
ATOM 3008 O O . ALA A 1 381 ? 14.727 -30 -0.545 1 97.5 381 ALA A O 1
ATOM 3009 N N . GLN A 1 382 ? 14.141 -30.344 -2.711 1 97 382 GLN A N 1
ATOM 3010 C CA . GLN A 1 382 ? 15.516 -30.547 -3.156 1 97 382 GLN A CA 1
ATOM 3011 C C . GLN A 1 382 ? 15.922 -29.5 -4.188 1 97 382 GLN A C 1
ATOM 3013 O O . GLN A 1 382 ? 16.938 -29.656 -4.867 1 97 382 GLN A O 1
ATOM 3018 N N . SER A 1 383 ? 15.164 -28.453 -4.262 1 96.5 383 SER A N 1
ATOM 3019 C CA . SER A 1 383 ? 15.32 -27.531 -5.375 1 96.5 383 SER A CA 1
ATOM 3020 C C . SER A 1 383 ? 16.484 -26.578 -5.148 1 96.5 383 SER A C 1
ATOM 3022 O O . SER A 1 383 ? 16.812 -25.75 -6.012 1 96.5 383 SER A O 1
ATOM 3024 N N . CYS A 1 384 ? 17.188 -26.703 -4.008 1 96.44 384 CYS A N 1
ATOM 3025 C CA . CYS A 1 384 ? 18.375 -25.906 -3.766 1 96.44 384 CYS A CA 1
ATOM 3026 C C . CYS A 1 384 ? 19.594 -26.484 -4.465 1 96.44 384 CYS A C 1
ATOM 3028 O O . CYS A 1 384 ? 20.656 -25.859 -4.512 1 96.44 384 CYS A O 1
ATOM 3030 N N . GLN A 1 385 ? 19.422 -27.609 -5.023 1 92.5 385 GLN A N 1
ATOM 3031 C CA . GLN A 1 385 ? 20.516 -28.25 -5.742 1 92.5 385 GLN A CA 1
ATOM 3032 C C . GLN A 1 385 ? 20.812 -27.516 -7.051 1 92.5 385 GLN A C 1
ATOM 3034 O O . GLN A 1 385 ? 19.906 -27.281 -7.859 1 92.5 385 GLN A O 1
ATOM 3039 N N . ILE A 1 386 ? 22.125 -27.188 -7.164 1 90.44 386 ILE A N 1
ATOM 3040 C CA . ILE A 1 386 ? 22.547 -26.531 -8.398 1 90.44 386 ILE A CA 1
ATOM 3041 C C . ILE A 1 386 ? 22.812 -27.578 -9.477 1 90.44 386 ILE A C 1
ATOM 3043 O O . ILE A 1 386 ? 23.641 -28.469 -9.289 1 90.44 386 ILE A O 1
ATOM 3047 N N . THR A 1 387 ? 21.969 -27.547 -10.469 1 77.5 387 THR A N 1
ATOM 3048 C CA . THR A 1 387 ? 22.109 -28.516 -11.555 1 77.5 387 THR A CA 1
ATOM 3049 C C . THR A 1 387 ? 22.656 -27.844 -12.812 1 77.5 387 THR A C 1
ATOM 3051 O O . THR A 1 387 ? 22.281 -26.703 -13.125 1 77.5 387 THR A O 1
ATOM 3054 N N . HIS A 1 388 ? 24.031 -28.062 -13.133 1 65.62 388 HIS A N 1
ATOM 3055 C CA . HIS A 1 388 ? 24.594 -27.5 -14.352 1 65.62 388 HIS A CA 1
ATOM 3056 C C . HIS A 1 388 ? 24.219 -28.328 -15.57 1 65.62 388 HIS A C 1
ATOM 3058 O O . HIS A 1 388 ? 24.031 -29.547 -15.469 1 65.62 388 HIS A O 1
ATOM 3064 N N . MET B 1 1 ? -25.234 62.156 65.062 1 28.95 1 MET B N 1
ATOM 3065 C CA . MET B 1 1 ? -24.594 60.875 65.188 1 28.95 1 MET B CA 1
ATOM 3066 C C . MET B 1 1 ? -25.297 59.844 64.25 1 28.95 1 MET B C 1
ATOM 3068 O O . MET B 1 1 ? -24.875 58.688 64.188 1 28.95 1 MET B O 1
ATOM 3072 N N . LYS B 1 2 ? -26.531 60.219 63.906 1 34.62 2 LYS B N 1
ATOM 3073 C CA . LYS B 1 2 ? -27.469 59.312 63.25 1 34.62 2 LYS B CA 1
ATOM 3074 C C . LYS B 1 2 ? -27.094 59.094 61.781 1 34.62 2 LYS B C 1
ATOM 3076 O O . LYS B 1 2 ? -27.484 58.094 61.188 1 34.62 2 LYS B O 1
ATOM 3081 N N . PHE B 1 3 ? -26.562 60.156 61.219 1 35.91 3 PHE B N 1
ATOM 3082 C CA . PHE B 1 3 ? -26.531 60.094 59.75 1 35.91 3 PHE B CA 1
ATOM 3083 C C . PHE B 1 3 ? -25.438 59.156 59.281 1 35.91 3 PHE B C 1
ATOM 3085 O O . PHE B 1 3 ? -25.25 59 58.062 1 35.91 3 PHE B O 1
ATOM 3092 N N . PHE B 1 4 ? -24.547 58.719 60.219 1 38.06 4 PHE B N 1
ATOM 3093 C CA . PHE B 1 4 ? -23.391 57.969 59.75 1 38.06 4 PHE B CA 1
ATOM 3094 C C . PHE B 1 4 ? -23.781 56.531 59.438 1 38.06 4 PHE B C 1
ATOM 3096 O O . PHE B 1 4 ? -22.938 55.719 59 1 38.06 4 PHE B O 1
ATOM 3103 N N . THR B 1 5 ? -25 56.125 59.938 1 41 5 THR B N 1
ATOM 3104 C CA . THR B 1 5 ? -25.188 54.688 59.938 1 41 5 THR B CA 1
ATOM 3105 C C . THR B 1 5 ? -25.594 54.219 58.531 1 41 5 THR B C 1
ATOM 3107 O O . THR B 1 5 ? -25.438 53.031 58.219 1 41 5 THR B O 1
ATOM 3110 N N . GLN B 1 6 ? -26.172 55.156 57.781 1 41.22 6 GLN B N 1
ATOM 3111 C CA . GLN B 1 6 ? -26.812 54.594 56.594 1 41.22 6 GLN B CA 1
ATOM 3112 C C . GLN B 1 6 ? -25.781 54.312 55.5 1 41.22 6 GLN B C 1
ATOM 3114 O O . GLN B 1 6 ? -26.109 53.688 54.469 1 41.22 6 GLN B O 1
ATOM 3119 N N . PHE B 1 7 ? -24.609 54.969 55.688 1 44.59 7 PHE B N 1
ATOM 3120 C CA . PHE B 1 7 ? -23.719 54.812 54.531 1 44.59 7 PHE B CA 1
ATOM 3121 C C . PHE B 1 7 ? -23.109 53.406 54.531 1 44.59 7 PHE B C 1
ATOM 3123 O O . PHE B 1 7 ? -22.5 53 53.531 1 44.59 7 PHE B O 1
ATOM 3130 N N . THR B 1 8 ? -23.141 52.781 55.75 1 44.78 8 THR B N 1
ATOM 3131 C CA . THR B 1 8 ? -22.375 51.562 55.781 1 44.78 8 THR B CA 1
ATOM 3132 C C . THR B 1 8 ? -23.141 50.438 55.062 1 44.78 8 THR B C 1
ATOM 3134 O O . THR B 1 8 ? -22.531 49.469 54.594 1 44.78 8 THR B O 1
ATOM 3137 N N . THR B 1 9 ? -24.484 50.656 55.094 1 46.16 9 THR B N 1
ATOM 3138 C CA . THR B 1 9 ? -25.203 49.5 54.562 1 46.16 9 THR B CA 1
ATOM 3139 C C . THR B 1 9 ? -25.062 49.406 53.031 1 46.16 9 THR B C 1
ATOM 3141 O O . THR B 1 9 ? -25.078 48.312 52.469 1 46.16 9 THR B O 1
ATOM 3144 N N . ILE B 1 10 ? -24.953 50.656 52.469 1 44.41 10 ILE B N 1
ATOM 3145 C CA . ILE B 1 10 ? -25 50.562 51 1 44.41 10 ILE B CA 1
ATOM 3146 C C . ILE B 1 10 ? -23.688 50 50.469 1 44.41 10 ILE B C 1
ATOM 3148 O O . ILE B 1 10 ? -23.672 49.344 49.438 1 44.41 10 ILE B O 1
ATOM 3152 N N . VAL B 1 11 ? -22.625 50.312 51.25 1 45.47 11 VAL B N 1
ATOM 3153 C CA . V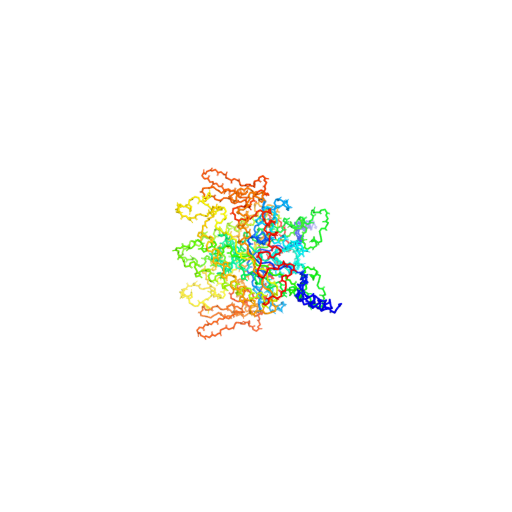AL B 1 11 ? -21.359 49.844 50.688 1 45.47 11 VAL B CA 1
ATOM 3154 C C . VAL B 1 11 ? -21.312 48.312 50.781 1 45.47 11 VAL B C 1
ATOM 3156 O O . VAL B 1 11 ? -20.703 47.656 49.938 1 45.47 11 VAL B O 1
ATOM 3159 N N . LEU B 1 12 ? -22 47.812 51.875 1 44.53 12 LEU B N 1
ATOM 3160 C CA . LEU B 1 12 ? -21.906 46.344 51.969 1 44.53 12 LEU B CA 1
ATOM 3161 C C . LEU B 1 12 ? -22.734 45.688 50.875 1 44.53 12 LEU B C 1
ATOM 3163 O O . LEU B 1 12 ? -22.406 44.562 50.438 1 44.53 12 LEU B O 1
ATOM 3167 N N . LEU B 1 13 ? -23.828 46.406 50.469 1 43 13 LEU B N 1
ATOM 3168 C CA . LEU B 1 13 ? -24.609 45.719 49.438 1 43 13 LEU B CA 1
ATOM 3169 C C . LEU B 1 13 ? -23.859 45.719 48.125 1 43 13 LEU B C 1
ATOM 3171 O O . LEU B 1 13 ? -24.031 44.812 47.312 1 43 13 LEU B O 1
ATOM 3175 N N . LEU B 1 14 ? -23.141 46.875 47.844 1 42.25 14 LEU B N 1
ATOM 3176 C CA . LEU B 1 14 ? -22.469 46.844 46.562 1 42.25 14 LEU B CA 1
ATOM 3177 C C . LEU B 1 14 ? -21.359 45.781 46.562 1 42.25 14 LEU B C 1
ATOM 3179 O O . LEU B 1 14 ? -21.016 45.25 45.5 1 42.25 14 LEU B O 1
ATOM 3183 N N . SER B 1 15 ? -20.703 45.625 47.75 1 41.38 15 SER B N 1
ATOM 3184 C CA . SER B 1 15 ? -19.656 44.625 47.656 1 41.38 15 SER B CA 1
ATOM 3185 C C . SER B 1 15 ? -20.25 43.219 47.438 1 41.38 15 SER B C 1
ATOM 3187 O O . SER B 1 15 ? -19.547 42.312 46.969 1 41.38 15 SER B O 1
ATOM 3189 N N . CYS B 1 16 ? -21.453 43 48 1 41.12 16 CYS B N 1
ATOM 3190 C CA . CYS B 1 16 ? -21.953 41.656 47.812 1 41.12 16 CYS B CA 1
ATOM 3191 C C . CYS B 1 16 ? -22.297 41.406 46.344 1 41.12 16 CYS B C 1
ATOM 3193 O O . CYS B 1 16 ? -22.469 40.25 45.938 1 41.12 16 CYS B O 1
ATOM 3195 N N . PHE B 1 17 ? -22.828 42.469 45.656 1 40.56 17 PHE B N 1
ATOM 3196 C CA . PHE B 1 17 ? -23.297 42.094 44.344 1 40.56 17 PHE B CA 1
ATOM 3197 C C . PHE B 1 17 ? -22.125 41.812 43.406 1 40.56 17 PHE B C 1
ATOM 3199 O O . PHE B 1 17 ? -22.328 41.406 42.25 1 40.56 17 PHE B O 1
ATOM 3206 N N . LEU B 1 18 ? -21 42.469 43.656 1 36.75 18 LEU B N 1
ATOM 3207 C CA . LEU B 1 18 ? -19.969 42.094 42.688 1 36.75 18 LEU B CA 1
ATOM 3208 C C . LEU B 1 18 ? -19.547 40.656 42.875 1 36.75 18 LEU B C 1
ATOM 3210 O O . LEU B 1 18 ? -18.531 40.219 42.312 1 36.75 18 LEU B O 1
ATOM 3214 N N . SER B 1 19 ? -19.984 40 44 1 39.47 19 SER B N 1
ATOM 3215 C CA . SER B 1 19 ? -19.703 38.562 43.906 1 39.47 19 SER B CA 1
ATOM 3216 C C . SER B 1 19 ? -20.344 38 42.625 1 39.47 19 SER B C 1
ATOM 3218 O O . SER B 1 19 ? -21.25 37.156 42.719 1 39.47 19 SER B O 1
ATOM 3220 N N . ILE B 1 20 ? -20.891 38.781 41.781 1 35.56 20 ILE B N 1
ATOM 3221 C CA . ILE B 1 20 ? -21.469 38.094 40.594 1 35.56 20 ILE B CA 1
ATOM 3222 C C . ILE B 1 20 ? -20.594 36.906 40.219 1 35.56 20 ILE B C 1
ATOM 3224 O O . ILE B 1 20 ? -19.391 36.875 40.5 1 35.56 20 ILE B O 1
ATOM 3228 N N . GLN B 1 21 ? -21.172 35.969 39.281 1 33.91 21 GLN B N 1
ATOM 3229 C CA . GLN B 1 21 ? -20.891 34.719 38.625 1 33.91 21 GLN B CA 1
ATOM 3230 C C . GLN B 1 21 ? -19.516 34.719 37.938 1 33.91 21 GLN B C 1
ATOM 3232 O O . GLN B 1 21 ? -19.406 35.188 36.812 1 33.91 21 GLN B O 1
ATOM 3237 N N . ALA B 1 22 ? -18.531 35.25 38.531 1 36.28 22 ALA B N 1
ATOM 3238 C CA . ALA B 1 22 ? -17.422 34.688 37.781 1 36.28 22 ALA B CA 1
ATOM 3239 C C . ALA B 1 22 ? -17.672 33.25 37.406 1 36.28 22 ALA B C 1
ATOM 3241 O O . ALA B 1 22 ? -17.672 32.375 38.281 1 36.28 22 ALA B O 1
ATOM 3242 N N . GLU B 1 23 ? -18.516 32.906 36.438 1 37.06 23 GLU B N 1
ATOM 3243 C CA . GLU B 1 23 ? -18.531 31.594 35.812 1 37.06 23 GLU B CA 1
ATOM 3244 C C . GLU B 1 23 ? -17.172 30.922 35.875 1 37.06 23 GLU B C 1
ATOM 3246 O O . GLU B 1 23 ? -16.172 31.484 35.438 1 37.06 23 GLU B O 1
ATOM 3251 N N . LYS B 1 24 ? -16.875 30.219 36.906 1 40.41 24 LYS B N 1
ATOM 3252 C CA . LYS B 1 24 ? -15.797 29.234 36.969 1 40.41 24 LYS B CA 1
ATOM 3253 C C . LYS B 1 24 ? -15.414 28.781 35.562 1 40.41 24 LYS B C 1
ATOM 3255 O O . LYS B 1 24 ? -16.219 28.172 34.844 1 40.41 24 LYS B O 1
ATOM 3260 N N . LEU B 1 25 ? -14.656 29.547 34.844 1 42.5 25 LEU B N 1
ATOM 3261 C CA . LEU B 1 25 ? -13.969 28.812 33.781 1 42.5 25 LEU B CA 1
ATOM 3262 C C . LEU B 1 25 ? -13.758 27.359 34.188 1 42.5 25 LEU B C 1
ATOM 3264 O O . LEU B 1 25 ? -12.969 27.062 35.094 1 42.5 25 LEU B O 1
ATOM 3268 N N . LYS B 1 26 ? -14.797 26.594 34.438 1 42.5 26 LYS B N 1
ATOM 3269 C CA . LYS B 1 26 ? -14.633 25.141 34.531 1 42.5 26 LYS B CA 1
ATOM 3270 C C . LYS B 1 26 ? -13.289 24.703 33.969 1 42.5 26 LYS B C 1
ATOM 3272 O O . LYS B 1 26 ? -13.008 24.906 32.812 1 42.5 26 LYS B O 1
ATOM 3277 N N . SER B 1 27 ? -12.172 24.859 34.594 1 47.28 27 SER B N 1
ATOM 3278 C CA . SER B 1 27 ? -10.883 24.219 34.344 1 47.28 27 SER B CA 1
ATOM 3279 C C . SER B 1 27 ? -11.055 22.938 33.531 1 47.28 27 SER B C 1
ATOM 3281 O O . SER B 1 27 ? -11.602 21.953 34.031 1 47.28 27 SER B O 1
ATOM 3283 N N . SER B 1 28 ? -11.5 23.047 32.344 1 59.91 28 SER B N 1
ATOM 3284 C CA . SER B 1 28 ? -11.781 21.906 31.484 1 59.91 28 SER B CA 1
ATOM 3285 C C . SER B 1 28 ? -10.703 20.828 31.609 1 59.91 28 SER B C 1
ATOM 3287 O O . SER B 1 28 ? -9.508 21.141 31.547 1 59.91 28 SER B O 1
ATOM 3289 N N . GLN B 1 29 ? -10.945 19.734 32.25 1 76.56 29 GLN B N 1
ATOM 3290 C CA . GLN B 1 29 ? -10.164 18.516 32.469 1 76.56 29 GLN B CA 1
ATOM 3291 C C . GLN B 1 29 ? -9.484 18.062 31.188 1 76.56 29 GLN B C 1
ATOM 3293 O O . GLN B 1 29 ? -10.078 18.141 30.109 1 76.56 29 GLN B O 1
ATOM 3298 N N . SER B 1 30 ? -8.188 17.875 31.344 1 90.06 30 SER B N 1
ATOM 3299 C CA . SER B 1 30 ? -7.406 17.312 30.234 1 90.06 30 SER B CA 1
ATOM 3300 C C . SER B 1 30 ? -8.055 16.047 29.688 1 90.06 30 SER B C 1
ATOM 3302 O O . SER B 1 30 ? -8.625 15.258 30.438 1 90.06 30 SER B O 1
ATOM 3304 N N . CYS B 1 31 ? -8.172 15.938 28.453 1 94.44 31 CYS B N 1
ATOM 3305 C CA . CYS B 1 31 ? -8.828 14.828 27.766 1 94.44 31 CYS B CA 1
ATOM 3306 C C . CYS B 1 31 ? -8.086 13.523 28.031 1 94.44 31 CYS B C 1
ATOM 3308 O O . CYS B 1 31 ? -8.672 12.438 27.922 1 94.44 31 CYS B O 1
ATOM 3310 N N . GLU B 1 32 ? -6.832 13.492 28.438 1 93.88 32 GLU B N 1
ATOM 3311 C CA . GLU B 1 32 ? -6.008 12.305 28.656 1 93.88 32 GLU B CA 1
ATOM 3312 C C . GLU B 1 32 ? -6.148 11.312 27.516 1 93.88 32 GLU B C 1
ATOM 3314 O O . GLU B 1 32 ? -6.496 10.148 27.734 1 93.88 32 GLU B O 1
ATOM 3319 N N . PHE B 1 33 ? -5.836 11.688 26.375 1 97.88 33 PHE B N 1
ATOM 3320 C CA . PHE B 1 33 ? -5.977 10.867 25.172 1 97.88 33 PHE B CA 1
ATOM 3321 C C . PHE B 1 33 ? -5.16 9.586 25.297 1 97.88 33 PHE B C 1
ATOM 3323 O O . PHE B 1 33 ? -4.031 9.609 25.797 1 97.88 33 PHE B O 1
ATOM 3330 N N . GLN B 1 34 ? -5.719 8.484 24.797 1 97 34 GLN B N 1
ATOM 3331 C CA . GLN B 1 34 ? -5.062 7.184 24.859 1 97 34 GLN B CA 1
ATOM 3332 C C . GLN B 1 34 ? -4.32 6.875 23.562 1 97 34 GLN B C 1
ATOM 3334 O O . GLN B 1 34 ? -3.367 6.094 23.562 1 97 34 GLN B O 1
ATOM 3339 N N . ALA B 1 35 ? -4.801 7.473 22.5 1 98.25 35 ALA B N 1
ATOM 3340 C CA . ALA B 1 35 ? -4.207 7.215 21.188 1 98.25 35 ALA B CA 1
ATOM 3341 C C . ALA B 1 35 ? -4.445 8.383 20.234 1 98.25 35 ALA B C 1
ATOM 3343 O O . ALA B 1 35 ? -5.312 9.227 20.484 1 98.25 35 ALA B O 1
ATOM 3344 N N . ILE B 1 36 ? -3.607 8.484 19.25 1 98.81 36 ILE B N 1
ATOM 3345 C CA . ILE B 1 36 ? -3.756 9.414 18.125 1 98.81 36 ILE B CA 1
ATOM 3346 C C . ILE B 1 36 ? -3.949 8.633 16.828 1 98.81 36 ILE B C 1
ATOM 3348 O O . ILE B 1 36 ? -3.176 7.723 16.516 1 98.81 36 ILE B O 1
ATOM 3352 N N . PHE B 1 37 ? -4.977 8.898 16.125 1 98.94 37 PHE B N 1
ATOM 3353 C CA . PHE B 1 37 ? -5.145 8.43 14.75 1 98.94 37 PHE B CA 1
ATOM 3354 C C . PHE B 1 37 ? -5.059 9.586 13.766 1 98.94 37 PHE B C 1
ATOM 3356 O O . PHE B 1 37 ? -5.84 10.539 13.844 1 98.94 37 PHE B O 1
ATOM 3363 N N . ASN B 1 38 ? -4.086 9.5 12.859 1 98.94 38 ASN B N 1
ATOM 3364 C CA . ASN B 1 38 ? -3.818 10.602 11.945 1 98.94 38 ASN B CA 1
ATOM 3365 C C . ASN B 1 38 ? -4.109 10.219 10.5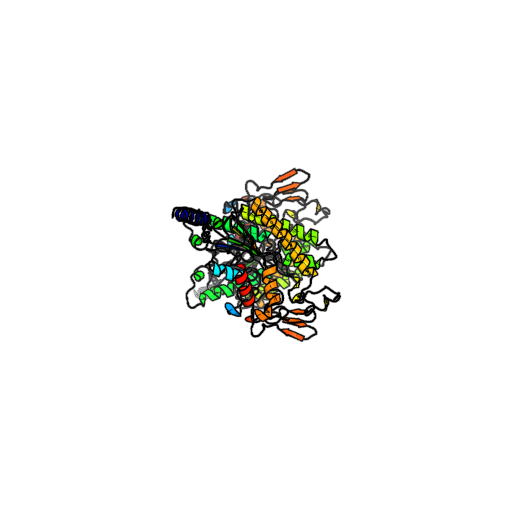 1 98.94 38 ASN B C 1
ATOM 3367 O O . ASN B 1 38 ? -3.783 9.109 10.07 1 98.94 38 ASN B O 1
ATOM 3371 N N . PHE B 1 39 ? -4.738 11.078 9.75 1 98.94 39 PHE B N 1
ATOM 3372 C CA . PHE B 1 39 ? -5.059 10.969 8.336 1 98.94 39 PHE B CA 1
ATOM 3373 C C . PHE B 1 39 ? -4.527 12.172 7.562 1 98.94 39 PHE B C 1
ATOM 3375 O O . PHE B 1 39 ? -4.676 13.312 8.008 1 98.94 39 PHE B O 1
ATOM 3382 N N . GLY B 1 40 ? -3.879 11.883 6.441 1 98.88 40 GLY B N 1
ATOM 3383 C CA . GLY B 1 40 ? -3.316 13.055 5.789 1 98.88 40 GLY B CA 1
ATOM 3384 C C . GLY B 1 40 ? -2.475 12.711 4.574 1 98.88 40 GLY B C 1
ATOM 3385 O O . GLY B 1 40 ? -2.676 11.672 3.941 1 98.88 40 GLY B O 1
ATOM 3386 N N . ASP B 1 41 ? -1.665 13.672 4.141 1 98.69 41 ASP B N 1
ATOM 3387 C CA . ASP B 1 41 ? -0.778 13.555 2.986 1 98.69 41 ASP B CA 1
ATOM 3388 C C . ASP B 1 41 ? 0.687 13.625 3.41 1 98.69 41 ASP B C 1
ATOM 3390 O O . ASP B 1 41 ? 1.043 13.203 4.512 1 98.69 41 ASP B O 1
ATOM 3394 N N . SER B 1 42 ? 1.585 14.078 2.584 1 98.44 42 SER B N 1
ATOM 3395 C CA . SER B 1 42 ? 3.023 14.086 2.834 1 98.44 42 SER B CA 1
ATOM 3396 C C . SER B 1 42 ? 3.371 14.953 4.039 1 98.44 42 SER B C 1
ATOM 3398 O O . SER B 1 42 ? 4.402 14.75 4.68 1 98.44 42 SER B O 1
ATOM 3400 N N . ASN B 1 43 ? 2.484 15.906 4.414 1 98.69 43 ASN B N 1
ATOM 3401 C CA . ASN B 1 43 ? 2.752 16.797 5.531 1 98.69 43 ASN B CA 1
ATOM 3402 C C . ASN B 1 43 ? 2.645 16.078 6.871 1 98.69 43 ASN B C 1
ATOM 3404 O O . ASN B 1 43 ? 3.066 16.609 7.898 1 98.69 43 ASN B O 1
ATOM 3408 N N . SER B 1 44 ? 2.088 14.852 6.836 1 98.81 44 SER B N 1
ATOM 3409 C CA . SER B 1 44 ? 1.961 14.141 8.102 1 98.81 44 SER B CA 1
ATOM 3410 C C . SER B 1 44 ? 2.25 12.656 7.938 1 98.81 44 SER B C 1
ATOM 3412 O O . SER B 1 44 ? 1.939 11.852 8.82 1 98.81 44 SER B O 1
ATOM 3414 N N . ASP B 1 45 ? 2.811 12.242 6.773 1 98.69 45 ASP B N 1
ATOM 3415 C CA . ASP B 1 45 ? 3.227 10.867 6.535 1 98.69 45 ASP B CA 1
ATOM 3416 C C . ASP B 1 45 ? 4.473 10.523 7.344 1 98.69 45 ASP B C 1
ATOM 3418 O O . ASP B 1 45 ? 5.508 11.18 7.211 1 98.69 45 ASP B O 1
ATOM 3422 N N . THR B 1 46 ? 4.395 9.469 8.148 1 98.38 46 THR B N 1
ATOM 3423 C CA . THR B 1 46 ? 5.523 9.109 9 1 98.38 46 THR B CA 1
ATOM 3424 C C . THR B 1 46 ? 6.152 7.797 8.531 1 98.38 46 THR B C 1
ATOM 3426 O O . THR B 1 46 ? 6.82 7.117 9.312 1 98.38 46 THR B O 1
ATOM 3429 N N . GLY B 1 47 ? 5.809 7.367 7.285 1 97.44 47 GLY B N 1
ATOM 3430 C CA . GLY B 1 47 ? 6.516 6.184 6.824 1 97.44 47 GLY B CA 1
ATOM 3431 C C . GLY B 1 47 ? 5.719 5.367 5.824 1 97.44 47 GLY B C 1
ATOM 3432 O O . GLY B 1 47 ? 6.18 4.32 5.359 1 97.44 47 GLY B O 1
ATOM 3433 N N . CYS B 1 48 ? 4.562 5.793 5.461 1 98.31 48 CYS B N 1
ATOM 3434 C CA . CYS B 1 48 ? 3.66 5 4.633 1 98.31 48 CYS B CA 1
ATOM 3435 C C . CYS B 1 48 ? 4.277 4.719 3.27 1 98.31 48 CYS B C 1
ATOM 3437 O O . CYS B 1 48 ? 4.344 3.568 2.836 1 98.31 48 CYS B O 1
ATOM 3439 N N . MET B 1 49 ? 4.781 5.73 2.625 1 97.44 49 MET B N 1
ATOM 3440 C CA . MET B 1 49 ? 5.246 5.598 1.245 1 97.44 49 MET B CA 1
ATOM 3441 C C . MET B 1 49 ? 6.512 4.75 1.175 1 97.44 49 MET B C 1
ATOM 3443 O O . MET B 1 49 ? 6.664 3.928 0.269 1 97.44 49 MET B O 1
ATOM 3447 N N . SER B 1 50 ? 7.387 4.93 2.139 1 96.56 50 SER B N 1
ATOM 3448 C CA . SER B 1 50 ? 8.617 4.141 2.121 1 96.56 50 SER B CA 1
ATOM 3449 C C . SER B 1 50 ? 8.344 2.682 2.473 1 96.56 50 SER B C 1
ATOM 3451 O O . SER B 1 50 ? 9.008 1.778 1.962 1 96.56 50 SER B O 1
ATOM 3453 N N . ALA B 1 51 ? 7.387 2.447 3.363 1 97.38 51 ALA B N 1
ATOM 3454 C CA . ALA B 1 51 ? 7.051 1.078 3.748 1 97.38 51 ALA B CA 1
ATOM 3455 C C . ALA B 1 51 ? 6.402 0.326 2.59 1 97.38 51 ALA B C 1
ATOM 3457 O O . ALA B 1 51 ? 6.652 -0.865 2.395 1 97.38 51 ALA B O 1
ATOM 3458 N N . ALA B 1 52 ? 5.602 1.01 1.804 1 98 52 ALA B N 1
ATOM 3459 C CA . ALA B 1 52 ? 4.797 0.348 0.781 1 98 52 ALA B CA 1
ATOM 3460 C C . ALA B 1 52 ? 5.551 0.27 -0.544 1 98 52 ALA B C 1
ATOM 3462 O O . ALA B 1 52 ? 5.273 -0.604 -1.37 1 98 52 ALA B O 1
ATOM 3463 N N . PHE B 1 53 ? 6.547 1.162 -0.768 1 97.62 53 PHE B N 1
ATOM 3464 C CA . PHE B 1 53 ? 7.105 1.303 -2.107 1 97.62 53 PHE B CA 1
ATOM 3465 C C . PHE B 1 53 ? 8.625 1.357 -2.055 1 97.62 53 PHE B C 1
ATOM 3467 O O . PHE B 1 53 ? 9.281 0.373 -1.698 1 97.62 53 PHE B O 1
ATOM 3474 N N . TYR B 1 54 ? 9.266 2.533 -2.293 1 96.19 54 TYR B N 1
ATOM 3475 C CA . TYR B 1 54 ? 10.719 2.648 -2.316 1 96.19 54 TYR B CA 1
ATOM 3476 C C . TYR B 1 54 ? 11.25 3.15 -0.978 1 96.19 54 TYR B C 1
ATOM 3478 O O . TYR B 1 54 ? 10.555 3.871 -0.259 1 96.19 54 TYR B O 1
ATOM 3486 N N . PRO B 1 55 ? 12.469 2.828 -0.648 1 95.31 55 PRO B N 1
ATOM 3487 C CA . PRO B 1 55 ? 13.031 3.229 0.644 1 95.31 55 PRO B CA 1
ATOM 3488 C C . PRO B 1 55 ? 13.148 4.742 0.796 1 95.31 55 PRO B C 1
ATOM 3490 O O . PRO B 1 55 ? 13.297 5.457 -0.198 1 95.31 55 PRO B O 1
ATOM 3493 N N . ALA B 1 56 ? 13.07 5.133 2.07 1 94 56 ALA B N 1
ATOM 3494 C CA . ALA B 1 56 ? 13.398 6.523 2.375 1 94 56 ALA B CA 1
ATOM 3495 C C . ALA B 1 56 ? 14.836 6.852 1.984 1 94 56 ALA B C 1
ATOM 3497 O O . ALA B 1 56 ? 15.688 5.969 1.953 1 94 56 ALA B O 1
ATOM 3498 N N . ILE B 1 57 ? 15.062 8.102 1.692 1 93.44 57 ILE B N 1
ATOM 3499 C CA . ILE B 1 57 ? 16.406 8.484 1.252 1 93.44 57 ILE B CA 1
ATOM 3500 C C . ILE B 1 57 ? 16.859 9.719 2.023 1 93.44 57 ILE B C 1
ATOM 3502 O O . ILE B 1 57 ? 16.047 10.523 2.473 1 93.44 57 ILE B O 1
ATOM 3506 N N . LEU B 1 58 ? 18.156 9.781 2.229 1 94.5 58 LEU B N 1
ATOM 3507 C CA . LEU B 1 58 ? 18.734 11.039 2.689 1 94.5 58 LEU B CA 1
ATOM 3508 C C . LEU B 1 58 ? 18.625 12.117 1.618 1 94.5 58 LEU B C 1
ATOM 3510 O O . LEU B 1 58 ? 18.562 11.812 0.425 1 94.5 58 LEU B O 1
ATOM 3514 N N . PRO B 1 59 ? 18.406 13.438 2.041 1 96 59 PRO B N 1
ATOM 3515 C CA . PRO B 1 59 ? 18.641 13.969 3.383 1 96 59 PRO B CA 1
ATOM 3516 C C . PRO B 1 59 ? 17.359 14.078 4.211 1 96 59 PRO B C 1
ATOM 3518 O O . PRO B 1 59 ? 17.344 14.719 5.262 1 96 59 PRO B O 1
ATOM 3521 N N . TYR B 1 60 ? 16.281 13.484 3.799 1 97.06 60 TYR B N 1
ATOM 3522 C CA . TYR B 1 60 ? 15.086 13.461 4.645 1 97.06 60 TYR B CA 1
ATOM 3523 C C . TYR B 1 60 ? 15.375 12.797 5.98 1 97.06 60 TYR B C 1
ATOM 3525 O O . TYR B 1 60 ? 15.906 11.68 6.027 1 97.06 60 TYR B O 1
ATOM 3533 N N . GLY B 1 61 ? 15.109 13.508 7.07 1 97.44 61 GLY B N 1
ATOM 3534 C CA . GLY B 1 61 ? 15.336 12.977 8.406 1 97.44 61 GLY B CA 1
ATOM 3535 C C . GLY B 1 61 ? 16.703 13.328 8.961 1 97.44 61 GLY B C 1
ATOM 3536 O O . GLY B 1 61 ? 17.031 12.969 10.102 1 97.44 61 GLY B O 1
ATOM 3537 N N . GLU B 1 62 ? 17.5 14.086 8.289 1 97.19 62 GLU B N 1
ATOM 3538 C CA . GLU B 1 62 ? 18.906 14.266 8.609 1 97.19 62 GLU B CA 1
ATOM 3539 C C . GLU B 1 62 ? 19.094 15.016 9.922 1 97.19 62 GLU B C 1
ATOM 3541 O O . GLU B 1 62 ? 20.062 14.797 10.641 1 97.19 62 GLU B O 1
ATOM 3546 N N . THR B 1 63 ? 18.203 15.883 10.281 1 97.5 63 THR B N 1
ATOM 3547 C CA . THR B 1 63 ? 18.438 16.812 11.383 1 97.5 63 THR B CA 1
ATOM 3548 C C . THR B 1 63 ? 18.062 16.156 12.719 1 97.5 63 THR B C 1
ATOM 3550 O O . THR B 1 63 ? 18.75 16.375 13.727 1 97.5 63 THR B O 1
ATOM 3553 N N . PHE B 1 64 ? 17.047 15.359 12.766 1 98.25 64 PHE B N 1
ATOM 3554 C CA . PHE B 1 64 ? 16.578 14.828 14.047 1 98.25 64 PHE B CA 1
ATOM 3555 C C . PHE B 1 64 ? 16.859 13.336 14.148 1 98.25 64 PHE B C 1
ATOM 3557 O O . PHE B 1 64 ? 17.391 12.859 15.156 1 98.25 64 PHE B O 1
ATOM 3564 N N . PHE B 1 65 ? 16.516 12.617 13.094 1 97.19 65 PHE B N 1
ATOM 3565 C CA . PHE B 1 65 ? 16.625 11.164 13.133 1 97.19 65 PHE B CA 1
ATOM 3566 C C . PHE B 1 65 ? 18.031 10.703 12.766 1 97.19 65 PHE B C 1
ATOM 3568 O O . PHE B 1 65 ? 18.406 9.562 13.047 1 97.19 65 PHE B O 1
ATOM 3575 N N . HIS B 1 66 ? 18.812 11.539 12.031 1 96.88 66 HIS B N 1
ATOM 3576 C CA . HIS B 1 66 ? 20.188 11.273 11.625 1 96.88 66 HIS B CA 1
ATOM 3577 C C . HIS B 1 66 ? 20.281 10 10.797 1 96.88 66 HIS B C 1
ATOM 3579 O O . HIS B 1 66 ? 21.25 9.242 10.914 1 96.88 66 HIS B O 1
ATOM 3585 N N . GLU B 1 67 ? 19.219 9.68 10.094 1 95.44 67 GLU B N 1
ATOM 3586 C CA . GLU B 1 67 ? 19.078 8.625 9.102 1 95.44 67 GLU B CA 1
ATOM 3587 C C . GLU B 1 67 ? 17.906 8.891 8.172 1 95.44 67 GLU B C 1
ATOM 3589 O O . GLU B 1 67 ? 17.078 9.773 8.438 1 95.44 67 GLU B O 1
ATOM 3594 N N . ALA B 1 68 ? 17.906 8.195 7.102 1 95.38 68 ALA B N 1
ATOM 3595 C CA . ALA B 1 68 ? 16.781 8.344 6.168 1 95.38 68 ALA B CA 1
ATOM 3596 C C . ALA B 1 68 ? 15.477 7.887 6.797 1 95.38 68 ALA B C 1
ATOM 3598 O O . ALA B 1 68 ? 15.383 6.773 7.316 1 95.38 68 ALA B O 1
ATOM 3599 N N . VAL B 1 69 ? 14.5 8.758 6.832 1 94.19 69 VAL B N 1
ATOM 3600 C CA . VAL B 1 69 ? 13.156 8.43 7.293 1 94.19 69 VAL B CA 1
ATOM 3601 C C . VAL B 1 69 ? 12.125 8.93 6.281 1 94.19 69 VAL B C 1
ATOM 3603 O O . VAL B 1 69 ? 12.414 9.82 5.48 1 94.19 69 VAL B O 1
ATOM 3606 N N . ASP B 1 70 ? 10.977 8.227 6.203 1 90 70 ASP B N 1
ATOM 3607 C CA . ASP B 1 70 ? 9.914 8.672 5.309 1 90 70 ASP B CA 1
ATOM 3608 C C . ASP B 1 70 ? 9.117 9.82 5.926 1 90 70 ASP B C 1
ATOM 3610 O O . ASP B 1 70 ? 7.949 9.656 6.281 1 90 70 ASP B O 1
ATOM 3614 N N . ARG B 1 71 ? 9.719 10.867 6.258 1 96.94 71 ARG B N 1
ATOM 3615 C CA . ARG B 1 71 ? 9.156 12.18 6.562 1 96.94 71 ARG B CA 1
ATOM 3616 C C . ARG B 1 71 ? 9.602 13.219 5.531 1 96.94 71 ARG B C 1
ATOM 3618 O O . ARG B 1 71 ? 10.789 13.32 5.223 1 96.94 71 ARG B O 1
ATOM 3625 N N . PHE B 1 72 ? 8.688 13.867 4.949 1 97.44 72 PHE B N 1
ATOM 3626 C CA . PHE B 1 72 ? 9 14.859 3.928 1 97.44 72 PHE B CA 1
ATOM 3627 C C . PHE B 1 72 ? 9.5 16.156 4.562 1 97.44 72 PHE B C 1
ATOM 3629 O O . PHE B 1 72 ? 8.922 17.219 4.355 1 97.44 72 PHE B O 1
ATOM 3636 N N . SER B 1 73 ? 10.523 16.016 5.309 1 98.44 73 SER B N 1
ATOM 3637 C CA . SER B 1 73 ? 11.211 17.062 6.078 1 98.44 73 SER B CA 1
ATOM 3638 C C . SER B 1 73 ? 12.625 16.625 6.453 1 98.44 73 SER B C 1
ATOM 3640 O O . SER B 1 73 ? 12.969 15.445 6.344 1 98.44 73 SER B O 1
ATOM 3642 N N . ASP B 1 74 ? 13.445 17.594 6.871 1 98.19 74 ASP B N 1
ATOM 3643 C CA . ASP B 1 74 ? 14.773 17.281 7.398 1 98.19 74 ASP B CA 1
ATOM 3644 C C . ASP B 1 74 ? 14.672 16.578 8.75 1 98.19 74 ASP B C 1
ATOM 3646 O O . ASP B 1 74 ? 15.648 16 9.227 1 98.19 74 ASP B O 1
ATOM 3650 N N . GLY B 1 75 ? 13.492 16.625 9.352 1 98.62 75 GLY B N 1
ATOM 3651 C CA . GLY B 1 75 ? 13.305 16.016 10.664 1 98.62 75 GLY B CA 1
ATOM 3652 C C . GLY B 1 75 ? 11.844 15.734 10.984 1 98.62 75 GLY B C 1
ATOM 3653 O O . GLY B 1 75 ? 11.148 15.078 10.203 1 98.62 75 GLY B O 1
ATOM 3654 N N . ARG B 1 76 ? 11.359 16.297 12.102 1 98.62 76 ARG B N 1
ATOM 3655 C CA . ARG B 1 76 ? 10.039 15.984 12.633 1 98.62 76 ARG B CA 1
ATOM 3656 C C . ARG B 1 76 ? 8.961 16.797 11.906 1 98.62 76 ARG B C 1
ATOM 3658 O O . ARG B 1 76 ? 9.211 17.906 11.461 1 98.62 76 ARG B O 1
ATOM 3665 N N . LEU B 1 77 ? 7.824 16.219 11.773 1 98.94 77 LEU B N 1
ATOM 3666 C CA . LEU B 1 77 ? 6.629 16.859 11.234 1 98.94 77 LEU B CA 1
ATOM 3667 C C . LEU B 1 77 ? 5.758 17.422 12.352 1 98.94 77 LEU B C 1
ATOM 3669 O O . LEU B 1 77 ? 5.988 17.125 13.523 1 98.94 77 LEU B O 1
ATOM 3673 N N . ILE B 1 78 ? 4.758 18.172 11.969 1 98.94 78 ILE B N 1
ATOM 3674 C CA . ILE B 1 78 ? 3.846 18.75 12.953 1 98.94 78 ILE B CA 1
ATOM 3675 C C . ILE B 1 78 ? 3.209 17.641 13.781 1 98.94 78 ILE B C 1
ATOM 3677 O O . ILE B 1 78 ? 3.074 17.766 15 1 98.94 78 ILE B O 1
ATOM 3681 N N . ILE B 1 79 ? 2.846 16.5 13.203 1 98.94 79 ILE B N 1
ATOM 3682 C CA . ILE B 1 79 ? 2.199 15.391 13.883 1 98.94 79 ILE B CA 1
ATOM 3683 C C . ILE B 1 79 ? 3.135 14.828 14.953 1 98.94 79 ILE B C 1
ATOM 3685 O O . ILE B 1 79 ? 2.684 14.383 16 1 98.94 79 ILE B O 1
ATOM 3689 N N . ASP B 1 80 ? 4.449 14.859 14.734 1 98.88 80 ASP B N 1
ATOM 3690 C CA . ASP B 1 80 ? 5.41 14.398 15.734 1 98.88 80 ASP B CA 1
ATOM 3691 C C . ASP B 1 80 ? 5.406 15.305 16.969 1 98.88 80 ASP B C 1
ATOM 3693 O O . ASP B 1 80 ? 5.453 14.82 18.094 1 98.88 80 ASP B O 1
ATOM 3697 N N . PHE B 1 81 ? 5.355 16.578 16.734 1 98.88 81 PHE B N 1
ATOM 3698 C CA . PHE B 1 81 ? 5.324 17.531 17.844 1 98.88 81 PHE B CA 1
ATOM 3699 C C . PHE B 1 81 ? 4.012 17.422 18.609 1 98.88 81 PHE B C 1
ATOM 3701 O O . PHE B 1 81 ? 3.984 17.594 19.828 1 98.88 81 PHE B O 1
ATOM 3708 N N . ILE B 1 82 ? 2.93 17.172 17.891 1 98.88 82 ILE B N 1
ATOM 3709 C CA . ILE B 1 82 ? 1.641 16.969 18.547 1 98.88 82 ILE B CA 1
ATOM 3710 C C . ILE B 1 82 ? 1.709 15.734 19.438 1 98.88 82 ILE B C 1
ATOM 3712 O O . ILE B 1 82 ? 1.29 15.781 20.594 1 98.88 82 ILE B O 1
ATOM 3716 N N . ALA B 1 83 ? 2.213 14.641 18.891 1 98.75 83 ALA B N 1
ATOM 3717 C CA . ALA B 1 83 ? 2.346 13.422 19.672 1 98.75 83 ALA B CA 1
ATOM 3718 C C . ALA B 1 83 ? 3.162 13.664 20.938 1 98.75 83 ALA B C 1
ATOM 3720 O O . ALA B 1 83 ? 2.752 13.281 22.047 1 98.75 83 ALA B O 1
ATOM 3721 N N . LYS B 1 84 ? 4.27 14.359 20.797 1 98.19 84 LYS B N 1
ATOM 3722 C CA . LYS B 1 84 ? 5.125 14.672 21.938 1 98.19 84 LYS B CA 1
ATOM 3723 C C . LYS B 1 84 ? 4.379 15.516 22.969 1 98.19 84 LYS B C 1
ATOM 3725 O O . LYS B 1 84 ? 4.465 15.266 24.172 1 98.19 84 LYS B O 1
ATOM 3730 N N . HIS B 1 85 ? 3.697 16.5 22.484 1 98.19 85 HIS B N 1
ATOM 3731 C CA . HIS B 1 85 ? 2.965 17.406 23.375 1 98.19 85 HIS B CA 1
ATOM 3732 C C . HIS B 1 85 ? 1.914 16.656 24.172 1 98.19 85 HIS B C 1
ATOM 3734 O O . HIS B 1 85 ? 1.661 16.984 25.344 1 98.19 85 HIS B O 1
ATOM 3740 N N . LEU B 1 86 ? 1.327 15.641 23.609 1 98.06 86 LEU B N 1
ATOM 3741 C CA . LEU B 1 86 ? 0.268 14.875 24.25 1 98.06 86 LEU B CA 1
ATOM 3742 C C . LEU B 1 86 ? 0.848 13.711 25.047 1 98.06 86 LEU B C 1
ATOM 3744 O O . LEU B 1 86 ? 0.103 12.867 25.562 1 98.06 86 LEU B O 1
ATOM 3748 N N . GLY B 1 87 ? 2.148 13.547 25.062 1 97.06 87 GLY B N 1
ATOM 3749 C CA . GLY B 1 87 ? 2.826 12.531 25.859 1 97.06 87 GLY B CA 1
ATOM 3750 C C . GLY B 1 87 ? 2.805 11.164 25.203 1 97.06 87 GLY B C 1
ATOM 3751 O O . GLY B 1 87 ? 2.865 10.141 25.891 1 97.06 87 GLY B O 1
ATOM 3752 N N . MET B 1 88 ? 2.736 11.133 23.938 1 96.75 88 MET B N 1
ATOM 3753 C CA . MET B 1 88 ? 2.666 9.875 23.203 1 96.75 88 MET B CA 1
ATOM 3754 C C . MET B 1 88 ? 3.904 9.688 22.344 1 96.75 88 MET B C 1
ATOM 3756 O O . MET B 1 88 ? 4.578 10.656 21.984 1 96.75 88 MET B O 1
ATOM 3760 N N . PRO B 1 89 ? 4.238 8.43 22.016 1 97.12 89 PRO B N 1
ATOM 3761 C CA . PRO B 1 89 ? 5.32 8.203 21.047 1 97.12 89 PRO B CA 1
ATOM 3762 C C . PRO B 1 89 ? 4.973 8.68 19.641 1 97.12 89 PRO B C 1
ATOM 3764 O O . PRO B 1 89 ? 3.799 8.922 19.344 1 97.12 89 PRO B O 1
ATOM 3767 N N . PHE B 1 90 ? 6.039 8.828 18.812 1 98.06 90 PHE B N 1
ATOM 3768 C CA . PHE B 1 90 ? 5.801 9.102 17.406 1 98.06 90 PHE B CA 1
ATOM 3769 C C . PHE B 1 90 ? 4.953 7.996 16.781 1 98.06 90 PHE B C 1
ATOM 3771 O O . PHE B 1 90 ? 5.141 6.816 17.078 1 98.06 90 PHE B O 1
ATOM 3778 N N . LEU B 1 91 ? 4.117 8.367 15.898 1 98.31 91 LEU B N 1
ATOM 3779 C CA . LEU B 1 91 ? 3.184 7.414 15.312 1 98.31 91 LEU B CA 1
ATOM 3780 C C . LEU B 1 91 ? 3.867 6.574 14.234 1 98.31 91 LEU B C 1
ATOM 3782 O O . LEU B 1 91 ? 4.609 7.105 13.406 1 98.31 91 LEU B O 1
ATOM 3786 N N . SER B 1 92 ? 3.588 5.277 14.25 1 97.56 92 SER B N 1
ATOM 3787 C CA . SER B 1 92 ? 3.969 4.391 13.156 1 97.56 92 SER B CA 1
ATOM 3788 C C . SER B 1 92 ? 2.941 4.43 12.031 1 97.56 92 SER B C 1
ATOM 3790 O O . SER B 1 92 ? 1.736 4.5 12.281 1 97.56 92 SER B O 1
ATOM 3792 N N . ALA B 1 93 ? 3.494 4.414 10.82 1 98.44 93 ALA B N 1
ATOM 3793 C CA . ALA B 1 93 ? 2.584 4.27 9.688 1 98.44 93 ALA B CA 1
ATOM 3794 C C . ALA B 1 93 ? 1.853 2.932 9.734 1 98.44 93 ALA B C 1
ATOM 3796 O O . ALA B 1 93 ? 2.461 1.894 10.008 1 98.44 93 ALA B O 1
ATOM 3797 N N . TYR B 1 94 ? 0.557 2.959 9.43 1 98.44 94 TYR B N 1
ATOM 3798 C CA . TYR B 1 94 ? -0.293 1.775 9.5 1 98.44 94 TYR B CA 1
ATOM 3799 C C . TYR B 1 94 ? 0.249 0.664 8.609 1 98.44 94 TYR B C 1
ATOM 3801 O O . TYR B 1 94 ? 0.254 -0.506 9 1 98.44 94 TYR B O 1
ATOM 3809 N N . ILE B 1 95 ? 0.794 0.976 7.461 1 97 95 ILE B N 1
ATOM 3810 C CA . ILE B 1 95 ? 1.164 0.002 6.438 1 97 95 ILE B CA 1
ATOM 3811 C C . ILE B 1 95 ? 2.539 -0.58 6.754 1 97 95 ILE B C 1
ATOM 3813 O O . ILE B 1 95 ? 2.982 -1.531 6.105 1 97 95 ILE B O 1
ATOM 3817 N N . ASN B 1 96 ? 3.256 -0.018 7.715 1 96.88 96 ASN B N 1
ATOM 3818 C CA . ASN B 1 96 ? 4.59 -0.49 8.07 1 96.88 96 ASN B CA 1
ATOM 3819 C C . ASN B 1 96 ? 4.527 -1.709 8.984 1 96.88 96 ASN B C 1
ATOM 3821 O O . ASN B 1 96 ? 4.141 -1.598 10.148 1 96.88 96 ASN B O 1
ATOM 3825 N N . SER B 1 97 ? 4.957 -2.879 8.484 1 95.69 97 SER B N 1
ATOM 3826 C CA . SER B 1 97 ? 4.824 -4.133 9.219 1 95.69 97 SER B CA 1
ATOM 3827 C C . SER B 1 97 ? 6.102 -4.469 9.977 1 95.69 97 SER B C 1
ATOM 3829 O O . SER B 1 97 ? 6.195 -5.523 10.609 1 95.69 97 SER B O 1
ATOM 3831 N N . ILE B 1 98 ? 7.129 -3.619 9.898 1 94.88 98 ILE B N 1
ATOM 3832 C CA . ILE B 1 98 ? 8.43 -3.951 10.453 1 94.88 98 ILE B CA 1
ATOM 3833 C C . ILE B 1 98 ? 8.742 -3.025 11.625 1 94.88 98 ILE B C 1
ATOM 3835 O O . ILE B 1 98 ? 8.898 -1.815 11.445 1 94.88 98 ILE B O 1
ATOM 3839 N N . GLY B 1 99 ? 8.828 -3.545 12.766 1 89 99 GLY B N 1
ATOM 3840 C CA . GLY B 1 99 ? 9.328 -2.816 13.922 1 89 99 GLY B CA 1
ATOM 3841 C C . GLY B 1 99 ? 8.406 -1.697 14.367 1 89 99 GLY B C 1
ATOM 3842 O O . GLY B 1 99 ? 8.867 -0.599 14.688 1 89 99 GLY B O 1
ATOM 3843 N N . THR B 1 100 ? 7.176 -1.919 14.328 1 90.56 100 THR B N 1
ATOM 3844 C CA . THR B 1 100 ? 6.223 -0.865 14.656 1 90.56 100 THR B CA 1
ATOM 3845 C C . THR B 1 100 ? 5.34 -1.279 15.828 1 90.56 100 THR B C 1
ATOM 3847 O O . THR B 1 100 ? 5.27 -2.461 16.172 1 90.56 100 THR B O 1
ATOM 3850 N N . SER B 1 101 ? 4.77 -0.279 16.484 1 91 101 SER B N 1
ATOM 3851 C CA . SER B 1 101 ? 3.75 -0.431 17.531 1 91 101 SER B CA 1
ATOM 3852 C C . SER B 1 101 ? 2.596 0.542 17.312 1 91 101 SER B C 1
ATOM 3854 O O . SER B 1 101 ? 2.809 1.69 16.922 1 91 101 SER B O 1
ATOM 3856 N N . TYR B 1 102 ? 1.443 0.027 17.609 1 96.62 102 TYR B N 1
ATOM 3857 C CA . TYR B 1 102 ? 0.248 0.839 17.406 1 96.62 102 TYR B CA 1
ATOM 3858 C C . TYR B 1 102 ? -0.508 1.021 18.719 1 96.62 102 TYR B C 1
ATOM 3860 O O . TYR B 1 102 ? -1.674 1.421 18.719 1 96.62 102 TYR B O 1
ATOM 3868 N N . ARG B 1 103 ? 0.141 0.757 19.812 1 95.88 103 ARG B N 1
ATOM 3869 C CA . ARG B 1 103 ? -0.489 0.826 21.125 1 95.88 103 ARG B CA 1
ATOM 3870 C C . ARG B 1 103 ? -1.128 2.191 21.359 1 95.88 103 ARG B C 1
ATOM 3872 O O . ARG B 1 103 ? -2.189 2.289 21.969 1 95.88 103 ARG B O 1
ATOM 3879 N N . HIS B 1 104 ? -0.47 3.215 20.859 1 97.25 104 HIS B N 1
ATOM 3880 C CA . HIS B 1 104 ? -0.947 4.574 21.094 1 97.25 104 HIS B CA 1
ATOM 3881 C C . HIS B 1 104 ? -1.39 5.23 19.797 1 97.25 104 HIS B C 1
ATOM 3883 O O . HIS B 1 104 ? -1.218 6.438 19.609 1 97.25 104 HIS B O 1
ATOM 3889 N N . GLY B 1 105 ? -1.873 4.395 18.875 1 97.81 105 GLY B N 1
ATOM 3890 C CA . GLY B 1 105 ? -2.467 4.926 17.656 1 97.81 105 GLY B CA 1
ATOM 3891 C C . GLY B 1 105 ? -1.682 4.578 16.406 1 97.81 105 GLY B C 1
ATOM 3892 O O . GLY B 1 105 ? -0.731 3.795 16.469 1 97.81 105 GLY B O 1
ATOM 3893 N N . ALA B 1 106 ? -2.107 5.078 15.289 1 98.62 106 ALA B N 1
ATOM 3894 C CA . ALA B 1 106 ? -1.548 4.781 13.977 1 98.62 106 ALA B CA 1
ATOM 3895 C C . ALA B 1 106 ? -1.658 5.988 13.047 1 98.62 106 ALA B C 1
ATOM 3897 O O . ALA B 1 106 ? -2.541 6.832 13.219 1 98.62 106 ALA B O 1
ATOM 3898 N N . ASN B 1 107 ? -0.707 6.055 12.164 1 98.88 107 ASN B N 1
ATOM 3899 C CA . ASN B 1 107 ? -0.729 7.07 11.117 1 98.88 107 ASN B CA 1
ATOM 3900 C C . ASN B 1 107 ? -1.137 6.48 9.766 1 98.88 107 ASN B C 1
ATOM 3902 O O . ASN B 1 107 ? -0.467 5.582 9.25 1 98.88 107 ASN B O 1
ATOM 3906 N N . PHE B 1 108 ? -2.221 7 9.195 1 98.94 108 PHE B N 1
ATOM 3907 C CA . PHE B 1 108 ? -2.742 6.488 7.938 1 98.94 108 PHE B CA 1
ATOM 3908 C C . PHE B 1 108 ? -2.389 7.426 6.785 1 98.94 108 PHE B C 1
ATOM 3910 O O . PHE B 1 108 ? -2.695 7.137 5.625 1 98.94 108 PHE B O 1
ATOM 3917 N N . ALA B 1 109 ? -1.644 8.508 7.105 1 98.94 109 ALA B N 1
ATOM 3918 C CA . ALA B 1 109 ? -1.272 9.492 6.094 1 98.94 109 ALA B CA 1
ATOM 3919 C C . ALA B 1 109 ? -0.329 8.891 5.059 1 98.94 109 ALA B C 1
ATOM 3921 O O . ALA B 1 109 ? 0.439 7.973 5.367 1 98.94 109 ALA B O 1
ATOM 3922 N N . ALA B 1 110 ? -0.456 9.398 3.871 1 98.75 110 ALA B N 1
ATOM 3923 C CA . ALA B 1 110 ? 0.381 8.945 2.764 1 98.75 110 ALA B CA 1
ATOM 3924 C C . ALA B 1 110 ? 0.809 10.109 1.882 1 98.75 110 ALA B C 1
ATOM 3926 O O . ALA B 1 110 ? 0.019 11.023 1.62 1 98.75 110 ALA B O 1
ATOM 3927 N N . GLY B 1 111 ? 2.051 10 1.439 1 98.19 111 GLY B N 1
ATOM 3928 C CA . GLY B 1 111 ? 2.537 11 0.503 1 98.19 111 GLY B CA 1
ATOM 3929 C C . GLY B 1 111 ? 1.658 11.148 -0.723 1 98.19 111 GLY B C 1
ATOM 3930 O O . GLY B 1 111 ? 1.204 10.156 -1.293 1 98.19 111 GLY B O 1
ATOM 3931 N N . SER B 1 112 ? 1.356 12.398 -1.164 1 97.75 112 SER B N 1
ATOM 3932 C CA . SER B 1 112 ? 0.627 12.758 -2.373 1 97.75 112 SER B CA 1
ATOM 3933 C C . SER B 1 112 ? -0.869 12.516 -2.213 1 97.75 112 SER B C 1
ATOM 3935 O O . SER B 1 112 ? -1.635 12.664 -3.166 1 97.75 112 SER B O 1
ATOM 3937 N N . SER B 1 113 ? -1.306 12.125 -1.027 1 98.75 113 SER B N 1
ATOM 3938 C CA . SER B 1 113 ? -2.701 11.75 -0.825 1 98.75 113 SER B CA 1
ATOM 3939 C C . SER B 1 113 ? -3.633 12.93 -1.079 1 98.75 113 SER B C 1
ATOM 3941 O O . SER B 1 113 ? -3.246 14.086 -0.892 1 98.75 113 SER B O 1
ATOM 3943 N N . THR B 1 114 ? -4.828 12.609 -1.539 1 98.81 114 THR B N 1
ATOM 3944 C CA . THR B 1 114 ? -5.91 13.555 -1.777 1 98.81 114 THR B CA 1
ATOM 3945 C C . THR B 1 114 ? -7.195 13.094 -1.096 1 98.81 114 THR B C 1
ATOM 3947 O O . THR B 1 114 ? -7.316 11.93 -0.712 1 98.81 114 THR B O 1
ATOM 3950 N N . ILE B 1 115 ? -8.008 14.055 -0.924 1 98.94 115 ILE B N 1
ATOM 3951 C CA . ILE B 1 115 ? -9.359 13.742 -0.456 1 98.94 115 ILE B CA 1
ATOM 3952 C C . ILE B 1 115 ? -10.117 12.977 -1.535 1 98.94 115 ILE B C 1
ATOM 3954 O O . ILE B 1 115 ? -10.711 11.93 -1.262 1 98.94 115 ILE B O 1
ATOM 3958 N N . MET B 1 116 ? -10 13.469 -2.783 1 98.75 116 MET B N 1
ATOM 3959 C CA . MET B 1 116 ? -10.664 12.828 -3.914 1 98.75 116 MET B CA 1
ATOM 3960 C C . MET B 1 116 ? -9.797 11.703 -4.484 1 98.75 116 MET B C 1
ATOM 3962 O O . MET B 1 116 ? -8.578 11.711 -4.332 1 98.75 116 MET B O 1
ATOM 3966 N N . ARG B 1 117 ? -10.422 10.766 -5.188 1 98.25 117 ARG B N 1
ATOM 3967 C CA . ARG B 1 117 ? -9.68 9.75 -5.938 1 98.25 117 ARG B CA 1
ATOM 3968 C C . ARG B 1 117 ? -8.852 10.391 -7.051 1 98.25 117 ARG B C 1
ATOM 3970 O O . ARG B 1 117 ? -9.297 11.344 -7.688 1 98.25 117 ARG B O 1
ATOM 3977 N N . GLN B 1 118 ? -7.734 9.812 -7.234 1 95.62 118 GLN B N 1
ATOM 3978 C CA . GLN B 1 118 ? -6.824 10.367 -8.234 1 95.62 118 GLN B CA 1
ATOM 3979 C C . GLN B 1 118 ? -6.914 9.602 -9.547 1 95.62 118 GLN B C 1
ATOM 3981 O O . GLN B 1 118 ? -7.125 8.383 -9.555 1 95.62 118 GLN B O 1
ATOM 3986 N N . ASN B 1 119 ? -6.754 10.305 -10.625 1 93.88 119 ASN B N 1
ATOM 3987 C CA . ASN B 1 119 ? -6.621 9.68 -11.93 1 93.88 119 ASN B CA 1
ATOM 3988 C C . ASN B 1 119 ? -5.156 9.547 -12.344 1 93.88 119 ASN B C 1
ATOM 3990 O O . ASN B 1 119 ? -4.797 9.828 -13.484 1 93.88 119 ASN B O 1
ATOM 3994 N N . LYS B 1 120 ? -4.289 9.305 -11.375 1 95.38 120 LYS B N 1
ATOM 3995 C CA . LYS B 1 120 ? -2.855 9.102 -11.562 1 95.38 120 LYS B CA 1
ATOM 3996 C C . LYS B 1 120 ? -2.387 7.836 -10.852 1 95.38 120 LYS B C 1
ATOM 3998 O O . LYS B 1 120 ? -2.816 7.547 -9.734 1 95.38 120 LYS B O 1
ATOM 4003 N N . THR B 1 121 ? -1.544 7.055 -11.594 1 97.25 121 THR B N 1
ATOM 4004 C CA . THR B 1 121 ? -0.943 5.891 -10.953 1 97.25 121 THR B CA 1
ATOM 4005 C C . THR B 1 121 ? 0.174 6.309 -10.008 1 97.25 121 THR B C 1
ATOM 4007 O O . THR B 1 121 ? 0.593 7.469 -10.008 1 97.25 121 THR B O 1
ATOM 4010 N N . TYR B 1 122 ? 0.625 5.375 -9.234 1 97.31 122 TYR B N 1
ATOM 4011 C CA . TYR B 1 122 ? 1.793 5.617 -8.398 1 97.31 122 TYR B CA 1
ATOM 4012 C C . TYR B 1 122 ? 2.988 6.051 -9.234 1 97.31 122 TYR B C 1
ATOM 4014 O O . TYR B 1 122 ? 3.719 6.969 -8.859 1 97.31 122 TYR B O 1
ATOM 4022 N N . PHE B 1 123 ? 3.166 5.496 -10.375 1 95.81 123 PHE B N 1
ATOM 4023 C CA . PHE B 1 123 ? 4.332 5.723 -11.227 1 95.81 123 PHE B CA 1
ATOM 4024 C C . PHE B 1 123 ? 4.242 7.078 -11.914 1 95.81 123 PHE B C 1
ATOM 4026 O O . PHE B 1 123 ? 5.242 7.582 -12.438 1 95.81 123 PHE B O 1
ATOM 4033 N N . ASP B 1 124 ? 3.045 7.648 -11.852 1 95 124 ASP B N 1
ATOM 4034 C CA . ASP B 1 124 ? 2.852 8.969 -12.43 1 95 124 ASP B CA 1
ATOM 4035 C C . ASP B 1 124 ? 2.85 10.055 -11.352 1 95 124 ASP B C 1
ATOM 4037 O O . ASP B 1 124 ? 2.457 11.195 -11.609 1 95 124 ASP B O 1
ATOM 4041 N N . GLY B 1 125 ? 3.113 9.719 -10.156 1 93.38 125 GLY B N 1
ATOM 4042 C CA . GLY B 1 125 ? 3.225 10.703 -9.086 1 93.38 125 GLY B CA 1
ATOM 4043 C C . GLY B 1 125 ? 2.008 10.742 -8.18 1 93.38 125 GLY B C 1
ATOM 4044 O O . GLY B 1 125 ? 1.884 11.633 -7.336 1 93.38 125 GLY B O 1
ATOM 4045 N N . GLY B 1 126 ? 1.086 9.797 -8.359 1 95.56 126 GLY B N 1
ATOM 4046 C CA . GLY B 1 126 ? -0.08 9.711 -7.492 1 95.56 126 GLY B CA 1
ATOM 4047 C C . GLY B 1 126 ? 0.101 8.734 -6.348 1 95.56 126 GLY B C 1
ATOM 4048 O O . GLY B 1 126 ? 1.217 8.281 -6.078 1 95.56 126 GLY B O 1
ATOM 4049 N N . THR B 1 127 ? -0.944 8.531 -5.602 1 97.12 127 THR B N 1
ATOM 4050 C CA . THR B 1 127 ? -0.987 7.52 -4.547 1 97.12 127 THR B CA 1
ATOM 4051 C C . THR B 1 127 ? -2.348 6.828 -4.52 1 97.12 127 THR B C 1
ATOM 4053 O O . THR B 1 127 ? -3.377 7.461 -4.766 1 97.12 127 THR B O 1
ATOM 4056 N N . PRO B 1 128 ? -2.307 5.562 -4.23 1 98.06 128 PRO B N 1
ATOM 4057 C CA . PRO B 1 128 ? -3.596 4.879 -4.098 1 98.06 128 PRO B CA 1
ATOM 4058 C C . PRO B 1 128 ? -4.258 5.133 -2.744 1 98.06 128 PRO B C 1
ATOM 4060 O O . PRO B 1 128 ? -5.438 4.816 -2.561 1 98.06 128 PRO B O 1
ATOM 4063 N N . PHE B 1 129 ? -3.545 5.684 -1.787 1 98.69 129 PHE B N 1
ATOM 4064 C CA . PHE B 1 129 ? -4.02 5.816 -0.414 1 98.69 129 PHE B CA 1
ATOM 4065 C C . PHE B 1 129 ? -4.688 7.168 -0.199 1 98.69 129 PHE B C 1
ATOM 4067 O O . PHE B 1 129 ? -4.246 7.961 0.632 1 98.69 129 PHE B O 1
ATOM 4074 N N . THR B 1 130 ? -5.809 7.359 -0.886 1 98.81 130 THR B N 1
ATOM 4075 C CA . THR B 1 130 ? -6.629 8.555 -0.717 1 98.81 130 THR B CA 1
ATOM 4076 C C . THR B 1 130 ? -7.316 8.555 0.645 1 98.81 130 THR B C 1
ATOM 4078 O O . THR B 1 130 ? -7.242 7.566 1.38 1 98.81 130 THR B O 1
ATOM 4081 N N . LEU B 1 131 ? -7.961 9.648 0.968 1 98.94 131 LEU B N 1
ATOM 4082 C CA . LEU B 1 131 ? -8.617 9.742 2.268 1 98.94 131 LEU B CA 1
ATOM 4083 C C . LEU B 1 131 ? -9.625 8.609 2.453 1 98.94 131 LEU B C 1
ATOM 4085 O O . LEU B 1 131 ? -9.742 8.055 3.549 1 98.94 131 LEU B O 1
ATOM 4089 N N . GLU B 1 132 ? -10.336 8.258 1.383 1 98.81 132 GLU B N 1
ATOM 4090 C CA . GLU B 1 132 ? -11.281 7.148 1.448 1 98.81 132 GLU B CA 1
ATOM 4091 C C . GLU B 1 132 ? -10.578 5.859 1.873 1 98.81 132 GLU B C 1
ATOM 4093 O O . GLU B 1 132 ? -11.078 5.133 2.736 1 98.81 132 GLU B O 1
ATOM 4098 N N . ILE B 1 133 ? -9.43 5.59 1.289 1 98.88 133 ILE B N 1
ATOM 4099 C CA . ILE B 1 133 ? -8.688 4.371 1.6 1 98.88 133 ILE B CA 1
ATOM 4100 C C . ILE B 1 133 ? -8.133 4.453 3.023 1 98.88 133 ILE B C 1
ATOM 4102 O O . ILE B 1 133 ? -8.172 3.465 3.764 1 98.88 133 ILE B O 1
ATOM 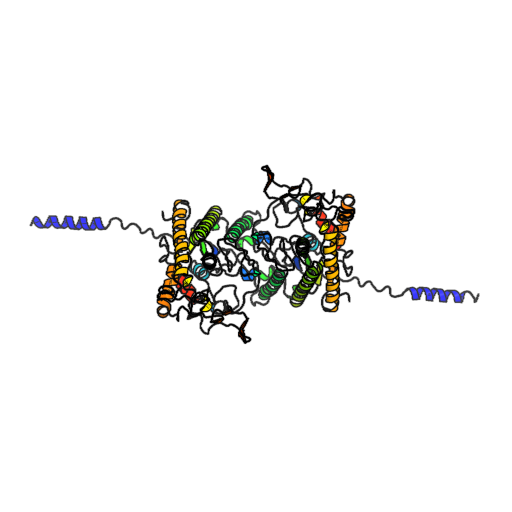4106 N N . GLN B 1 134 ? -7.633 5.641 3.445 1 98.94 134 GLN B N 1
ATOM 4107 C CA . GLN B 1 134 ? -7.137 5.816 4.805 1 98.94 134 GLN B CA 1
ATOM 4108 C C . GLN B 1 134 ? -8.227 5.527 5.832 1 98.94 134 GLN B C 1
ATOM 4110 O O . GLN B 1 134 ? -7.973 4.883 6.852 1 98.94 134 GLN B O 1
ATOM 4115 N N . VAL B 1 135 ? -9.438 5.988 5.566 1 98.94 135 VAL B N 1
ATOM 4116 C CA . VAL B 1 135 ? -10.57 5.766 6.453 1 98.94 135 VAL B CA 1
ATOM 4117 C C . VAL B 1 135 ? -10.914 4.277 6.496 1 98.94 135 VAL B C 1
ATOM 4119 O O . VAL B 1 135 ? -11.18 3.729 7.57 1 98.94 135 VAL B O 1
ATOM 4122 N N . GLU B 1 136 ? -10.844 3.578 5.387 1 98.56 136 GLU B N 1
ATOM 4123 C CA . GLU B 1 136 ? -11.094 2.141 5.344 1 98.56 136 GLU B CA 1
ATOM 4124 C C . GLU B 1 136 ? -10.008 1.366 6.082 1 98.56 136 GLU B C 1
ATOM 4126 O O . GLU B 1 136 ? -10.289 0.347 6.715 1 98.56 136 GLU B O 1
ATOM 4131 N N . GLN B 1 137 ? -8.789 1.826 5.938 1 98.62 137 GLN B N 1
ATOM 4132 C CA . GLN B 1 137 ? -7.695 1.223 6.691 1 98.62 137 GLN B CA 1
ATOM 4133 C C . GLN B 1 137 ? -7.945 1.32 8.195 1 98.62 137 GLN B C 1
ATOM 4135 O O . GLN B 1 137 ? -7.711 0.362 8.93 1 98.62 137 GLN B O 1
ATOM 4140 N N . PHE B 1 138 ? -8.438 2.482 8.617 1 98.75 138 PHE B N 1
ATOM 4141 C CA . PHE B 1 138 ? -8.773 2.627 10.031 1 98.75 138 PHE B CA 1
ATOM 4142 C C . PHE B 1 138 ? -9.883 1.655 10.422 1 98.75 138 PHE B C 1
ATOM 4144 O O . PHE B 1 138 ? -9.82 1.03 11.484 1 98.75 138 PHE B O 1
ATOM 4151 N N . ASN B 1 139 ? -10.914 1.583 9.594 1 97.69 139 ASN B N 1
ATOM 4152 C CA . ASN B 1 139 ? -12 0.645 9.859 1 97.69 139 ASN B CA 1
ATOM 4153 C C . ASN B 1 139 ? -11.477 -0.779 10.031 1 97.69 139 ASN B C 1
ATOM 4155 O O . ASN B 1 139 ? -11.891 -1.486 10.953 1 97.69 139 ASN B O 1
ATOM 4159 N N . GLN B 1 140 ? -10.555 -1.163 9.211 1 96.12 140 GLN B N 1
ATOM 4160 C CA . GLN B 1 140 ? -9.953 -2.486 9.289 1 96.12 140 GLN B CA 1
ATOM 4161 C C . GLN B 1 140 ? -9.086 -2.623 10.547 1 96.12 140 GLN B C 1
ATOM 4163 O O . GLN B 1 140 ? -9.125 -3.652 11.219 1 96.12 140 GLN B O 1
ATOM 4168 N N . PHE B 1 141 ? -8.32 -1.604 10.766 1 97.38 141 PHE B N 1
ATOM 4169 C CA . PHE B 1 141 ? -7.492 -1.592 11.961 1 97.38 141 PHE B CA 1
ATOM 4170 C C . PHE B 1 141 ? -8.336 -1.86 13.203 1 97.38 141 PHE B C 1
ATOM 4172 O O . PHE B 1 141 ? -8.016 -2.75 13.992 1 97.38 141 PHE B O 1
ATOM 4179 N N . LYS B 1 142 ? -9.414 -1.112 13.312 1 96.81 142 LYS B N 1
ATOM 4180 C CA . LYS B 1 142 ? -10.305 -1.232 14.461 1 96.81 142 LYS B CA 1
ATOM 4181 C C . LYS B 1 142 ? -10.898 -2.637 14.555 1 96.81 142 LYS B C 1
ATOM 4183 O O . LYS B 1 142 ? -10.836 -3.275 15.602 1 96.81 142 LYS B O 1
ATOM 4188 N N . SER B 1 143 ? -11.43 -3.135 13.469 1 94.5 143 SER B N 1
ATOM 4189 C CA . SER B 1 143 ? -12.117 -4.422 13.453 1 94.5 143 SER B CA 1
ATOM 4190 C C . SER B 1 143 ? -11.141 -5.566 13.734 1 94.5 143 SER B C 1
ATOM 4192 O O . SER B 1 143 ? -11.422 -6.434 14.562 1 94.5 143 SER B O 1
ATOM 4194 N N . ARG B 1 144 ? -10.031 -5.539 13.125 1 94.25 144 ARG B N 1
ATOM 4195 C CA . ARG B 1 144 ? -9.094 -6.66 13.211 1 94.25 144 ARG B CA 1
ATOM 4196 C C . ARG B 1 144 ? -8.383 -6.672 14.555 1 94.25 144 ARG B C 1
ATOM 4198 O O . ARG B 1 144 ? -8.156 -7.734 15.141 1 94.25 144 ARG B O 1
ATOM 4205 N N . THR B 1 145 ? -8.023 -5.508 15.039 1 95 145 THR B N 1
ATOM 4206 C CA . THR B 1 145 ? -7.332 -5.48 16.328 1 95 145 THR B CA 1
ATOM 4207 C C . THR B 1 145 ? -8.305 -5.754 17.469 1 95 145 THR B C 1
ATOM 4209 O O . THR B 1 145 ? -7.922 -6.324 18.484 1 95 145 THR B O 1
ATOM 4212 N N . GLY B 1 146 ? -9.578 -5.344 17.297 1 93.56 146 GLY B N 1
ATOM 4213 C CA . GLY B 1 146 ? -10.594 -5.652 18.281 1 93.56 146 GLY B CA 1
ATOM 4214 C C . GLY B 1 146 ? -10.75 -7.137 18.547 1 93.56 146 GLY B C 1
ATOM 4215 O O . GLY B 1 146 ? -11.008 -7.555 19.672 1 93.56 146 GLY B O 1
ATOM 4216 N N . LYS B 1 147 ? -10.461 -7.914 17.516 1 90.75 147 LYS B N 1
ATOM 4217 C CA . LYS B 1 147 ? -10.602 -9.367 17.625 1 90.75 147 LYS B CA 1
ATOM 4218 C C . LYS B 1 147 ? -9.586 -9.945 18.609 1 90.75 147 LYS B C 1
ATOM 4220 O O . LYS B 1 147 ? -9.852 -10.961 19.25 1 90.75 147 LYS B O 1
ATOM 4225 N N . PHE B 1 148 ? -8.438 -9.297 18.75 1 91.81 148 PHE B N 1
ATOM 4226 C CA . PHE B 1 148 ? -7.414 -9.781 19.672 1 91.81 148 PHE B CA 1
ATOM 4227 C C . PHE B 1 148 ? -7.898 -9.695 21.109 1 91.81 148 PHE B C 1
ATOM 4229 O O . PHE B 1 148 ? -7.449 -10.453 21.969 1 91.81 148 PHE B O 1
ATOM 4236 N N . PHE B 1 149 ? -8.781 -8.812 21.406 1 91.5 149 PHE B N 1
ATOM 4237 C CA . PHE B 1 149 ? -9.227 -8.555 22.781 1 91.5 149 PHE B CA 1
ATOM 4238 C C . PHE B 1 149 ? -10.477 -9.367 23.094 1 91.5 149 PHE B C 1
ATOM 4240 O O . PHE B 1 149 ? -10.859 -9.492 24.266 1 91.5 149 PHE B O 1
ATOM 4247 N N . THR B 1 150 ? -11.07 -9.875 22.141 1 85.69 150 THR B N 1
ATOM 4248 C CA . THR B 1 150 ? -12.297 -10.633 22.375 1 85.69 150 THR B CA 1
ATOM 4249 C C . THR B 1 150 ? -12.016 -12.133 22.312 1 85.69 150 THR B C 1
ATOM 4251 O O . THR B 1 150 ? -12.875 -12.945 22.672 1 85.69 150 THR B O 1
ATOM 4254 N N . GLN B 1 151 ? -10.859 -12.398 21.891 1 78 151 GLN B N 1
ATOM 4255 C CA . GLN B 1 151 ? -10.516 -13.812 21.828 1 78 151 GLN B CA 1
ATOM 4256 C C . GLN B 1 151 ? -10.242 -14.375 23.219 1 78 151 GLN B C 1
ATOM 4258 O O . GLN B 1 151 ? -9.789 -13.656 24.109 1 78 151 GLN B O 1
ATOM 4263 N N . ALA B 1 152 ? -10.641 -15.562 23.375 1 62.06 152 ALA B N 1
ATOM 4264 C CA . ALA B 1 152 ? -10.57 -16.219 24.672 1 62.06 152 ALA B CA 1
ATOM 4265 C C . ALA B 1 152 ? -9.141 -16.25 25.203 1 62.06 152 ALA B C 1
ATOM 4267 O O . ALA B 1 152 ? -8.906 -15.961 26.375 1 62.06 152 ALA B O 1
ATOM 4268 N N . ASN B 1 153 ? -8.25 -16.625 24.375 1 66.62 153 ASN B N 1
ATOM 4269 C CA . ASN B 1 153 ? -6.848 -16.625 24.781 1 66.62 153 ASN B CA 1
ATOM 4270 C C . ASN B 1 153 ? -6.168 -15.305 24.438 1 66.62 153 ASN B C 1
ATOM 4272 O O . ASN B 1 153 ? -6.34 -14.781 23.328 1 66.62 153 ASN B O 1
ATOM 4276 N N . LYS B 1 154 ? -5.73 -14.797 25.578 1 65.31 154 LYS B N 1
ATOM 4277 C CA . LYS B 1 154 ? -5.094 -13.492 25.438 1 65.31 154 LYS B CA 1
ATOM 4278 C C . LYS B 1 154 ? -3.99 -13.539 24.375 1 65.31 154 LYS B C 1
ATOM 4280 O O . LYS B 1 154 ? -2.967 -14.195 24.578 1 65.31 154 LYS B O 1
ATOM 4285 N N . SER B 1 155 ? -4.309 -12.938 23.266 1 79.25 155 SER B N 1
ATOM 4286 C CA . SER B 1 155 ? -3.299 -12.828 22.203 1 79.25 155 SER B CA 1
ATOM 4287 C C . SER B 1 155 ? -2.119 -11.977 22.656 1 79.25 155 SER B C 1
ATOM 4289 O O . SER B 1 155 ? -2.303 -10.969 23.344 1 79.25 155 SER B O 1
ATOM 4291 N N . SER B 1 156 ? -0.938 -12.391 22.438 1 81.94 156 SER B N 1
ATOM 4292 C CA . SER B 1 156 ? 0.254 -11.602 22.734 1 81.94 156 SER B CA 1
ATOM 4293 C C . SER B 1 156 ? 0.27 -10.305 21.938 1 81.94 156 SER B C 1
ATOM 4295 O O . SER B 1 156 ? 0.989 -9.367 22.297 1 81.94 156 SER B O 1
ATOM 4297 N N . TYR B 1 157 ? -0.685 -10.18 21.031 1 84.81 157 TYR B N 1
ATOM 4298 C CA . TYR B 1 157 ? -0.726 -9.008 20.156 1 84.81 157 TYR B CA 1
ATOM 4299 C C . TYR B 1 157 ? -1.407 -7.836 20.859 1 84.81 157 TYR B C 1
ATOM 4301 O O . TYR B 1 157 ? -1.269 -6.688 20.438 1 84.81 157 TYR B O 1
ATOM 4309 N N . THR B 1 158 ? -2.082 -8.109 21.922 1 88.69 158 THR B N 1
ATOM 4310 C CA . THR B 1 158 ? -2.879 -7.074 22.578 1 88.69 158 THR B CA 1
ATOM 4311 C C . THR B 1 158 ? -1.985 -5.949 23.078 1 88.69 158 THR B C 1
ATOM 4313 O O . THR B 1 158 ? -2.428 -4.805 23.203 1 88.69 158 THR B O 1
ATOM 4316 N N . ARG B 1 159 ? -0.777 -6.234 23.312 1 88.75 159 ARG B N 1
ATOM 4317 C CA . ARG B 1 159 ? 0.118 -5.227 23.875 1 88.75 159 ARG B CA 1
ATOM 4318 C C . ARG B 1 159 ? 0.535 -4.215 22.812 1 88.75 159 ARG B C 1
ATOM 4320 O O . ARG B 1 159 ? 1.064 -3.148 23.125 1 88.75 159 ARG B O 1
ATOM 4327 N N . HIS B 1 160 ? 0.261 -4.516 21.562 1 91.19 160 HIS B N 1
ATOM 4328 C CA . HIS B 1 160 ? 0.753 -3.686 20.469 1 91.19 160 HIS B CA 1
ATOM 4329 C C . HIS B 1 160 ? -0.348 -2.781 19.922 1 91.19 160 HIS B C 1
ATOM 4331 O O . HIS B 1 160 ? -0.099 -1.952 19.047 1 91.19 160 HIS B O 1
ATOM 4337 N N . PHE B 1 161 ? -1.557 -2.975 20.453 1 95.06 161 PHE B N 1
ATOM 4338 C CA . PHE B 1 161 ? -2.701 -2.271 19.891 1 95.06 161 PHE B CA 1
ATOM 4339 C C . PHE B 1 161 ? -3.533 -1.62 20.984 1 95.06 161 PHE B C 1
ATOM 4341 O O . PHE B 1 161 ? -3.48 -2.041 22.141 1 95.06 161 PHE B O 1
ATOM 4348 N N . PRO B 1 162 ? -4.258 -0.576 20.609 1 95.31 162 PRO B N 1
ATOM 4349 C CA . PRO B 1 162 ? -5.148 0.003 21.625 1 95.31 162 PRO B CA 1
ATOM 4350 C C . PRO B 1 162 ? -6.312 -0.917 21.984 1 95.31 162 PRO B C 1
ATOM 4352 O O . PRO B 1 162 ? -6.77 -1.697 21.141 1 95.31 162 PRO B O 1
ATOM 4355 N N . LYS B 1 163 ? -6.785 -0.751 23.219 1 93.88 163 LYS B N 1
ATOM 4356 C CA . LYS B 1 163 ? -8.031 -1.423 23.578 1 93.88 163 LYS B CA 1
ATOM 4357 C C . LYS B 1 163 ? -9.211 -0.844 22.812 1 93.88 163 LYS B C 1
ATOM 4359 O O . LYS B 1 163 ? -9.195 0.33 22.422 1 93.88 163 LYS B O 1
ATOM 4364 N N . PRO B 1 164 ? -10.172 -1.696 22.578 1 93.75 164 PRO B N 1
ATOM 4365 C CA . PRO B 1 164 ? -11.344 -1.201 21.844 1 93.75 164 PRO B CA 1
ATOM 4366 C C . PRO B 1 164 ? -11.953 0.046 22.484 1 93.75 164 PRO B C 1
ATOM 4368 O O . PRO B 1 164 ? -12.375 0.963 21.781 1 93.75 164 PRO B O 1
ATOM 4371 N N . GLU B 1 165 ? -11.914 0.197 23.75 1 93.19 165 GLU B N 1
ATOM 4372 C CA . GLU B 1 165 ? -12.516 1.324 24.453 1 93.19 165 GLU B CA 1
ATOM 4373 C C . GLU B 1 165 ? -11.68 2.588 24.297 1 93.19 165 GLU B C 1
ATOM 4375 O O . GLU B 1 165 ? -12.164 3.695 24.547 1 93.19 165 GLU B O 1
ATOM 4380 N N . ASP B 1 166 ? -10.438 2.379 23.891 1 94.62 166 ASP B N 1
ATOM 4381 C CA . ASP B 1 166 ? -9.539 3.52 23.75 1 94.62 166 ASP B CA 1
ATOM 4382 C C . ASP B 1 166 ? -9.891 4.336 22.5 1 94.62 166 ASP B C 1
ATOM 4384 O O . ASP B 1 166 ? -9.492 5.492 22.375 1 94.62 166 ASP B O 1
ATOM 4388 N N . ILE B 1 167 ? -10.625 3.734 21.609 1 95.56 167 ILE B N 1
ATOM 4389 C CA . ILE B 1 167 ? -10.93 4.395 20.344 1 95.56 167 ILE B CA 1
ATOM 4390 C C . ILE B 1 167 ? -11.719 5.676 20.594 1 95.56 167 ILE B C 1
ATOM 4392 O O . ILE B 1 167 ? -11.383 6.734 20.062 1 95.56 167 ILE B O 1
ATOM 4396 N N . ALA B 1 168 ? -12.672 5.633 21.5 1 95.31 168 ALA B N 1
ATOM 4397 C CA . ALA B 1 168 ? -13.516 6.797 21.797 1 95.31 168 ALA B CA 1
ATOM 4398 C C . ALA B 1 168 ? -12.742 7.832 22.609 1 95.31 168 ALA B C 1
ATOM 4400 O O . ALA B 1 168 ? -13.164 8.984 22.703 1 95.31 168 ALA B O 1
ATOM 4401 N N . LYS B 1 169 ? -11.617 7.453 23.156 1 96.88 169 LYS B N 1
ATOM 4402 C CA . LYS B 1 169 ? -10.789 8.336 23.969 1 96.88 169 LYS B CA 1
ATOM 4403 C C . LYS B 1 169 ? -9.555 8.805 23.203 1 96.88 169 LYS B C 1
ATOM 4405 O O . LYS B 1 169 ? -8.586 9.289 23.797 1 96.88 169 LYS B O 1
ATOM 4410 N N . SER B 1 170 ? -9.594 8.586 21.922 1 98.5 170 SER B N 1
ATOM 4411 C CA . SER B 1 170 ? -8.492 8.984 21.047 1 98.5 170 SER B CA 1
ATOM 4412 C C . SER B 1 170 ? -8.797 10.281 20.312 1 98.5 170 SER B C 1
ATOM 4414 O O . SER B 1 170 ? -9.961 10.695 20.234 1 98.5 170 SER B O 1
ATOM 4416 N N . ILE B 1 171 ? -7.75 10.93 19.875 1 98.81 171 ILE B N 1
ATOM 4417 C CA . ILE B 1 171 ? -7.906 12.117 19.031 1 98.81 171 ILE B CA 1
ATOM 4418 C C . ILE B 1 171 ? -7.648 11.758 17.578 1 98.81 171 ILE B C 1
ATOM 4420 O O . ILE B 1 171 ? -6.711 11.016 17.266 1 98.81 171 ILE B O 1
ATOM 4424 N N . PHE B 1 172 ? -8.578 12.156 16.719 1 98.94 172 PHE B N 1
ATOM 4425 C CA . PHE B 1 172 ? -8.5 11.953 15.273 1 98.94 172 PHE B CA 1
ATOM 4426 C C . PHE B 1 172 ? -8.07 13.234 14.562 1 98.94 172 PHE B C 1
ATOM 4428 O O . PHE B 1 172 ? -8.812 14.219 14.555 1 98.94 172 PHE B O 1
ATOM 4435 N N . ILE B 1 173 ? -6.895 13.18 13.961 1 98.94 173 ILE B N 1
ATOM 4436 C CA . ILE B 1 173 ? -6.316 14.359 13.336 1 98.94 173 ILE B CA 1
ATOM 4437 C C . ILE B 1 173 ? -6.371 14.219 11.812 1 98.94 173 ILE B C 1
ATOM 4439 O O . ILE B 1 173 ? -5.992 13.188 11.266 1 98.94 173 ILE B O 1
ATOM 4443 N N . LEU B 1 174 ? -6.906 15.195 11.141 1 98.94 174 LEU B N 1
ATOM 4444 C CA . LEU B 1 174 ? -6.965 15.234 9.68 1 98.94 174 LEU B CA 1
ATOM 4445 C C . LEU B 1 174 ? -6.156 16.406 9.133 1 98.94 174 LEU B C 1
ATOM 4447 O O . LEU B 1 174 ? -6.445 17.562 9.438 1 98.94 174 LEU B O 1
ATOM 4451 N N . ASP B 1 175 ? -5.098 16.125 8.398 1 98.81 175 ASP B N 1
ATOM 4452 C CA . ASP B 1 175 ? -4.238 17.094 7.719 1 98.81 175 ASP B CA 1
ATOM 4453 C C . ASP B 1 175 ? -4.094 16.75 6.234 1 98.81 175 ASP B C 1
ATOM 4455 O O . ASP B 1 175 ? -3.107 16.141 5.824 1 98.81 175 ASP B O 1
ATOM 4459 N N . ILE B 1 176 ? -5.07 17.172 5.426 1 98.88 176 ILE B N 1
ATOM 4460 C CA . ILE B 1 176 ? -5.152 16.797 4.02 1 98.88 176 ILE B CA 1
ATOM 4461 C C . ILE B 1 176 ? -5.875 17.875 3.229 1 98.88 176 ILE B C 1
ATOM 4463 O O . ILE B 1 176 ? -6.559 18.734 3.809 1 98.88 176 ILE B O 1
ATOM 4467 N N . GLY B 1 177 ? -5.715 17.906 1.918 1 98.75 177 GLY B N 1
ATOM 4468 C CA . GLY B 1 177 ? -6.422 18.844 1.048 1 98.75 177 GLY B CA 1
ATOM 4469 C C . GLY B 1 177 ? -5.492 19.656 0.164 1 98.75 177 GLY B C 1
ATOM 4470 O O . GLY B 1 177 ? -5.906 20.156 -0.882 1 98.75 177 GLY B O 1
ATOM 4471 N N . GLN B 1 178 ? -4.23 19.766 0.576 1 98.19 178 GLN B N 1
ATOM 4472 C CA . GLN B 1 178 ? -3.262 20.547 -0.183 1 98.19 178 GLN B CA 1
ATOM 4473 C C . GLN B 1 178 ? -3.133 20.031 -1.611 1 98.19 178 GLN B C 1
ATOM 4475 O O . GLN B 1 178 ? -3.139 20.812 -2.564 1 98.19 178 GLN B O 1
ATOM 4480 N N . ASN B 1 179 ? -3.062 18.75 -1.785 1 98.31 179 ASN B N 1
ATOM 4481 C CA . ASN B 1 179 ? -2.885 18.156 -3.105 1 98.31 179 ASN B CA 1
ATOM 4482 C C . ASN B 1 179 ? -4.152 18.266 -3.945 1 98.31 179 ASN B C 1
ATOM 4484 O O . ASN B 1 179 ? -4.086 18.344 -5.172 1 98.31 179 ASN B O 1
ATOM 4488 N N . ASP B 1 180 ? -5.324 18.312 -3.305 1 98.75 180 ASP B N 1
ATOM 4489 C CA . ASP B 1 180 ? -6.574 18.562 -4.02 1 98.75 180 ASP B CA 1
ATOM 4490 C C . ASP B 1 180 ? -6.605 19.969 -4.613 1 98.75 180 ASP B C 1
ATOM 4492 O O . ASP B 1 180 ? -6.977 20.141 -5.773 1 98.75 180 ASP B O 1
ATOM 4496 N N . ILE B 1 181 ? -6.176 20.906 -3.807 1 98.25 181 ILE B N 1
ATOM 4497 C CA . ILE B 1 181 ? -6.18 22.297 -4.266 1 98.25 181 ILE B CA 1
ATOM 4498 C C . ILE B 1 181 ? -5.152 22.469 -5.383 1 98.25 181 ILE B C 1
ATOM 4500 O O . ILE B 1 181 ? -5.398 23.203 -6.348 1 98.25 181 ILE B O 1
ATOM 4504 N N . ALA B 1 182 ? -4.008 21.828 -5.25 1 96.5 182 ALA B N 1
ATOM 4505 C CA . ALA B 1 182 ? -3.02 21.859 -6.328 1 96.5 182 ALA B CA 1
ATOM 4506 C C . ALA B 1 182 ? -3.609 21.328 -7.629 1 96.5 182 ALA B C 1
ATOM 4508 O O . ALA B 1 182 ? -3.338 21.859 -8.703 1 96.5 182 ALA B O 1
ATOM 4509 N N . ASP B 1 183 ? -4.391 20.266 -7.516 1 96.81 183 ASP B N 1
ATOM 4510 C CA . ASP B 1 183 ? -5.055 19.734 -8.703 1 96.81 183 ASP B CA 1
ATOM 4511 C C . ASP B 1 183 ? -6.047 20.734 -9.281 1 96.81 183 ASP B C 1
ATOM 4513 O O . ASP B 1 183 ? -6.145 20.875 -10.5 1 96.81 183 ASP B O 1
ATOM 4517 N N . VAL B 1 184 ? -6.797 21.453 -8.406 1 98 184 VAL B N 1
ATOM 4518 C CA . VAL B 1 184 ? -7.738 22.484 -8.852 1 98 184 VAL B CA 1
ATOM 4519 C C . VAL B 1 184 ? -6.984 23.578 -9.586 1 98 184 VAL B C 1
ATOM 4521 O O . VAL B 1 184 ? -7.43 24.047 -10.641 1 98 184 VAL B O 1
ATOM 4524 N N . ILE B 1 185 ? -5.855 24 -9.055 1 95.44 185 ILE B N 1
ATOM 4525 C CA . ILE B 1 185 ? -5.039 25.047 -9.656 1 95.44 185 ILE B CA 1
ATOM 4526 C C . ILE B 1 185 ? -4.617 24.625 -11.062 1 95.44 185 ILE B C 1
ATOM 4528 O O . ILE B 1 185 ? -4.66 25.438 -11.992 1 95.44 185 ILE B O 1
ATOM 4532 N N . SER B 1 186 ? -4.285 23.375 -11.227 1 93.38 186 SER B N 1
ATOM 4533 C CA . SER B 1 186 ? -3.814 22.875 -12.516 1 93.38 186 SER B CA 1
ATOM 4534 C C . SER B 1 186 ? -4.941 22.859 -13.547 1 93.38 186 SER B C 1
ATOM 4536 O O . SER B 1 186 ? -4.695 22.75 -14.742 1 93.38 186 SER B O 1
ATOM 4538 N N . LYS B 1 187 ? -6.172 23.016 -13.109 1 96 187 LYS B N 1
ATOM 4539 C CA . LYS B 1 187 ? -7.332 22.875 -13.984 1 96 187 LYS B CA 1
ATOM 4540 C C . LYS B 1 187 ? -8.016 24.219 -14.211 1 96 187 LYS B C 1
ATOM 4542 O O . LYS B 1 187 ? -9.07 24.297 -14.852 1 96 187 LYS B O 1
ATOM 4547 N N . VAL B 1 188 ? -7.477 25.25 -13.648 1 93.38 188 VAL B N 1
ATOM 4548 C CA . VAL B 1 188 ? -8.047 26.578 -13.844 1 93.38 188 VAL B CA 1
ATOM 4549 C C . VAL B 1 188 ? -8.156 26.875 -15.336 1 93.38 188 VAL B C 1
ATOM 4551 O O . VAL B 1 188 ? -7.219 26.641 -16.094 1 93.38 188 VAL B O 1
ATOM 4554 N N . GLY B 1 189 ? -9.273 27.406 -15.742 1 92.88 189 GLY B N 1
ATOM 4555 C CA . GLY B 1 189 ? -9.516 27.688 -17.141 1 92.88 189 GLY B CA 1
ATOM 4556 C C . GLY B 1 189 ? -10.086 26.5 -17.906 1 92.88 189 GLY B C 1
ATOM 4557 O O . GLY B 1 189 ? -10.625 26.672 -19 1 92.88 189 GLY B O 1
ATOM 4558 N N . LYS B 1 190 ? -9.984 25.328 -17.297 1 94.31 190 LYS B N 1
ATOM 4559 C CA . LYS B 1 190 ? -10.469 24.109 -17.938 1 94.31 190 LYS B CA 1
ATOM 4560 C C . LYS B 1 190 ? -11.742 23.609 -17.281 1 94.31 190 LYS B C 1
ATOM 4562 O O . LYS B 1 190 ? -12.625 23.062 -17.953 1 94.31 190 LYS B O 1
ATOM 4567 N N . GLU B 1 191 ? -11.789 23.75 -15.953 1 95.62 191 GLU B N 1
ATOM 4568 C CA . GLU B 1 191 ? -12.93 23.312 -15.156 1 95.62 191 GLU B CA 1
ATOM 4569 C C . GLU B 1 191 ? -13.352 24.406 -14.164 1 95.62 191 GLU B C 1
ATOM 4571 O O . GLU B 1 191 ? -12.594 25.344 -13.906 1 95.62 191 GLU B O 1
ATOM 4576 N N . ASP B 1 192 ? -14.578 24.25 -13.625 1 98 192 ASP B N 1
ATOM 4577 C CA . ASP B 1 192 ? -15.086 25.188 -12.633 1 98 192 ASP B CA 1
ATOM 4578 C C . ASP B 1 192 ? -14.43 24.953 -11.273 1 98 192 ASP B C 1
ATOM 4580 O O . ASP B 1 192 ? -14.805 24.031 -10.547 1 98 192 ASP B O 1
ATOM 4584 N N . SER B 1 193 ? -13.508 25.828 -10.883 1 98.12 193 SER B N 1
ATOM 4585 C CA . SER B 1 193 ? -12.75 25.672 -9.648 1 98.12 193 SER B CA 1
ATOM 4586 C C . SER B 1 193 ? -13.68 25.656 -8.438 1 98.12 193 SER B C 1
ATOM 4588 O O . SER B 1 193 ? -13.445 24.906 -7.484 1 98.12 193 SER B O 1
ATOM 4590 N N . HIS B 1 194 ? -14.734 26.469 -8.422 1 98.19 194 HIS B N 1
ATOM 4591 C CA . HIS B 1 194 ? -15.641 26.562 -7.289 1 98.19 194 HIS B CA 1
ATOM 4592 C C . HIS B 1 194 ? -16.406 25.25 -7.102 1 98.19 194 HIS B C 1
ATOM 4594 O O . HIS B 1 194 ? -16.609 24.797 -5.973 1 98.19 194 HIS B O 1
ATOM 4600 N N . ALA B 1 195 ? -16.812 24.688 -8.234 1 98.5 195 ALA B N 1
ATOM 4601 C CA . ALA B 1 195 ? -17.516 23.391 -8.18 1 98.5 195 ALA B CA 1
ATOM 4602 C C . ALA B 1 195 ? -16.594 22.297 -7.684 1 98.5 195 ALA B C 1
ATOM 4604 O O . ALA B 1 195 ? -17 21.453 -6.883 1 98.5 195 ALA B O 1
ATOM 4605 N N . LEU B 1 196 ? -15.367 22.328 -8.164 1 98.62 196 LEU B N 1
ATOM 4606 C CA . LEU B 1 196 ? -14.391 21.328 -7.738 1 98.62 196 LEU B CA 1
ATOM 4607 C C . LEU B 1 196 ? -14.141 21.406 -6.238 1 98.62 196 LEU B C 1
ATOM 4609 O O . LEU B 1 196 ? -14.148 20.391 -5.543 1 98.62 196 LEU B O 1
ATOM 4613 N N . ILE B 1 197 ? -13.992 22.594 -5.75 1 98.81 197 ILE B N 1
ATOM 4614 C CA . ILE B 1 197 ? -13.711 22.797 -4.336 1 98.81 197 ILE B CA 1
ATOM 4615 C C . ILE B 1 197 ? -14.906 22.359 -3.496 1 98.81 197 ILE B C 1
ATOM 4617 O O . ILE B 1 197 ? -14.742 21.703 -2.465 1 98.81 197 ILE B O 1
ATOM 4621 N N . SER B 1 198 ? -16.109 22.672 -3.941 1 98.75 198 SER B N 1
ATOM 4622 C CA . SER B 1 198 ? -17.312 22.25 -3.229 1 98.75 198 SER B CA 1
ATOM 4623 C C . SER B 1 198 ? -17.406 20.719 -3.15 1 98.75 198 SER B C 1
ATOM 4625 O O . SER B 1 198 ? -17.75 20.172 -2.105 1 98.75 198 SER B O 1
ATOM 4627 N N . ASN B 1 199 ? -17.062 20.062 -4.266 1 98.75 199 ASN B N 1
ATOM 4628 C CA . ASN B 1 199 ? -17.078 18.609 -4.293 1 98.75 199 ASN B CA 1
ATOM 4629 C C . ASN B 1 199 ? -16.062 18.016 -3.338 1 98.75 199 ASN B C 1
ATOM 4631 O O . ASN B 1 199 ? -16.328 17.016 -2.664 1 98.75 199 ASN B O 1
ATOM 4635 N N . ILE B 1 200 ? -14.891 18.578 -3.301 1 98.88 200 ILE B N 1
ATOM 4636 C CA . ILE B 1 200 ? -13.828 18.109 -2.422 1 98.88 200 ILE B CA 1
ATOM 4637 C C . ILE B 1 200 ? -14.273 18.203 -0.967 1 98.88 200 ILE B C 1
ATOM 4639 O O . ILE B 1 200 ? -14.141 17.234 -0.205 1 98.88 200 ILE B O 1
ATOM 4643 N N . VAL B 1 201 ? -14.859 19.328 -0.59 1 98.88 201 VAL B N 1
ATOM 4644 C CA . VAL B 1 201 ? -15.234 19.562 0.798 1 98.88 201 VAL B CA 1
ATOM 4645 C C . VAL B 1 201 ? -16.406 18.656 1.178 1 98.88 201 VAL B C 1
ATOM 4647 O O . VAL B 1 201 ? -16.469 18.156 2.301 1 98.88 201 VAL B O 1
ATOM 4650 N N . GLU B 1 202 ? -17.312 18.453 0.276 1 98.62 202 GLU B N 1
ATOM 4651 C CA . GLU B 1 202 ? -18.422 17.547 0.525 1 98.62 202 GLU B CA 1
ATOM 4652 C C . GLU B 1 202 ? -17.938 16.109 0.75 1 98.62 202 GLU B C 1
ATOM 4654 O O . GLU B 1 202 ? -18.406 15.422 1.658 1 98.62 202 GLU B O 1
ATOM 4659 N N . TYR B 1 203 ? -17.016 15.719 -0.094 1 98.75 203 TYR B N 1
ATOM 4660 C CA . TYR B 1 203 ? -16.469 14.375 0.057 1 98.75 203 TYR B CA 1
ATOM 4661 C C . TYR B 1 203 ? -15.672 14.258 1.353 1 98.75 203 TYR B C 1
ATOM 4663 O O . TYR B 1 203 ? -15.695 13.211 2.006 1 98.75 203 TYR B O 1
ATOM 4671 N N . PHE B 1 204 ? -14.961 15.305 1.709 1 98.88 204 PHE B N 1
ATOM 4672 C CA . PHE B 1 204 ? -14.25 15.359 2.982 1 98.88 204 PHE B CA 1
ATOM 4673 C C . PHE B 1 204 ? -15.211 15.164 4.148 1 98.88 204 PHE B C 1
ATOM 4675 O O . PHE B 1 204 ? -14.945 14.367 5.051 1 98.88 204 PHE B O 1
ATOM 4682 N N . SER B 1 205 ? -16.328 15.836 4.098 1 98.88 205 SER B N 1
ATOM 4683 C CA . SER B 1 205 ? -17.359 15.727 5.129 1 98.88 205 SER B CA 1
ATOM 4684 C C . SER B 1 205 ? -17.859 14.289 5.258 1 98.88 205 SER B C 1
ATOM 4686 O O . SER B 1 205 ? -18.031 13.789 6.371 1 98.88 205 SER B O 1
ATOM 4688 N N . LYS B 1 206 ? -18.047 13.633 4.141 1 98.81 206 LYS B N 1
ATOM 4689 C CA . LYS B 1 206 ? -18.5 12.25 4.152 1 98.81 206 LYS B CA 1
ATOM 4690 C C . LYS B 1 206 ? -17.5 11.336 4.848 1 98.81 206 LYS B C 1
ATOM 4692 O O . LYS B 1 206 ? -17.875 10.422 5.582 1 98.81 206 LYS B O 1
ATOM 4697 N N . GLN B 1 207 ? -16.234 11.578 4.617 1 98.88 207 GLN B N 1
ATOM 4698 C CA . GLN B 1 207 ? -15.211 10.758 5.246 1 98.88 207 GLN B CA 1
ATOM 4699 C C . GLN B 1 207 ? -15.156 11 6.754 1 98.88 207 GLN B C 1
ATOM 4701 O O . GLN B 1 207 ? -14.969 10.062 7.531 1 98.88 207 GLN B O 1
ATOM 4706 N N . ILE B 1 208 ? -15.328 12.25 7.219 1 98.94 208 ILE B N 1
ATOM 4707 C CA . ILE B 1 208 ? -15.367 12.562 8.641 1 98.94 208 ILE B CA 1
ATOM 4708 C C . ILE B 1 208 ? -16.562 11.852 9.289 1 98.94 208 ILE B C 1
ATOM 4710 O O . ILE B 1 208 ? -16.422 11.281 10.375 1 98.94 208 ILE B O 1
ATOM 4714 N N . GLN B 1 209 ? -17.703 11.875 8.633 1 98.88 209 GLN B N 1
ATOM 4715 C CA . GLN B 1 209 ? -18.891 11.195 9.148 1 98.88 209 GLN B CA 1
ATOM 4716 C C . GLN B 1 209 ? -18.672 9.688 9.25 1 98.88 209 GLN B C 1
ATOM 4718 O O . GLN B 1 209 ? -19.125 9.047 10.188 1 98.88 209 GLN B O 1
ATOM 4723 N N . SER B 1 210 ? -17.922 9.117 8.273 1 98.88 210 SER B N 1
ATOM 4724 C CA . SER B 1 210 ? -17.578 7.703 8.336 1 98.88 210 SER B CA 1
ATOM 4725 C C . SER B 1 210 ? -16.719 7.398 9.562 1 98.88 210 SER B C 1
ATOM 4727 O O . SER B 1 210 ? -16.938 6.395 10.242 1 98.88 210 SER B O 1
ATOM 4729 N N . LEU B 1 211 ? -15.75 8.25 9.828 1 98.88 211 LEU B N 1
ATOM 4730 C CA . LEU B 1 211 ? -14.914 8.062 11.008 1 98.88 211 LEU B CA 1
ATOM 4731 C C . LEU B 1 211 ? -15.75 8.133 12.281 1 98.88 211 LEU B C 1
ATOM 4733 O O . LEU B 1 211 ? -15.539 7.348 13.211 1 98.88 211 LEU B O 1
ATOM 4737 N N . HIS B 1 212 ? -16.688 9.109 12.312 1 98.81 212 HIS B N 1
ATOM 4738 C CA . HIS B 1 212 ? -17.609 9.18 13.445 1 98.81 212 HIS B CA 1
ATOM 4739 C C . HIS B 1 212 ? -18.391 7.887 13.602 1 98.81 212 HIS B C 1
ATOM 4741 O O . HIS B 1 212 ? -18.516 7.363 14.711 1 98.81 212 HIS B O 1
ATOM 4747 N N . PHE B 1 213 ? -18.859 7.363 12.484 1 98.5 213 PHE B N 1
ATOM 4748 C CA . PHE B 1 213 ? -19.609 6.113 12.484 1 98.5 213 PHE B CA 1
ATOM 4749 C C . PHE B 1 213 ? -18.75 4.969 13.016 1 98.5 213 PHE B C 1
ATOM 4751 O O . PHE B 1 213 ? -19.25 4.074 13.695 1 98.5 213 PHE B O 1
ATOM 4758 N N . PHE B 1 214 ? -17.453 5.027 12.805 1 98 214 PHE B N 1
ATOM 4759 C CA . PHE B 1 214 ? -16.547 3.971 13.234 1 98 214 PHE B CA 1
ATOM 4760 C C . PHE B 1 214 ? -16.094 4.195 14.672 1 98 214 PHE B C 1
ATOM 4762 O O . PHE B 1 214 ? -15.297 3.426 15.211 1 98 214 PHE B O 1
ATOM 4769 N N . GLY B 1 215 ? -16.5 5.309 15.32 1 97.62 215 GLY B N 1
ATOM 4770 C CA . GLY B 1 215 ? -16.281 5.414 16.75 1 97.62 215 GLY B CA 1
ATOM 4771 C C . GLY B 1 215 ? -15.469 6.629 17.141 1 97.62 215 GLY B C 1
ATOM 4772 O O . GLY B 1 215 ? -15.25 6.879 18.328 1 97.62 215 GLY B O 1
ATOM 4773 N N . ALA B 1 216 ? -15.031 7.43 16.172 1 98.62 216 ALA B N 1
ATOM 4774 C CA . ALA B 1 216 ? -14.297 8.656 16.484 1 98.62 216 ALA B CA 1
ATOM 4775 C C . ALA B 1 216 ? -15.188 9.648 17.219 1 98.62 216 ALA B C 1
ATOM 4777 O O . ALA B 1 216 ? -16.359 9.82 16.875 1 98.62 216 ALA B O 1
ATOM 4778 N N . ARG B 1 217 ? -14.57 10.312 18.266 1 98.5 217 ARG B N 1
ATOM 4779 C CA . ARG B 1 217 ? -15.398 11.227 19.047 1 98.5 217 ARG B CA 1
ATOM 4780 C C . ARG B 1 217 ? -14.695 12.57 19.25 1 98.5 217 ARG B C 1
ATOM 4782 O O . ARG B 1 217 ? -15.32 13.555 19.641 1 98.5 217 ARG B O 1
ATOM 4789 N N . THR B 1 218 ? -13.383 12.633 19.031 1 98.69 218 THR B N 1
ATOM 4790 C CA . THR B 1 218 ? -12.641 13.891 19.109 1 98.69 218 THR B CA 1
ATOM 4791 C C . THR B 1 218 ? -11.875 14.141 17.812 1 98.69 218 THR B C 1
ATOM 4793 O O . THR B 1 218 ? -10.945 13.398 17.469 1 98.69 218 THR B O 1
ATOM 4796 N N . PHE B 1 219 ? -12.312 15.195 17.125 1 98.88 219 PHE B N 1
ATOM 4797 C CA . PHE B 1 219 ? -11.727 15.516 15.828 1 98.88 219 PHE B CA 1
ATOM 4798 C C . PHE B 1 219 ? -10.914 16.797 15.898 1 98.88 219 PHE B C 1
ATOM 4800 O O . PHE B 1 219 ? -11.359 17.797 16.484 1 98.88 219 PHE B O 1
ATOM 4807 N N . TRP B 1 220 ? -9.711 16.766 15.43 1 98.81 220 TRP B N 1
ATOM 4808 C CA . TRP B 1 220 ? -8.797 17.875 15.219 1 98.81 220 TRP B CA 1
ATOM 4809 C C . TRP B 1 220 ? -8.484 18.062 13.742 1 98.81 220 TRP B C 1
ATOM 4811 O O . TRP B 1 220 ? -7.629 17.359 13.195 1 98.81 220 TRP B O 1
ATOM 4821 N N . ILE B 1 221 ? -9.133 19.062 13.055 1 98.94 221 ILE B N 1
ATOM 4822 C CA . ILE B 1 221 ? -9.188 19.141 11.602 1 98.94 221 ILE B CA 1
ATOM 4823 C C . ILE B 1 221 ? -8.406 20.359 11.117 1 98.94 221 ILE B C 1
ATOM 4825 O O . ILE B 1 221 ? -8.82 21.5 11.344 1 98.94 221 ILE B O 1
ATOM 4829 N N . HIS B 1 222 ? -7.312 20.125 10.414 1 98.94 222 HIS B N 1
ATOM 4830 C CA . HIS B 1 222 ? -6.492 21.188 9.844 1 98.94 222 HIS B CA 1
ATOM 4831 C C . HIS B 1 222 ? -7.078 21.688 8.531 1 98.94 222 HIS B C 1
ATOM 4833 O O . HIS B 1 222 ? -7.434 20.891 7.66 1 98.94 222 HIS B O 1
ATOM 4839 N N . ASN B 1 223 ? -7.18 23.016 8.398 1 98.81 223 ASN B N 1
ATOM 4840 C CA . ASN B 1 223 ? -7.383 23.5 7.039 1 98.81 223 ASN B CA 1
ATOM 4841 C C . ASN B 1 223 ? -6.078 23.531 6.25 1 98.81 223 ASN B C 1
ATOM 4843 O O . ASN B 1 223 ? -5.059 23.016 6.711 1 98.81 223 ASN B O 1
ATOM 4847 N N . THR B 1 224 ? -6.082 24.016 4.965 1 98.75 224 THR B N 1
ATOM 4848 C CA . THR B 1 224 ? -4.883 23.969 4.133 1 98.75 224 THR B CA 1
ATOM 4849 C C . THR B 1 224 ? -4.047 25.234 4.332 1 98.75 224 THR B C 1
ATOM 4851 O O . THR B 1 224 ? -4.562 26.266 4.762 1 98.75 224 THR B O 1
ATOM 4854 N N . GLY B 1 225 ? -2.777 25.125 4.098 1 98.44 225 GLY B N 1
ATOM 4855 C CA . GLY B 1 225 ? -1.871 26.266 4.164 1 98.44 225 GLY B CA 1
ATOM 4856 C C . GLY B 1 225 ? -1.972 27.188 2.957 1 98.44 225 GLY B C 1
ATOM 4857 O O . GLY B 1 225 ? -2.777 26.938 2.055 1 98.44 225 GLY B O 1
ATOM 4858 N N . PRO B 1 226 ? -1.177 28.234 3.016 1 98.38 226 PRO B N 1
ATOM 4859 C CA . PRO B 1 226 ? -1.143 29.172 1.883 1 98.38 226 PRO B CA 1
ATOM 4860 C C . PRO B 1 226 ? -0.356 28.625 0.694 1 98.38 226 PRO B C 1
ATOM 4862 O O . PRO B 1 226 ? 0.826 28.938 0.534 1 98.38 226 PRO B O 1
ATOM 4865 N N . ILE B 1 227 ? -1.062 27.984 -0.172 1 97.12 227 ILE B N 1
ATOM 4866 C CA . ILE B 1 227 ? -0.464 27.234 -1.269 1 97.12 227 ILE B CA 1
ATOM 4867 C C . ILE B 1 227 ? 0.27 28.188 -2.209 1 97.12 227 ILE B C 1
ATOM 4869 O O . ILE B 1 227 ? 1.309 27.828 -2.773 1 97.12 227 ILE B O 1
ATOM 4873 N N . GLY B 1 228 ? -0.196 29.391 -2.328 1 96 228 GLY B N 1
ATOM 4874 C CA . GLY B 1 228 ? 0.438 30.391 -3.172 1 96 228 GLY B CA 1
ATOM 4875 C C . GLY B 1 228 ? 1.769 30.875 -2.627 1 96 228 GLY B C 1
ATOM 4876 O O . GLY B 1 228 ? 2.521 31.562 -3.326 1 96 228 GLY B O 1
ATOM 4877 N N . CYS B 1 229 ? 2.025 30.516 -1.354 1 96.81 229 CYS B N 1
ATOM 4878 C CA . CYS B 1 229 ? 3.264 30.953 -0.718 1 96.81 229 CYS B CA 1
ATOM 4879 C C . CYS B 1 229 ? 4.32 29.859 -0.773 1 96.81 229 CYS B C 1
ATOM 4881 O O . CYS B 1 229 ? 5.434 30.031 -0.274 1 96.81 229 CYS B O 1
ATOM 4883 N N . LEU B 1 230 ? 3.996 28.625 -1.378 1 95.81 230 LEU B N 1
ATOM 4884 C CA . LEU B 1 230 ? 5.016 27.594 -1.576 1 95.81 230 LEU B CA 1
ATOM 4885 C C . LEU B 1 230 ? 6.059 28.062 -2.588 1 95.81 230 LEU B C 1
ATOM 4887 O O . LEU B 1 230 ? 5.715 28.469 -3.701 1 95.81 230 LEU B O 1
ATOM 4891 N N . PRO B 1 231 ? 7.285 27.984 -2.236 1 94.62 231 PRO B N 1
ATOM 4892 C CA . PRO B 1 231 ? 8.312 28.547 -3.115 1 94.62 231 PRO B CA 1
ATOM 4893 C C . PRO B 1 231 ? 8.273 27.953 -4.523 1 94.62 231 PRO B C 1
ATOM 4895 O O . PRO B 1 231 ? 8.523 28.656 -5.5 1 94.62 231 PRO B O 1
ATOM 4898 N N . VAL B 1 232 ? 7.957 26.719 -4.676 1 90.81 232 VAL B N 1
ATOM 4899 C CA . VAL B 1 232 ? 7.934 26.094 -5.992 1 90.81 232 VAL B CA 1
ATOM 4900 C C . VAL B 1 232 ? 6.852 26.734 -6.855 1 90.81 232 VAL B C 1
ATOM 4902 O O . VAL B 1 232 ? 6.883 26.625 -8.086 1 90.81 232 VAL B O 1
ATOM 4905 N N . ALA B 1 233 ? 5.895 27.391 -6.258 1 85.25 233 ALA B N 1
ATOM 4906 C CA . ALA B 1 233 ? 4.805 28.062 -6.965 1 85.25 233 ALA B CA 1
ATOM 4907 C C . ALA B 1 233 ? 5.168 29.5 -7.297 1 85.25 233 ALA B C 1
ATOM 4909 O O . ALA B 1 233 ? 4.555 30.109 -8.18 1 85.25 233 ALA B O 1
ATOM 4910 N N . MET B 1 234 ? 6.105 30.062 -6.629 1 87.81 234 MET B N 1
ATOM 4911 C CA . MET B 1 234 ? 6.438 31.469 -6.746 1 87.81 234 MET B CA 1
ATOM 4912 C C . MET B 1 234 ? 7.227 31.75 -8.023 1 87.81 234 MET B C 1
ATOM 4914 O O . MET B 1 234 ? 8.023 30.906 -8.453 1 87.81 234 MET B O 1
ATOM 4918 N N . PRO B 1 235 ? 7.051 32.906 -8.57 1 84.75 235 PRO B N 1
ATOM 4919 C CA . PRO B 1 235 ? 7.719 33.25 -9.828 1 84.75 235 PRO B CA 1
ATOM 4920 C C . PRO B 1 235 ? 9.242 33.188 -9.727 1 84.75 235 PRO B C 1
ATOM 4922 O O . PRO B 1 235 ? 9.922 32.906 -10.719 1 84.75 235 PRO B O 1
ATOM 4925 N N . ILE B 1 236 ? 9.742 33.344 -8.57 1 81.44 236 ILE B N 1
ATOM 4926 C CA . ILE B 1 236 ? 11.188 33.375 -8.383 1 81.44 236 ILE B CA 1
ATOM 4927 C C . ILE B 1 236 ? 11.773 32 -8.727 1 81.44 236 ILE B C 1
ATOM 4929 O O . ILE B 1 236 ? 12.906 31.891 -9.188 1 81.44 236 ILE B O 1
ATOM 4933 N N . HIS B 1 237 ? 11.023 30.969 -8.609 1 85 237 HIS B N 1
ATOM 4934 C CA . HIS B 1 237 ? 11.5 29.625 -8.883 1 85 237 HIS B CA 1
ATOM 4935 C C . HIS B 1 237 ? 10.797 29.031 -10.102 1 85 237 HIS B C 1
ATOM 4937 O O . HIS B 1 237 ? 11.188 27.969 -10.594 1 85 237 HIS B O 1
ATOM 4943 N N . ASN B 1 238 ? 9.797 29.609 -10.477 1 80.44 238 ASN B N 1
ATOM 4944 C CA . ASN B 1 238 ? 8.977 29.094 -11.57 1 80.44 238 ASN B CA 1
ATOM 4945 C C . ASN B 1 238 ? 8.664 30.188 -12.594 1 80.44 238 ASN B C 1
ATOM 4947 O O . ASN B 1 238 ? 7.504 30.406 -12.93 1 80.44 238 ASN B O 1
ATOM 4951 N N . ALA B 1 239 ? 9.594 30.797 -13.109 1 71.06 239 ALA B N 1
ATOM 4952 C CA . ALA B 1 239 ? 9.43 31.953 -14 1 71.06 239 ALA B CA 1
ATOM 4953 C C . ALA B 1 239 ? 8.648 31.578 -15.25 1 71.06 239 ALA B C 1
ATOM 4955 O O . ALA B 1 239 ? 7.832 32.344 -15.742 1 71.06 239 ALA B O 1
ATOM 4956 N N . HIS B 1 240 ? 8.805 30.375 -15.648 1 68.38 240 HIS B N 1
ATOM 4957 C CA . HIS B 1 240 ? 8.195 29.969 -16.906 1 68.38 240 HIS B CA 1
ATOM 4958 C C . HIS B 1 240 ? 6.676 29.859 -16.766 1 68.38 240 HIS B C 1
ATOM 4960 O O . HIS B 1 240 ? 5.945 30.156 -17.719 1 68.38 240 HIS B O 1
ATOM 4966 N N . ASN B 1 241 ? 6.215 29.516 -15.648 1 63.72 241 ASN B N 1
ATOM 4967 C CA . ASN B 1 241 ? 4.781 29.312 -15.461 1 63.72 241 ASN B CA 1
ATOM 4968 C C . ASN B 1 241 ? 4.109 30.562 -14.906 1 63.72 241 ASN B C 1
ATOM 4970 O O . ASN B 1 241 ? 2.9 30.562 -14.656 1 63.72 241 ASN B O 1
ATOM 4974 N N . ASN B 1 242 ? 4.926 31.641 -14.672 1 64.5 242 ASN B N 1
ATOM 4975 C CA . ASN B 1 242 ? 4.41 32.875 -14.086 1 64.5 242 ASN B CA 1
ATOM 4976 C C . ASN B 1 242 ? 4.652 34.062 -15 1 64.5 242 ASN B C 1
ATOM 4978 O O . ASN B 1 242 ? 5.223 35.062 -14.57 1 64.5 242 ASN B O 1
ATOM 4982 N N . GLN B 1 243 ? 4.438 33.969 -16.219 1 58.25 243 GLN B N 1
ATOM 4983 C CA . GLN B 1 243 ? 4.789 35.031 -17.156 1 58.25 243 GLN B CA 1
ATOM 4984 C C . GLN B 1 243 ? 4.004 36.281 -16.875 1 58.25 243 GLN B C 1
ATOM 4986 O O . GLN B 1 243 ? 4.508 37.406 -17.078 1 58.25 243 GLN B O 1
ATOM 4991 N N . THR B 1 244 ? 2.666 36.188 -16.672 1 59.41 244 THR B N 1
ATOM 4992 C CA . THR B 1 244 ? 1.928 37.438 -16.719 1 59.41 244 THR B CA 1
ATOM 4993 C C . THR B 1 244 ? 1.863 38.094 -15.336 1 59.41 244 THR B C 1
ATOM 4995 O O . THR B 1 244 ? 1.214 37.562 -14.43 1 59.41 244 THR B O 1
ATOM 4998 N N . GLN B 1 245 ? 2.947 38.781 -14.969 1 63.25 245 GLN B N 1
ATOM 4999 C CA . GLN B 1 245 ? 2.865 39.469 -13.68 1 63.25 245 GLN B CA 1
ATOM 5000 C C . GLN B 1 245 ? 2.062 40.75 -13.797 1 63.25 245 GLN B C 1
ATOM 5002 O O . GLN B 1 245 ? 2.527 41.719 -14.398 1 63.25 245 GLN B O 1
ATOM 5007 N N . VAL B 1 246 ? 0.812 40.531 -13.695 1 71.75 246 VAL B N 1
ATOM 5008 C CA . VAL B 1 246 ? -0.057 41.688 -13.625 1 71.75 246 VAL B CA 1
ATOM 5009 C C . VAL B 1 246 ? -0.138 42.188 -12.188 1 71.75 246 VAL B C 1
ATOM 5011 O O . VAL B 1 246 ? 0.244 41.5 -11.25 1 71.75 246 VAL B O 1
ATOM 5014 N N . VAL B 1 247 ? -0.503 43.438 -12.086 1 79.06 247 VAL B N 1
ATOM 5015 C CA . VAL B 1 247 ? -0.701 44.031 -10.773 1 79.06 247 VAL B CA 1
ATOM 5016 C C . VAL B 1 247 ? -1.602 43.156 -9.922 1 79.06 247 VAL B C 1
ATOM 5018 O O . VAL B 1 247 ? -2.631 42.656 -10.398 1 79.06 247 VAL B O 1
ATOM 5021 N N . GLY B 1 248 ? -1.128 42.781 -8.734 1 85.38 248 GLY B N 1
ATOM 5022 C CA . GLY B 1 248 ? -1.934 42 -7.82 1 85.38 248 GLY B CA 1
ATOM 5023 C C . GLY B 1 248 ? -1.666 40.5 -7.93 1 85.38 248 GLY B C 1
ATOM 5024 O O . GLY B 1 248 ? -2.246 39.688 -7.184 1 85.38 248 GLY B O 1
ATOM 5025 N N . TYR B 1 249 ? -0.831 40.219 -8.773 1 89 249 TYR B N 1
ATOM 5026 C CA . TYR B 1 249 ? -0.509 38.812 -8.984 1 89 249 TYR B CA 1
ATOM 5027 C C . TYR B 1 249 ? 0.135 38.188 -7.746 1 89 249 TYR B C 1
ATOM 5029 O O . TYR B 1 249 ? -0.191 37.062 -7.352 1 89 249 TYR B O 1
ATOM 5037 N N . LEU B 1 250 ? 0.939 39.031 -7.094 1 92.81 250 LEU B N 1
ATOM 5038 C CA . LEU B 1 250 ? 1.62 38.594 -5.879 1 92.81 250 LEU B CA 1
ATOM 5039 C C . LEU B 1 250 ? 1.2 39.469 -4.691 1 92.81 250 LEU B C 1
ATOM 5041 O O . LEU B 1 250 ? 0.845 40.625 -4.859 1 92.81 250 LEU B O 1
ATOM 5045 N N . ASP B 1 251 ? 1.262 38.906 -3.553 1 93.38 251 ASP B N 1
ATOM 5046 C CA . ASP B 1 251 ? 1.037 39.688 -2.355 1 93.38 251 ASP B CA 1
ATOM 5047 C C . ASP B 1 251 ? 2.357 40.219 -1.784 1 93.38 251 ASP B C 1
ATOM 5049 O O . ASP B 1 251 ? 3.395 40.156 -2.447 1 93.38 251 ASP B O 1
ATOM 5053 N N . GLN B 1 252 ? 2.297 40.812 -0.561 1 91.75 252 GLN B N 1
ATOM 5054 C CA . GLN B 1 252 ? 3.449 41.5 0.036 1 91.75 252 GLN B CA 1
ATOM 5055 C C . GLN B 1 252 ? 4.547 40.469 0.379 1 91.75 252 GLN B C 1
ATOM 5057 O O . GLN B 1 252 ? 5.711 40.875 0.54 1 91.75 252 GLN B O 1
ATOM 5062 N N . ASN B 1 253 ? 4.195 39.188 0.468 1 92.56 253 ASN B N 1
ATOM 5063 C CA . ASN B 1 253 ? 5.172 38.156 0.805 1 92.56 253 ASN B CA 1
ATOM 5064 C C . ASN B 1 253 ? 5.648 37.406 -0.436 1 92.56 253 ASN B C 1
ATOM 5066 O O . ASN B 1 253 ? 6.383 36.438 -0.33 1 92.56 253 ASN B O 1
ATOM 5070 N N . GLY B 1 254 ? 5.176 37.844 -1.59 1 91.62 254 GLY B N 1
ATOM 5071 C CA . GLY B 1 254 ? 5.562 37.219 -2.84 1 91.62 254 GLY B CA 1
ATOM 5072 C C . GLY B 1 254 ? 4.738 35.969 -3.16 1 91.62 254 GLY B C 1
ATOM 5073 O O . GLY B 1 254 ? 5.07 35.219 -4.074 1 91.62 254 GLY B O 1
ATOM 5074 N N . CYS B 1 255 ? 3.637 35.781 -2.502 1 94.56 255 CYS B N 1
ATOM 5075 C CA . CYS B 1 255 ? 2.76 34.656 -2.711 1 94.56 255 CYS B CA 1
ATOM 5076 C C . CYS B 1 255 ? 1.812 34.906 -3.879 1 94.56 255 CYS B C 1
ATOM 5078 O O . CYS B 1 255 ? 1.384 36.031 -4.109 1 94.56 255 CYS B O 1
ATOM 5080 N N . VAL B 1 256 ? 1.466 33.875 -4.551 1 94.12 256 VAL B N 1
ATOM 5081 C CA . VAL B 1 256 ? 0.531 33.969 -5.664 1 94.12 256 VAL B CA 1
ATOM 5082 C C . VAL B 1 256 ? -0.894 34.094 -5.133 1 94.12 256 VAL B C 1
ATOM 5084 O O . VAL B 1 256 ? -1.466 33.156 -4.609 1 94.12 256 VAL B O 1
ATOM 5087 N N . ASN B 1 257 ? -1.504 35.219 -5.391 1 95.12 257 ASN B N 1
ATOM 5088 C CA . ASN B 1 257 ? -2.785 35.562 -4.785 1 95.12 257 ASN B CA 1
ATOM 5089 C C . ASN B 1 257 ? -3.893 34.625 -5.223 1 95.12 257 ASN B C 1
ATOM 5091 O O . ASN B 1 257 ? -4.691 34.156 -4.402 1 95.12 257 ASN B O 1
ATOM 5095 N N . SER B 1 258 ? -3.938 34.312 -6.535 1 94 258 SER B N 1
ATOM 5096 C CA . SER B 1 258 ? -5.023 33.5 -7.066 1 94 258 SER B CA 1
ATOM 5097 C C . SER B 1 258 ? -5 32.094 -6.473 1 94 258 SER B C 1
ATOM 5099 O O . SER B 1 258 ? -6.051 31.484 -6.25 1 94 258 SER B O 1
ATOM 5101 N N . GLN B 1 259 ? -3.838 31.562 -6.195 1 96 259 GLN B N 1
ATOM 5102 C CA . GLN B 1 259 ? -3.713 30.25 -5.586 1 96 259 GLN B CA 1
ATOM 5103 C C . GLN B 1 259 ? -4.148 30.281 -4.121 1 96 259 GLN B C 1
ATOM 5105 O O . GLN B 1 259 ? -4.852 29.375 -3.662 1 96 259 GLN B O 1
ATOM 5110 N N . ASN B 1 260 ? -3.77 31.312 -3.418 1 97.81 260 ASN B N 1
ATOM 5111 C CA . ASN B 1 260 ? -4.211 31.469 -2.035 1 97.81 260 ASN B CA 1
ATOM 5112 C C . ASN B 1 260 ? -5.719 31.688 -1.946 1 97.81 260 ASN B C 1
ATOM 5114 O O . ASN B 1 260 ? -6.355 31.234 -0.987 1 97.81 260 ASN B O 1
ATOM 5118 N N . ASP B 1 261 ? -6.281 32.312 -2.939 1 98.06 261 ASP B N 1
ATOM 5119 C CA . ASP B 1 261 ? -7.73 32.5 -2.953 1 98.06 261 ASP B CA 1
ATOM 5120 C C . ASP B 1 261 ? -8.453 31.172 -3.027 1 98.06 261 ASP B C 1
ATOM 5122 O O . ASP B 1 261 ? -9.5 30.984 -2.393 1 98.06 261 ASP B O 1
ATOM 5126 N N . LEU B 1 262 ? -7.922 30.25 -3.811 1 98.56 262 LEU B N 1
ATOM 5127 C CA . LEU B 1 262 ? -8.516 28.906 -3.904 1 98.56 262 LEU B CA 1
ATOM 5128 C C . LEU B 1 262 ? -8.391 28.172 -2.58 1 98.56 262 LEU B C 1
ATOM 5130 O O . LEU B 1 262 ? -9.336 27.516 -2.141 1 98.56 262 LEU B O 1
ATOM 5134 N N . ALA B 1 263 ? -7.262 28.266 -1.955 1 98.75 263 ALA B N 1
ATOM 5135 C CA . ALA B 1 263 ? -7.078 27.656 -0.64 1 98.75 263 ALA B CA 1
ATOM 5136 C C . ALA B 1 263 ? -8.055 28.25 0.377 1 98.75 263 ALA B C 1
ATOM 5138 O O . ALA B 1 263 ? -8.656 27.516 1.161 1 98.75 263 ALA B O 1
ATOM 5139 N N . LYS B 1 264 ? -8.219 29.562 0.35 1 98.88 264 LYS B N 1
ATOM 5140 C CA . LYS B 1 264 ? -9.117 30.25 1.278 1 98.88 264 LYS B CA 1
ATOM 5141 C C . LYS B 1 264 ? -10.57 29.812 1.056 1 98.88 264 LYS B C 1
ATOM 5143 O O . LYS B 1 264 ? -11.336 29.688 2.01 1 98.88 264 LYS B O 1
ATOM 5148 N N . GLU B 1 265 ? -10.906 29.656 -0.164 1 98.88 265 GLU B N 1
ATOM 5149 C CA . GLU B 1 265 ? -12.258 29.188 -0.443 1 98.88 265 GLU B CA 1
ATOM 5150 C C . GLU B 1 265 ? -12.484 27.797 0.145 1 98.88 265 GLU B C 1
ATOM 5152 O O . GLU B 1 265 ? -13.508 27.547 0.789 1 98.88 265 GLU B O 1
ATOM 5157 N N . PHE B 1 266 ? -11.57 26.891 -0.134 1 98.88 266 PHE B N 1
ATOM 5158 C CA . PHE B 1 266 ? -11.641 25.562 0.464 1 98.88 266 PHE B CA 1
ATOM 5159 C C . PHE B 1 266 ? -11.773 25.656 1.979 1 98.88 266 PHE B C 1
ATOM 5161 O O . PHE B 1 266 ? -12.641 25 2.572 1 98.88 266 PHE B O 1
ATOM 5168 N N . ASN B 1 267 ? -10.93 26.453 2.588 1 98.94 267 ASN B N 1
ATOM 5169 C CA . ASN B 1 267 ? -10.867 26.578 4.043 1 98.94 267 ASN B CA 1
ATOM 5170 C C . ASN B 1 267 ? -12.18 27.125 4.609 1 98.94 267 ASN B C 1
ATOM 5172 O O . ASN B 1 267 ? -12.633 26.688 5.668 1 98.94 267 ASN B O 1
ATOM 5176 N N . LYS B 1 268 ? -12.719 28.109 3.941 1 98.88 268 LYS B N 1
ATOM 5177 C CA . LYS B 1 268 ? -14 28.656 4.375 1 98.88 268 LYS B CA 1
ATOM 5178 C C . LYS B 1 268 ? -15.102 27.594 4.344 1 98.88 268 LYS B C 1
ATOM 5180 O O . LYS B 1 268 ? -15.859 27.453 5.305 1 98.88 268 LYS B O 1
ATOM 5185 N N . LYS B 1 269 ? -15.172 26.891 3.279 1 98.88 269 LYS B N 1
ATOM 5186 C CA . LYS B 1 269 ? -16.188 25.844 3.146 1 98.88 269 LYS B CA 1
ATOM 5187 C C . LYS B 1 269 ? -15.961 24.734 4.172 1 98.88 269 LYS B C 1
ATOM 5189 O O . LYS B 1 269 ? -16.922 24.156 4.695 1 98.88 269 LYS B O 1
ATOM 5194 N N . LEU B 1 270 ? -14.695 24.391 4.398 1 98.94 270 LEU B N 1
ATOM 5195 C CA . LEU B 1 270 ? -14.383 23.391 5.414 1 98.94 270 LEU B CA 1
ATOM 5196 C C . LEU B 1 270 ? -14.852 23.844 6.789 1 98.94 270 LEU B C 1
ATOM 5198 O O . LEU B 1 270 ? -15.406 23.062 7.559 1 98.94 270 LEU B O 1
ATOM 5202 N N . LYS B 1 271 ? -14.602 25.109 7.117 1 98.81 271 LYS B N 1
ATOM 5203 C CA . LYS B 1 271 ? -15.055 25.641 8.398 1 98.81 271 LYS B CA 1
ATOM 5204 C C . LYS B 1 271 ? -16.562 25.516 8.547 1 98.81 271 LYS B C 1
ATOM 5206 O O . LYS B 1 271 ? -17.062 25.109 9.602 1 98.81 271 LYS B O 1
ATOM 5211 N N . ASP B 1 272 ? -17.297 25.844 7.5 1 98.62 272 ASP B N 1
ATOM 5212 C CA . ASP B 1 272 ? -18.75 25.719 7.508 1 98.62 272 ASP B CA 1
ATOM 5213 C C . ASP B 1 272 ? -19.188 24.281 7.777 1 98.62 272 ASP B C 1
ATOM 5215 O O . ASP B 1 272 ? -20.125 24.031 8.531 1 98.62 272 ASP B O 1
ATOM 5219 N N . ILE B 1 273 ? -18.5 23.375 7.152 1 98.31 273 ILE B N 1
ATOM 5220 C CA . ILE B 1 273 ? -18.797 21.953 7.328 1 98.31 273 ILE B CA 1
ATOM 5221 C C . ILE B 1 273 ? -18.547 21.547 8.781 1 98.31 273 ILE B C 1
ATOM 5223 O O . ILE B 1 273 ? -19.328 20.812 9.367 1 98.31 273 ILE B O 1
ATOM 5227 N N . VAL B 1 274 ? -17.438 21.984 9.336 1 98.44 274 VAL B N 1
ATOM 5228 C CA . VAL B 1 274 ? -17.094 21.609 10.703 1 98.44 274 VAL B CA 1
ATOM 5229 C C . VAL B 1 274 ? -18.172 22.125 11.664 1 98.44 274 VAL B C 1
ATOM 5231 O O . VAL B 1 274 ? -18.562 21.406 12.586 1 98.44 274 VAL B O 1
ATOM 5234 N N . VAL B 1 275 ? -18.672 23.312 11.461 1 97.69 275 VAL B N 1
ATOM 5235 C CA . VAL B 1 275 ? -19.75 23.891 12.266 1 97.69 275 VAL B CA 1
ATOM 5236 C C . VAL B 1 275 ? -21 23.031 12.133 1 97.69 275 VAL B C 1
ATOM 5238 O O . VAL B 1 275 ? -21.672 22.734 13.125 1 97.69 275 VAL B O 1
ATOM 5241 N N . LYS B 1 276 ? -21.297 22.641 10.914 1 97.81 276 LYS B N 1
ATOM 5242 C CA . LYS B 1 276 ? -22.469 21.797 10.664 1 97.81 276 LYS B CA 1
ATOM 5243 C C . LYS B 1 276 ? -22.328 20.453 11.367 1 97.81 276 LYS B C 1
ATOM 5245 O O . LYS B 1 276 ? -23.312 19.938 11.914 1 97.81 276 LYS B O 1
ATOM 5250 N N . LEU B 1 277 ? -21.156 19.891 11.328 1 98.25 277 LEU B N 1
ATOM 5251 C CA . LEU B 1 277 ? -20.922 18.609 11.977 1 98.25 277 LEU B CA 1
ATOM 5252 C C . LEU B 1 277 ? -21.094 18.719 13.484 1 98.25 277 LEU B C 1
ATOM 5254 O O . LEU B 1 277 ? -21.625 17.797 14.125 1 98.25 277 LEU B O 1
ATOM 5258 N N . ARG B 1 278 ? -20.734 19.828 14.109 1 97 278 ARG B N 1
ATOM 5259 C CA . ARG B 1 278 ? -20.938 20.078 15.531 1 97 278 ARG B CA 1
ATOM 5260 C C . ARG B 1 278 ? -22.422 20.047 15.891 1 97 278 ARG B C 1
ATOM 5262 O O . ARG B 1 278 ? -22.812 19.547 16.953 1 97 278 ARG B O 1
ATOM 5269 N N . GLU B 1 279 ? -23.141 20.609 15.031 1 96.75 279 GLU B N 1
ATOM 5270 C CA . GLU B 1 279 ? -24.594 20.672 15.25 1 96.75 279 GLU B CA 1
ATOM 5271 C C . GLU B 1 279 ? -25.234 19.297 15.07 1 96.75 279 GLU B C 1
ATOM 5273 O O . GLU B 1 279 ? -26.219 18.984 15.734 1 96.75 279 GLU B O 1
ATOM 5278 N N . GLN B 1 280 ? -24.688 18.562 14.242 1 97.19 280 GLN B N 1
ATOM 5279 C CA . GLN B 1 280 ? -25.266 17.266 13.875 1 97.19 280 GLN B CA 1
ATOM 5280 C C . GLN B 1 280 ? -24.906 16.188 14.898 1 97.19 280 GLN B C 1
ATOM 5282 O O . GLN B 1 280 ? -25.719 15.328 15.211 1 97.19 280 GLN B O 1
ATOM 5287 N N . PHE B 1 281 ? -23.688 16.266 15.344 1 98 281 PHE B N 1
ATOM 5288 C CA . PHE B 1 281 ? -23.188 15.211 16.219 1 98 281 PHE B CA 1
ATOM 5289 C C . PHE B 1 281 ? -22.906 15.75 17.609 1 98 281 PHE B C 1
ATOM 5291 O O . PHE B 1 281 ? -21.781 16.203 17.891 1 98 281 PHE B O 1
ATOM 5298 N N . HIS B 1 282 ? -23.734 15.508 18.578 1 96.81 282 HIS B N 1
ATOM 5299 C CA . HIS B 1 282 ? -23.656 16.078 19.922 1 96.81 282 HIS B CA 1
ATOM 5300 C C . HIS B 1 282 ? -22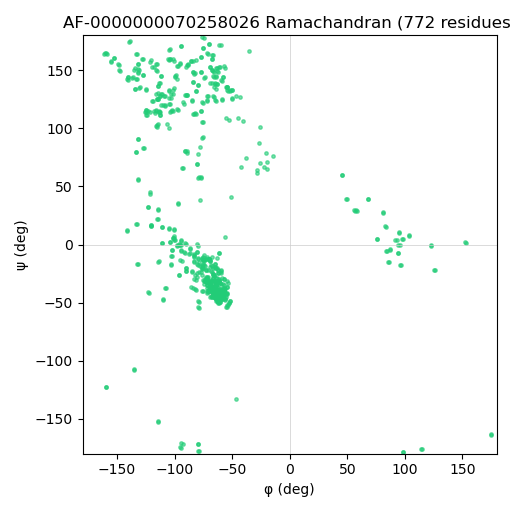.766 15.219 20.812 1 96.81 282 HIS B C 1
ATOM 5302 O O . HIS B 1 282 ? -22.406 15.633 21.922 1 96.81 282 HIS B O 1
ATOM 5308 N N . ASP B 1 283 ? -22.359 14.047 20.297 1 97.38 283 ASP B N 1
ATOM 5309 C CA . ASP B 1 283 ? -21.562 13.133 21.109 1 97.38 283 ASP B CA 1
ATOM 5310 C C . ASP B 1 283 ? -20.078 13.242 20.75 1 97.38 283 ASP B C 1
ATOM 5312 O O . ASP B 1 283 ? -19.266 12.445 21.219 1 97.38 283 ASP B O 1
ATOM 5316 N N . ALA B 1 284 ? -19.75 14.227 19.859 1 98.12 284 ALA B N 1
ATOM 5317 C CA . ALA B 1 284 ? -18.359 14.367 19.406 1 98.12 284 ALA B CA 1
ATOM 5318 C C . ALA B 1 284 ? -17.922 15.82 19.438 1 98.12 284 ALA B C 1
ATOM 5320 O O . ALA B 1 284 ? -18.75 16.734 19.375 1 98.12 284 ALA B O 1
ATOM 5321 N N . SER B 1 285 ? -16.641 16.031 19.625 1 98.06 285 SER B N 1
ATOM 5322 C CA . SER B 1 285 ? -16.031 17.344 19.516 1 98.06 285 SER B CA 1
ATOM 5323 C C . SER B 1 285 ? -15.312 17.516 18.188 1 98.06 285 SER B C 1
ATOM 5325 O O . SER B 1 285 ? -14.648 16.594 17.703 1 98.06 285 SER B O 1
ATOM 5327 N N . PHE B 1 286 ? -15.539 18.609 17.547 1 98.56 286 PHE B N 1
ATOM 5328 C CA . PHE B 1 286 ? -14.898 18.984 16.297 1 98.56 286 PHE B CA 1
ATOM 5329 C C . PHE B 1 286 ? -14.141 20.297 16.422 1 98.56 286 PHE B C 1
ATOM 5331 O O . PHE B 1 286 ? -14.75 21.344 16.656 1 98.56 286 PHE B O 1
ATOM 5338 N N . THR B 1 287 ? -12.844 20.219 16.297 1 98.5 287 THR B N 1
ATOM 5339 C CA . THR B 1 287 ? -12.023 21.422 16.344 1 98.5 287 THR B CA 1
ATOM 5340 C C . THR B 1 287 ? -11.469 21.766 14.961 1 98.5 287 THR B C 1
ATOM 5342 O O . THR B 1 287 ? -10.82 20.938 14.328 1 98.5 287 THR B O 1
ATOM 5345 N N . TYR B 1 288 ? -11.812 22.922 14.461 1 98.69 288 TYR B N 1
ATOM 5346 C CA . TYR B 1 288 ? -11.234 23.484 13.242 1 98.69 288 TYR B CA 1
ATOM 5347 C C . TYR B 1 288 ? -9.938 24.219 13.547 1 98.69 288 TYR B C 1
ATOM 5349 O O . TYR B 1 288 ? -9.906 25.109 14.398 1 98.69 288 TYR B O 1
ATOM 5357 N N . VAL B 1 289 ? -8.844 23.859 12.898 1 98.88 289 VAL B N 1
ATOM 5358 C CA . VAL B 1 289 ? -7.543 24.453 13.148 1 98.88 289 VAL B CA 1
ATOM 5359 C C . VAL B 1 289 ? -7.094 25.25 11.93 1 98.88 289 VAL B C 1
ATOM 5361 O O . VAL B 1 289 ? -6.984 24.703 10.828 1 98.88 289 VAL B O 1
ATOM 5364 N N . ASP B 1 290 ? -6.73 26.469 12.094 1 98.88 290 ASP B N 1
ATOM 5365 C CA . ASP B 1 290 ? -6.402 27.406 11.031 1 98.88 290 ASP B CA 1
ATOM 5366 C C . ASP B 1 290 ? -4.914 27.375 10.695 1 98.88 290 ASP B C 1
ATOM 5368 O O . ASP B 1 290 ? -4.176 28.312 11 1 98.88 290 ASP B O 1
ATOM 5372 N N . MET B 1 291 ? -4.562 26.406 9.922 1 98.88 291 MET B N 1
ATOM 5373 C CA . MET B 1 291 ? -3.18 26.219 9.492 1 98.88 291 MET B CA 1
ATOM 5374 C C . MET B 1 291 ? -2.752 27.328 8.539 1 98.88 291 MET B C 1
ATOM 5376 O O . MET B 1 291 ? -1.59 27.734 8.539 1 98.88 291 MET B O 1
ATOM 5380 N N . PHE B 1 292 ? -3.709 27.781 7.715 1 98.88 292 PHE B N 1
ATOM 5381 C CA . PHE B 1 292 ? -3.408 28.844 6.77 1 98.88 292 PHE B CA 1
ATOM 5382 C C . PHE B 1 292 ? -2.84 30.062 7.496 1 98.88 292 PHE B C 1
ATOM 5384 O O . PHE B 1 292 ? -1.746 30.531 7.168 1 98.88 292 PHE B O 1
ATOM 5391 N N . SER B 1 293 ? -3.535 30.531 8.477 1 98.75 293 SER B N 1
ATOM 5392 C CA . SER B 1 293 ? -3.139 31.734 9.195 1 98.75 293 SER B CA 1
ATOM 5393 C C . SER B 1 293 ? -1.835 31.516 9.961 1 98.75 293 SER B C 1
ATOM 5395 O O . SER B 1 293 ? -0.987 32.406 10.008 1 98.75 293 SER B O 1
ATOM 5397 N N . ALA B 1 294 ? -1.694 30.344 10.562 1 98.75 294 ALA B N 1
ATOM 5398 C CA . ALA B 1 294 ? -0.47 30.047 11.305 1 98.75 294 ALA B CA 1
ATOM 5399 C C . ALA B 1 294 ? 0.745 30.062 10.383 1 98.75 294 ALA B C 1
ATOM 5401 O O . ALA B 1 294 ? 1.765 30.672 10.695 1 98.75 294 ALA B O 1
ATOM 5402 N N . LYS B 1 295 ? 0.629 29.375 9.266 1 98.75 295 LYS B N 1
ATOM 5403 C CA . LYS B 1 295 ? 1.736 29.312 8.312 1 98.75 295 LYS B CA 1
ATOM 5404 C C . LYS B 1 295 ? 2 30.672 7.676 1 98.75 295 LYS B C 1
ATOM 5406 O O . LYS B 1 295 ? 3.154 31.062 7.484 1 98.75 295 LYS B O 1
ATOM 5411 N N . TYR B 1 296 ? 0.946 31.375 7.367 1 98.62 296 TYR B N 1
ATOM 5412 C CA . TYR B 1 296 ? 1.104 32.688 6.77 1 98.62 296 TYR B CA 1
ATOM 5413 C C . TYR B 1 296 ? 1.76 33.656 7.75 1 98.62 296 TYR B C 1
ATOM 5415 O O . TYR B 1 296 ? 2.541 34.531 7.348 1 98.62 296 TYR B O 1
ATOM 5423 N N . GLU B 1 297 ? 1.438 33.531 9 1 98.44 297 GLU B N 1
ATOM 5424 C CA . GLU B 1 297 ? 2.094 34.344 10.023 1 98.44 297 GLU B CA 1
ATOM 5425 C C . GLU B 1 297 ? 3.6 34.094 10.039 1 98.44 297 GLU B C 1
ATOM 5427 O O . GLU B 1 297 ? 4.387 35.062 10.094 1 98.44 297 GLU B O 1
ATOM 5432 N N . LEU B 1 298 ? 3.947 32.875 9.977 1 98.62 298 LEU B N 1
ATOM 5433 C CA . LEU B 1 298 ? 5.367 32.531 9.953 1 98.62 298 LEU B CA 1
ATOM 5434 C C . LEU B 1 298 ? 6.047 33.125 8.727 1 98.62 298 LEU B C 1
ATOM 5436 O O . LEU B 1 298 ? 7.109 33.75 8.844 1 98.62 298 LEU B O 1
ATOM 5440 N N . ILE B 1 299 ? 5.414 33 7.594 1 98.25 299 ILE B N 1
ATOM 5441 C CA . ILE B 1 299 ? 5.961 33.469 6.332 1 98.25 299 ILE B CA 1
ATOM 5442 C C . ILE B 1 299 ? 6.105 35 6.391 1 98.25 299 ILE B C 1
ATOM 5444 O O . ILE B 1 299 ? 7.133 35.531 5.992 1 98.25 299 ILE B O 1
ATOM 5448 N N . SER B 1 300 ? 5.152 35.625 6.965 1 97.94 300 SER B N 1
ATOM 5449 C CA . SER B 1 300 ? 5.121 37.094 7.039 1 97.94 300 SER B CA 1
ATOM 5450 C C . SER B 1 300 ? 6.148 37.625 8.031 1 97.94 300 SER B C 1
ATOM 5452 O O . SER B 1 300 ? 6.57 38.781 7.945 1 97.94 300 SER B O 1
ATOM 5454 N N . ASN B 1 301 ? 6.543 36.75 8.961 1 97.75 301 ASN B N 1
ATOM 5455 C CA . ASN B 1 301 ? 7.461 37.156 10.016 1 97.75 301 ASN B CA 1
ATOM 5456 C C . ASN B 1 301 ? 8.719 36.281 10.039 1 97.75 301 ASN B C 1
ATOM 5458 O O . ASN B 1 301 ? 9.258 36 11.102 1 97.75 301 ASN B O 1
ATOM 5462 N N . ALA B 1 302 ? 9.086 35.844 8.883 1 97.94 302 ALA B N 1
ATOM 5463 C CA . ALA B 1 302 ? 10.164 34.875 8.773 1 97.94 302 ALA B CA 1
ATOM 5464 C C . ALA B 1 302 ? 11.43 35.375 9.477 1 97.94 302 ALA B C 1
ATOM 5466 O O . ALA B 1 302 ? 11.953 34.719 10.367 1 97.94 302 ALA B O 1
ATOM 5467 N N . ASN B 1 303 ? 11.891 36.594 9.172 1 96.69 303 ASN B N 1
ATOM 5468 C CA . ASN B 1 303 ? 13.125 37.125 9.734 1 96.69 303 ASN B CA 1
ATOM 5469 C C . ASN B 1 303 ? 13.023 37.281 11.25 1 96.69 303 ASN B C 1
ATOM 5471 O O . ASN B 1 303 ? 13.945 36.938 11.984 1 96.69 303 ASN B O 1
ATOM 5475 N N . LYS B 1 304 ? 11.922 37.75 11.656 1 97.5 304 LYS B N 1
ATOM 5476 C CA . LYS B 1 304 ? 11.695 37.969 13.086 1 97.5 304 LYS B CA 1
ATOM 5477 C C . LYS B 1 304 ? 11.664 36.625 13.828 1 97.5 304 LYS B C 1
ATOM 5479 O O . LYS B 1 304 ? 11.961 36.594 15.023 1 97.5 304 LYS B O 1
ATOM 5484 N N . SER B 1 305 ? 11.328 35.625 13.117 1 97.69 305 SER B N 1
ATOM 5485 C CA . SER B 1 305 ? 11.195 34.281 13.727 1 97.69 305 SER B CA 1
ATOM 5486 C C . SER B 1 305 ? 12.477 33.469 13.586 1 97.69 305 SER B C 1
ATOM 5488 O O . SER B 1 305 ? 12.508 32.281 13.906 1 97.69 305 SER B O 1
ATOM 5490 N N . GLY B 1 306 ? 13.5 34.094 13.031 1 97.25 306 GLY B N 1
ATOM 5491 C CA . GLY B 1 306 ? 14.805 33.469 12.969 1 97.25 306 GLY B CA 1
ATOM 5492 C C . GLY B 1 306 ? 15.055 32.75 11.664 1 97.25 306 GLY B C 1
ATOM 5493 O O . GLY B 1 306 ? 16.016 31.969 11.547 1 97.25 306 GLY B O 1
ATOM 5494 N N . PHE B 1 307 ? 14.203 32.938 10.703 1 98.5 307 PHE B N 1
ATOM 5495 C CA . PHE B 1 307 ? 14.344 32.281 9.406 1 98.5 307 PHE B CA 1
ATOM 5496 C C . PHE B 1 307 ? 14.859 33.281 8.359 1 98.5 307 PHE B C 1
ATOM 5498 O O . PHE B 1 307 ? 14.773 34.5 8.547 1 98.5 307 PHE B O 1
ATOM 5505 N N . VAL B 1 308 ? 15.406 32.719 7.312 1 96.19 308 VAL B N 1
ATOM 5506 C CA . VAL B 1 308 ? 15.781 33.531 6.156 1 96.19 308 VAL B CA 1
ATOM 5507 C C . VAL B 1 308 ? 14.547 33.812 5.316 1 96.19 308 VAL B C 1
ATOM 5509 O O . VAL B 1 308 ? 13.422 33.562 5.738 1 96.19 308 VAL B O 1
ATOM 5512 N N . ASP B 1 309 ? 14.797 34.375 4.172 1 94.75 309 ASP B N 1
ATOM 5513 C CA . ASP B 1 309 ? 13.711 34.719 3.264 1 94.75 309 ASP B CA 1
ATOM 5514 C C . ASP B 1 309 ? 12.805 33.531 3.01 1 94.75 309 ASP B C 1
ATOM 5516 O O . ASP B 1 309 ? 13.281 32.438 2.725 1 94.75 309 ASP B O 1
ATOM 5520 N N . PRO B 1 310 ? 11.469 33.719 3.109 1 94.94 310 PRO B N 1
ATOM 5521 C CA . PRO B 1 310 ? 10.531 32.625 3.025 1 94.94 310 PRO B CA 1
ATOM 5522 C C . PRO B 1 310 ? 10.523 31.938 1.651 1 94.94 310 PRO B C 1
ATOM 5524 O O . PRO B 1 310 ? 10.016 30.828 1.504 1 94.94 310 PRO B O 1
ATOM 5527 N N . SER B 1 311 ? 11.062 32.562 0.63 1 93.88 311 SER B N 1
ATOM 5528 C CA . SER B 1 311 ? 11.125 31.969 -0.696 1 93.88 311 SER B CA 1
ATOM 5529 C C . SER B 1 311 ? 12.32 31.031 -0.821 1 93.88 311 SER B C 1
ATOM 5531 O O . SER B 1 311 ? 12.422 30.266 -1.782 1 93.88 311 SER B O 1
ATOM 5533 N N . GLY B 1 312 ? 13.172 31.094 0.16 1 95.12 312 GLY B N 1
ATOM 5534 C CA . GLY B 1 312 ? 14.328 30.203 0.133 1 95.12 312 GLY B CA 1
ATOM 5535 C C . GLY B 1 312 ? 13.969 28.75 0.306 1 95.12 312 GLY B C 1
ATOM 5536 O O . GLY B 1 312 ? 13.078 28.406 1.094 1 95.12 312 GLY B O 1
ATOM 5537 N N . ILE B 1 313 ? 14.633 27.828 -0.471 1 96.62 313 ILE B N 1
ATOM 5538 C CA . ILE B 1 313 ? 14.43 26.391 -0.404 1 96.62 313 ILE B CA 1
ATOM 5539 C C . ILE B 1 313 ? 15.719 25.719 0.063 1 96.62 313 ILE B C 1
ATOM 5541 O O . ILE B 1 313 ? 16.797 25.953 -0.494 1 96.62 313 ILE B O 1
ATOM 5545 N N . CYS B 1 314 ? 15.641 24.891 1.029 1 97.88 314 CYS B N 1
ATOM 5546 C CA . CYS B 1 314 ? 16.828 24.312 1.665 1 97.88 314 CYS B CA 1
ATOM 5547 C C . CYS B 1 314 ? 17.375 23.141 0.858 1 97.88 314 CYS B C 1
ATOM 5549 O O . CYS B 1 314 ? 18.578 22.891 0.863 1 97.88 314 CYS B O 1
ATOM 5551 N N . CYS B 1 315 ? 16.5 22.438 0.175 1 97.38 315 CYS B N 1
ATOM 5552 C CA . CYS B 1 315 ? 16.953 21.203 -0.447 1 97.38 315 CYS B CA 1
ATOM 5553 C C . CYS B 1 315 ? 16.406 21.078 -1.863 1 97.38 315 CYS B C 1
ATOM 5555 O O . CYS B 1 315 ? 15.234 21.344 -2.109 1 97.38 315 CYS B O 1
ATOM 5557 N N . GLY B 1 316 ? 17.234 20.516 -2.699 1 94.38 316 GLY B N 1
ATOM 5558 C CA . GLY B 1 316 ? 16.844 20.328 -4.086 1 94.38 316 GLY B CA 1
ATOM 5559 C C . GLY B 1 316 ? 17.375 21.406 -5.016 1 94.38 316 GLY B C 1
ATOM 5560 O O . GLY B 1 316 ? 18.156 22.266 -4.598 1 94.38 316 GLY B O 1
ATOM 5561 N N . TYR B 1 317 ? 17.031 21.297 -6.25 1 91.94 317 TYR B N 1
ATOM 5562 C CA . TYR B 1 317 ? 17.312 22.281 -7.289 1 91.94 317 TYR B CA 1
ATOM 5563 C C . TYR B 1 317 ? 16.016 22.828 -7.871 1 91.94 317 TYR B C 1
ATOM 5565 O O . TYR B 1 317 ? 15.211 22.094 -8.445 1 91.94 317 TYR B O 1
ATOM 5573 N N . HIS B 1 318 ? 15.812 24.078 -7.652 1 91.62 318 HIS B N 1
ATOM 5574 C CA . HIS B 1 318 ? 14.586 24.75 -8.07 1 91.62 318 HIS B CA 1
ATOM 5575 C C . HIS B 1 318 ? 14.898 26.078 -8.75 1 91.62 318 HIS B C 1
ATOM 5577 O O . HIS B 1 318 ? 14.852 27.141 -8.109 1 91.62 318 HIS B O 1
ATOM 5583 N N . GLU B 1 319 ? 15.273 25.984 -10 1 85.81 319 GLU B N 1
ATOM 5584 C CA . GLU B 1 319 ? 15.68 27.172 -10.75 1 85.81 319 GLU B CA 1
ATOM 5585 C C . GLU B 1 319 ? 15.055 27.203 -12.141 1 85.81 319 GLU B C 1
ATOM 5587 O O . GLU B 1 319 ? 15.008 26.172 -12.828 1 85.81 319 GLU B O 1
ATOM 5592 N N . ASN B 1 320 ? 14.508 28.344 -12.555 1 80.38 320 ASN B N 1
ATOM 5593 C CA . ASN B 1 320 ? 14.016 28.609 -13.906 1 80.38 320 ASN B CA 1
ATOM 5594 C C . ASN B 1 320 ? 12.953 27.594 -14.328 1 80.38 320 ASN B C 1
ATOM 5596 O O . ASN B 1 320 ? 12.945 27.141 -15.477 1 80.38 320 ASN B O 1
ATOM 5600 N N . GLY B 1 321 ? 12.266 27.109 -13.344 1 80.25 321 GLY B N 1
ATOM 5601 C CA . GLY B 1 321 ? 11.18 26.188 -13.656 1 80.25 321 GLY B CA 1
ATOM 5602 C C . GLY B 1 321 ? 11.594 24.734 -13.602 1 80.25 321 GLY B C 1
ATOM 5603 O O . GLY B 1 321 ? 10.758 23.844 -13.734 1 80.25 321 GLY B O 1
ATOM 5604 N N . TYR B 1 322 ? 12.852 24.5 -13.445 1 84.44 322 TYR B N 1
ATOM 5605 C CA . TYR B 1 322 ? 13.344 23.141 -13.281 1 84.44 322 TYR B CA 1
ATOM 5606 C C . TYR B 1 322 ? 13.367 22.734 -11.812 1 84.44 322 TYR B C 1
ATOM 5608 O O . TYR B 1 322 ? 13.852 23.484 -10.969 1 84.44 322 TYR B O 1
ATOM 5616 N N . HIS B 1 323 ? 12.789 21.641 -11.594 1 87.75 323 HIS B N 1
ATOM 5617 C CA . HIS B 1 323 ? 12.75 21.141 -10.219 1 87.75 323 HIS B CA 1
ATOM 5618 C C . HIS B 1 323 ? 13.32 19.734 -10.125 1 87.75 323 HIS B C 1
ATOM 5620 O O . HIS B 1 323 ? 12.828 18.812 -10.781 1 87.75 323 HIS B O 1
ATOM 5626 N N . VAL B 1 324 ? 14.43 19.609 -9.398 1 91.44 324 VAL B N 1
ATOM 5627 C CA . VAL B 1 324 ? 14.992 18.328 -9 1 91.44 324 VAL B CA 1
ATOM 5628 C C . VAL B 1 324 ? 14.883 18.156 -7.484 1 91.44 324 VAL B C 1
ATOM 5630 O O . VAL B 1 324 ? 15.586 18.844 -6.73 1 91.44 324 VAL B O 1
ATOM 5633 N N . TYR B 1 325 ? 14.078 17.281 -7.078 1 88.88 325 TYR B N 1
ATOM 5634 C CA . TYR B 1 325 ? 13.758 17.188 -5.66 1 88.88 325 TYR B CA 1
ATOM 5635 C C . TYR B 1 325 ? 14.891 16.516 -4.887 1 88.88 325 TYR B C 1
ATOM 5637 O O . TYR B 1 325 ? 15.719 15.812 -5.473 1 88.88 325 TYR B O 1
ATOM 5645 N N . CYS B 1 326 ? 14.859 16.734 -3.664 1 90.69 326 CYS B N 1
ATOM 5646 C CA . CYS B 1 326 ? 15.945 16.406 -2.742 1 90.69 326 CYS B CA 1
ATOM 5647 C C . CYS B 1 326 ? 16.328 14.938 -2.863 1 90.69 326 CYS B C 1
ATOM 5649 O O . CYS B 1 326 ? 15.461 14.062 -2.865 1 90.69 326 CYS B O 1
ATOM 5651 N N . GLY B 1 327 ? 17.578 14.664 -2.957 1 86.38 327 GLY B N 1
ATOM 5652 C CA . GLY B 1 327 ? 18.094 13.312 -2.98 1 86.38 327 GLY B CA 1
ATOM 5653 C C . GLY B 1 327 ? 18.125 12.703 -4.371 1 86.38 327 GLY B C 1
ATOM 5654 O O . GLY B 1 327 ? 18.609 11.586 -4.559 1 86.38 327 GLY B O 1
ATOM 5655 N N . ASN B 1 328 ? 17.625 13.398 -5.344 1 88.19 328 ASN B N 1
ATOM 5656 C CA . ASN B 1 328 ? 17.578 12.883 -6.711 1 88.19 328 ASN B CA 1
ATOM 5657 C C . ASN B 1 328 ? 18.656 13.531 -7.586 1 88.19 328 ASN B C 1
ATOM 5659 O O . ASN B 1 328 ? 19.344 14.453 -7.148 1 88.19 328 ASN B O 1
ATOM 5663 N N . LYS B 1 329 ? 18.875 12.984 -8.758 1 90.56 329 LYS B N 1
ATOM 5664 C CA . LYS B 1 329 ? 19.75 13.539 -9.781 1 90.56 329 LYS B CA 1
ATOM 5665 C C . LYS B 1 329 ? 19.031 13.664 -11.117 1 90.56 329 LYS B C 1
ATOM 5667 O O . LYS B 1 329 ? 18.062 12.961 -11.375 1 90.56 329 LYS B O 1
ATOM 5672 N N . ALA B 1 330 ? 19.406 14.641 -11.758 1 91.75 330 ALA B N 1
ATOM 5673 C CA . ALA B 1 330 ? 18.875 14.828 -13.102 1 91.75 330 ALA B CA 1
ATOM 5674 C C . ALA B 1 330 ? 19.891 15.523 -14.008 1 91.75 330 ALA B C 1
ATOM 5676 O O . ALA B 1 330 ? 20.844 16.125 -13.523 1 91.75 330 ALA B O 1
ATOM 5677 N N . THR B 1 331 ? 19.719 15.266 -15.312 1 92.25 331 THR B N 1
ATOM 5678 C CA . THR B 1 331 ? 20.5 16.016 -16.297 1 92.25 331 THR B CA 1
ATOM 5679 C C . THR B 1 331 ? 19.688 17.172 -16.859 1 92.25 331 THR B C 1
ATOM 5681 O O . THR B 1 331 ? 18.641 16.969 -17.453 1 92.25 331 THR B O 1
ATOM 5684 N N . ILE B 1 332 ? 20.172 18.328 -16.594 1 88.31 332 ILE B N 1
ATOM 5685 C CA . ILE B 1 332 ? 19.547 19.531 -17.109 1 88.31 332 ILE B CA 1
ATOM 5686 C C . ILE B 1 332 ? 20.531 20.297 -18 1 88.31 332 ILE B C 1
ATOM 5688 O O . ILE B 1 332 ? 21.625 20.656 -17.547 1 88.31 332 ILE B O 1
ATOM 5692 N N . ASN B 1 333 ? 20.109 20.531 -19.234 1 88.56 333 ASN B N 1
ATOM 5693 C CA . ASN B 1 333 ? 20.938 21.219 -20.203 1 88.56 333 ASN B CA 1
ATOM 5694 C C . ASN B 1 333 ? 22.344 20.625 -20.266 1 88.56 333 ASN B C 1
ATOM 5696 O O . ASN B 1 333 ? 23.344 21.344 -20.203 1 88.56 333 ASN B O 1
ATOM 5700 N N . GLY B 1 334 ? 22.422 19.219 -20.172 1 90.12 334 GLY B N 1
ATOM 5701 C CA . GLY B 1 334 ? 23.672 18.484 -20.344 1 90.12 334 GLY B CA 1
ATOM 5702 C C . GLY B 1 334 ? 24.5 18.406 -19.078 1 90.12 334 GLY B C 1
ATOM 5703 O O . GLY B 1 334 ? 25.562 17.797 -19.062 1 90.12 334 GLY B O 1
ATOM 5704 N N . LYS B 1 335 ? 24.062 19.062 -18.094 1 90.81 335 LYS B N 1
ATOM 5705 C CA . LYS B 1 335 ? 24.781 19.062 -16.828 1 90.81 335 LYS B CA 1
ATOM 5706 C C . LYS B 1 335 ? 24.078 18.188 -15.797 1 90.81 335 LYS B C 1
ATOM 5708 O O . LYS B 1 335 ? 22.859 18.281 -15.633 1 90.81 335 LYS B O 1
ATOM 5713 N N . GLU B 1 336 ? 24.781 17.359 -15.156 1 92.31 336 GLU B N 1
ATOM 5714 C CA . GLU B 1 336 ? 24.219 16.562 -14.078 1 92.31 336 GLU B CA 1
ATOM 5715 C C . GLU B 1 336 ? 24.031 17.391 -12.812 1 92.31 336 GLU B C 1
ATOM 5717 O O . GLU B 1 336 ? 24.969 18.047 -12.352 1 92.31 336 GLU B O 1
ATOM 5722 N N . ILE B 1 337 ? 22.859 17.422 -12.367 1 90.75 337 ILE B N 1
ATOM 5723 C CA . ILE B 1 337 ? 22.516 18.125 -11.133 1 90.75 337 ILE B CA 1
ATOM 5724 C C . ILE B 1 337 ? 22.312 17.109 -10.008 1 90.75 337 ILE B C 1
ATOM 5726 O O . ILE B 1 337 ? 21.453 16.234 -10.102 1 90.75 337 ILE B O 1
ATOM 5730 N N . VAL B 1 338 ? 23.109 17.125 -9.07 1 87.69 338 VAL B N 1
ATOM 5731 C CA . VAL B 1 338 ? 22.953 16.344 -7.855 1 87.69 338 VAL B CA 1
ATOM 5732 C C . VAL B 1 338 ? 22.469 17.234 -6.715 1 87.69 338 VAL B C 1
ATOM 5734 O O . VAL B 1 338 ? 23.047 18.297 -6.469 1 87.69 338 VAL B O 1
ATOM 5737 N N . THR B 1 339 ? 21.391 16.828 -6.102 1 91.44 339 THR B N 1
ATOM 5738 C CA . THR B 1 339 ? 20.797 17.719 -5.105 1 91.44 339 THR B CA 1
ATOM 5739 C C . THR B 1 339 ? 21.203 17.297 -3.699 1 91.44 339 THR B C 1
ATOM 5741 O O . THR B 1 339 ? 21.453 16.125 -3.438 1 91.44 339 THR B O 1
ATOM 5744 N N . SER B 1 340 ? 21.391 18.312 -2.896 1 89.88 340 SER B N 1
ATOM 5745 C CA . SER B 1 340 ? 21.703 18.141 -1.479 1 89.88 340 SER B CA 1
ATOM 5746 C C . SER B 1 340 ? 20.953 19.172 -0.626 1 89.88 340 SER B C 1
ATOM 5748 O O . SER B 1 340 ? 20.203 20 -1.152 1 89.88 340 SER B O 1
ATOM 5750 N N . SER B 1 341 ? 21.062 19.047 0.657 1 95.69 341 SER B N 1
ATOM 5751 C CA . SER B 1 341 ? 20.422 19.984 1.569 1 95.69 341 SER B CA 1
ATOM 5752 C C . SER B 1 341 ? 21.344 21.172 1.863 1 95.69 341 SER B C 1
ATOM 5754 O O . SER B 1 341 ? 22.562 21.094 1.688 1 95.69 341 SER B O 1
ATOM 5756 N N . CYS B 1 342 ? 20.781 22.297 2.223 1 96.5 342 CYS B N 1
ATOM 5757 C CA . CYS B 1 342 ? 21.531 23.453 2.701 1 96.5 342 CYS B CA 1
ATOM 5758 C C . CYS B 1 342 ? 22.328 23.109 3.957 1 96.5 342 CYS B C 1
ATOM 5760 O O . CYS B 1 342 ? 22.156 22.031 4.523 1 96.5 342 CYS B O 1
ATOM 5762 N N . GLU B 1 343 ? 23.125 23.969 4.344 1 96.25 343 GLU B N 1
ATOM 5763 C CA . GLU B 1 343 ? 24.031 23.734 5.469 1 96.25 343 GLU B CA 1
ATOM 5764 C C . GLU B 1 343 ? 23.266 23.719 6.789 1 96.25 343 GLU B C 1
ATOM 5766 O O . GLU B 1 343 ? 23.578 22.906 7.672 1 96.25 343 GLU B O 1
ATOM 5771 N N . ASP B 1 344 ? 22.266 24.641 6.938 1 98.06 344 ASP B N 1
ATOM 5772 C CA . ASP B 1 344 ? 21.516 24.75 8.195 1 98.06 344 ASP B CA 1
ATOM 5773 C C . ASP B 1 344 ? 20.016 24.781 7.938 1 98.06 344 ASP B C 1
ATOM 5775 O O . ASP B 1 344 ? 19.406 25.859 7.91 1 98.06 344 ASP B O 1
ATOM 5779 N N . PRO B 1 345 ? 19.391 23.594 7.941 1 98.38 345 PRO B N 1
ATOM 5780 C CA . PRO B 1 345 ? 17.953 23.531 7.656 1 98.38 345 PRO B CA 1
ATOM 5781 C C . PRO B 1 345 ? 17.125 24.344 8.641 1 98.38 345 PRO B C 1
ATOM 5783 O O . PRO B 1 345 ? 16.016 24.797 8.305 1 98.38 345 PRO B O 1
ATOM 5786 N N . SER B 1 346 ? 17.609 24.609 9.797 1 98.31 346 SER B N 1
ATOM 5787 C CA . SER B 1 346 ? 16.844 25.281 10.836 1 98.31 346 SER B CA 1
ATOM 5788 C C . SER B 1 346 ? 16.594 26.75 10.477 1 98.31 346 SER B C 1
ATOM 5790 O O . SER B 1 346 ? 15.766 27.406 11.102 1 98.31 346 SER B O 1
ATOM 5792 N N . LYS B 1 347 ? 17.281 27.234 9.492 1 98.44 347 LYS B N 1
ATOM 5793 C CA . LYS B 1 347 ? 17.156 28.641 9.102 1 98.44 347 LYS B CA 1
ATOM 5794 C C . LYS B 1 347 ? 16.141 28.812 7.984 1 98.44 347 LYS B C 1
ATOM 5796 O O . LYS B 1 347 ? 15.797 29.938 7.621 1 98.44 347 LYS B O 1
ATOM 5801 N N . TYR B 1 348 ? 15.617 27.75 7.484 1 98.62 348 TYR B N 1
ATOM 5802 C CA . TYR B 1 348 ? 14.688 27.812 6.363 1 98.62 348 TYR B CA 1
ATOM 5803 C C . TYR B 1 348 ? 13.281 27.406 6.797 1 98.62 348 TYR B C 1
ATOM 5805 O O . TYR B 1 348 ? 13.117 26.5 7.617 1 98.62 348 TYR B O 1
ATOM 5813 N N . ILE B 1 349 ? 12.305 28.062 6.191 1 98.69 349 ILE B N 1
ATOM 5814 C CA . ILE B 1 349 ? 10.93 27.609 6.363 1 98.69 349 ILE B CA 1
ATOM 5815 C C . ILE B 1 349 ? 10.656 26.406 5.457 1 98.69 349 ILE B C 1
ATOM 5817 O O . ILE B 1 349 ? 10.188 25.375 5.918 1 98.69 349 ILE B O 1
ATOM 5821 N N . SER B 1 350 ? 11.031 26.562 4.156 1 98.31 350 SER B N 1
ATOM 5822 C CA . SER B 1 350 ? 10.766 25.531 3.172 1 98.31 350 SER B CA 1
ATOM 5823 C C . SER B 1 350 ? 11.914 24.531 3.098 1 98.31 350 SER B C 1
ATOM 5825 O O . SER B 1 350 ? 13.07 24.922 2.955 1 98.31 350 SER B O 1
ATOM 5827 N N . TRP B 1 351 ? 11.594 23.266 3.186 1 98.12 351 TRP B N 1
ATOM 5828 C CA . TRP B 1 351 ? 12.586 22.203 3.045 1 98.12 351 TRP B CA 1
ATOM 5829 C C . TRP B 1 351 ? 12.898 21.938 1.576 1 98.12 351 TRP B C 1
ATOM 5831 O O . TRP B 1 351 ? 14.047 22.047 1.146 1 98.12 351 TRP B O 1
ATOM 5841 N N . ASP B 1 352 ? 11.859 21.688 0.787 1 96.62 352 ASP B N 1
ATOM 5842 C CA . ASP B 1 352 ? 12.078 21.25 -0.59 1 96.62 352 ASP B CA 1
ATOM 5843 C C . ASP B 1 352 ? 11.188 22.031 -1.557 1 96.62 352 ASP B C 1
ATOM 5845 O O . ASP B 1 352 ? 10.914 21.578 -2.668 1 96.62 352 ASP B O 1
ATOM 5849 N N . GLY B 1 353 ? 10.672 23.156 -1.102 1 95.19 353 GLY B N 1
ATOM 5850 C CA . GLY B 1 353 ? 9.828 24 -1.926 1 95.19 353 GLY B CA 1
ATOM 5851 C C . GLY B 1 353 ? 8.344 23.766 -1.709 1 95.19 353 GLY B C 1
ATOM 5852 O O . GLY B 1 353 ? 7.512 24.609 -2.047 1 95.19 353 GLY B O 1
ATOM 5853 N N . VAL B 1 354 ? 8.008 22.594 -1.101 1 96.06 354 VAL B N 1
ATOM 5854 C CA . VAL B 1 354 ? 6.621 22.203 -0.853 1 96.06 354 VAL B CA 1
ATOM 5855 C C . VAL B 1 354 ? 6.414 21.938 0.639 1 96.06 354 VAL B C 1
ATOM 5857 O O . VAL B 1 354 ? 5.422 22.375 1.22 1 96.06 354 VAL B O 1
ATOM 5860 N N . HIS B 1 355 ? 7.395 21.281 1.26 1 98.06 355 HIS B N 1
ATOM 5861 C CA . HIS B 1 355 ? 7.305 20.859 2.652 1 98.06 355 HIS B CA 1
ATOM 5862 C C . HIS B 1 355 ? 8.156 21.734 3.555 1 98.06 355 HIS B C 1
ATOM 5864 O O . HIS B 1 355 ? 9.039 22.453 3.074 1 98.06 355 HIS B O 1
ATOM 5870 N N . TYR B 1 356 ? 7.824 21.719 4.809 1 98.75 356 TYR B N 1
ATOM 5871 C CA . TYR B 1 356 ? 8.508 22.594 5.762 1 98.75 356 TYR B CA 1
ATOM 5872 C C . TYR B 1 356 ? 9.648 21.859 6.449 1 98.75 356 TYR B C 1
ATOM 5874 O O . TYR B 1 356 ? 9.664 20.625 6.5 1 98.75 356 TYR B O 1
ATOM 5882 N N . THR B 1 357 ? 10.602 22.609 6.922 1 98.81 357 THR B N 1
ATOM 5883 C CA . THR B 1 357 ? 11.68 22.078 7.746 1 98.81 357 THR B CA 1
ATOM 5884 C C . THR B 1 357 ? 11.164 21.688 9.133 1 98.81 357 THR B C 1
ATOM 5886 O O . THR B 1 357 ? 10.078 22.109 9.531 1 98.81 357 THR B O 1
ATOM 5889 N N . GLU B 1 358 ? 11.945 20.922 9.836 1 98.69 358 GLU B N 1
ATOM 5890 C CA . GLU B 1 358 ? 11.617 20.578 11.219 1 98.69 358 GLU B CA 1
ATOM 5891 C C . GLU B 1 358 ? 11.461 21.844 12.062 1 98.69 358 GLU B C 1
ATOM 5893 O O . GLU B 1 358 ? 10.555 21.922 12.906 1 98.69 358 GLU B O 1
ATOM 5898 N N . ALA B 1 359 ? 12.297 22.828 11.844 1 98.81 359 ALA B N 1
ATOM 5899 C CA . ALA B 1 359 ? 12.227 24.062 12.602 1 98.81 359 ALA B CA 1
ATOM 5900 C C . ALA B 1 359 ? 10.906 24.797 12.352 1 98.81 359 ALA B C 1
ATOM 5902 O O . ALA B 1 359 ? 10.273 25.281 13.289 1 98.81 359 ALA B O 1
ATOM 5903 N N . ALA B 1 360 ? 10.578 24.891 11.117 1 98.88 360 ALA B N 1
ATOM 5904 C CA . ALA B 1 360 ? 9.312 25.531 10.766 1 98.88 360 ALA B CA 1
ATOM 5905 C C . ALA B 1 360 ? 8.125 24.75 11.305 1 98.88 360 ALA B C 1
ATOM 5907 O O . ALA B 1 360 ? 7.16 25.328 11.812 1 98.88 360 ALA B O 1
ATOM 5908 N N . ASN B 1 361 ? 8.172 23.406 11.211 1 98.88 361 ASN B N 1
ATOM 5909 C CA . ASN B 1 361 ? 7.117 22.562 11.758 1 98.88 361 ASN B CA 1
ATOM 5910 C C . ASN B 1 361 ? 6.945 22.781 13.258 1 98.88 361 ASN B C 1
ATOM 5912 O O . ASN B 1 361 ? 5.82 22.828 13.758 1 98.88 361 ASN B O 1
ATOM 5916 N N . GLN B 1 362 ? 8.047 22.875 13.938 1 98.81 362 GLN B N 1
ATOM 5917 C CA . GLN B 1 362 ? 7.98 23.109 15.375 1 98.81 362 GLN B CA 1
ATOM 5918 C C . GLN B 1 362 ? 7.344 24.453 15.688 1 98.81 362 GLN B C 1
ATOM 5920 O O . GLN B 1 362 ? 6.527 24.578 16.609 1 98.81 362 GLN B O 1
ATOM 5925 N N . TRP B 1 363 ? 7.766 25.438 14.938 1 98.75 363 TRP B N 1
ATOM 5926 C CA . TRP B 1 363 ? 7.199 26.766 15.133 1 98.75 363 TRP B CA 1
ATOM 5927 C C . TRP B 1 363 ? 5.684 26.734 14.984 1 98.75 363 TRP B C 1
ATOM 5929 O O . TRP B 1 363 ? 4.961 27.25 15.836 1 98.75 363 TRP B O 1
ATOM 5939 N N . ILE B 1 364 ? 5.227 26.094 13.93 1 98.75 364 ILE B N 1
ATOM 5940 C CA . ILE B 1 364 ? 3.797 26.031 13.648 1 98.75 364 ILE B CA 1
ATOM 5941 C C . ILE B 1 364 ? 3.09 25.234 14.75 1 98.75 364 ILE B C 1
ATOM 5943 O O . ILE B 1 364 ? 2.025 25.641 15.227 1 98.75 364 ILE B O 1
ATOM 5947 N N . ALA B 1 365 ? 3.658 24.094 15.117 1 98.75 365 ALA B N 1
ATOM 5948 C CA . ALA B 1 365 ? 3.064 23.281 16.172 1 98.75 365 ALA B CA 1
ATOM 5949 C C . ALA B 1 365 ? 2.879 24.094 17.453 1 98.75 365 ALA B C 1
ATOM 5951 O O . ALA B 1 365 ? 1.815 24.047 18.078 1 98.75 365 ALA B O 1
ATOM 5952 N N . ASN B 1 366 ? 3.848 24.875 17.797 1 97.69 366 ASN B N 1
ATOM 5953 C CA . ASN B 1 366 ? 3.785 25.703 19 1 97.69 366 ASN B CA 1
ATOM 5954 C C . ASN B 1 366 ? 2.668 26.734 18.922 1 97.69 366 ASN B C 1
ATOM 5956 O O . ASN B 1 366 ? 2.096 27.109 19.938 1 97.69 366 ASN B O 1
ATOM 5960 N N . ARG B 1 367 ? 2.375 27.125 17.766 1 96.88 367 ARG B N 1
ATOM 5961 C CA . ARG B 1 367 ? 1.379 28.172 17.562 1 96.88 367 ARG B CA 1
ATOM 5962 C C . ARG B 1 367 ? -0.035 27.609 17.641 1 96.88 367 ARG B C 1
ATOM 5964 O O . ARG B 1 367 ? -0.972 28.312 18.016 1 96.88 367 ARG B O 1
ATOM 5971 N N . ILE B 1 368 ? -0.195 26.328 17.297 1 98.38 368 ILE B N 1
ATOM 5972 C CA . ILE B 1 368 ? -1.559 25.844 17.125 1 98.38 368 ILE B CA 1
ATOM 5973 C C . ILE B 1 368 ? -1.964 25.016 18.344 1 98.38 368 ILE B C 1
ATOM 5975 O O . ILE B 1 368 ? -3.152 24.781 18.578 1 98.38 368 ILE B O 1
ATOM 5979 N N . LEU B 1 369 ? -1.081 24.547 19.172 1 98.44 369 LEU B N 1
ATOM 5980 C CA . LEU B 1 369 ? -1.371 23.562 20.219 1 98.44 369 LEU B CA 1
ATOM 5981 C C . LEU B 1 369 ? -2.1 24.219 21.391 1 98.44 369 LEU B C 1
ATOM 5983 O O . LEU B 1 369 ? -2.777 23.531 22.172 1 98.44 369 LEU B O 1
ATOM 5987 N N . ASP B 1 370 ? -2.02 25.531 21.547 1 96.94 370 ASP B N 1
ATOM 5988 C CA . ASP B 1 370 ? -2.629 26.219 22.688 1 96.94 370 ASP B CA 1
ATOM 5989 C C . ASP B 1 370 ? -4.055 26.656 22.375 1 96.94 370 ASP B C 1
ATOM 5991 O O . ASP B 1 370 ? -4.742 27.219 23.219 1 96.94 370 ASP B O 1
ATOM 5995 N N . GLY B 1 371 ? -4.453 26.5 21.172 1 97 371 GLY B N 1
ATOM 5996 C CA . GLY B 1 371 ? -5.836 26.766 20.797 1 97 371 GLY B CA 1
ATOM 5997 C C . GLY B 1 371 ? -6.027 28.141 20.188 1 97 371 GLY B C 1
ATOM 5998 O O . GLY B 1 371 ? -7.137 28.5 19.781 1 97 371 GLY B O 1
ATOM 5999 N N . SER B 1 372 ? -4.953 28.875 19.984 1 96.81 372 SER B N 1
ATOM 6000 C CA . SER B 1 372 ? -5.039 30.234 19.484 1 96.81 372 SER B CA 1
ATOM 6001 C C . SER B 1 372 ? -5.523 30.266 18.031 1 96.81 372 SER B C 1
ATOM 6003 O O . SER B 1 372 ? -6.098 31.266 17.594 1 96.81 372 SER B O 1
ATOM 6005 N N . PHE B 1 373 ? -5.336 29.188 17.344 1 98.38 373 PHE B N 1
ATOM 6006 C CA . PHE B 1 373 ? -5.738 29.109 15.938 1 98.38 373 PHE B CA 1
ATOM 6007 C C . PHE B 1 373 ? -6.844 28.078 15.75 1 98.38 373 PHE B C 1
ATOM 6009 O O . PHE B 1 373 ? -7.023 27.547 14.648 1 98.38 373 PHE B O 1
ATOM 6016 N N . SER B 1 374 ? -7.535 27.812 16.844 1 97.88 374 SER B N 1
ATOM 6017 C CA . SER B 1 374 ? -8.547 26.766 16.781 1 97.88 374 SER B CA 1
ATOM 6018 C C . SER B 1 374 ? -9.945 27.328 17.016 1 97.88 374 SER B C 1
ATOM 6020 O O . SER B 1 374 ? -10.102 28.375 17.641 1 97.88 374 SER B O 1
ATOM 6022 N N . ASP B 1 375 ? -10.883 26.719 16.438 1 97.75 375 ASP B N 1
ATOM 6023 C CA . ASP B 1 375 ? -12.305 26.969 16.688 1 97.75 375 ASP B CA 1
ATOM 6024 C C . ASP B 1 375 ? -13.023 25.688 17.078 1 97.75 375 ASP B C 1
ATOM 6026 O O . ASP B 1 375 ? -13.25 24.812 16.234 1 97.75 375 ASP B O 1
ATOM 6030 N N . PRO B 1 376 ? -13.484 25.547 18.359 1 96.81 376 PRO B N 1
ATOM 6031 C CA . PRO B 1 376 ? -13.352 26.516 19.438 1 96.81 376 PRO B CA 1
ATOM 6032 C C . PRO B 1 376 ? -11.906 26.703 19.891 1 96.81 376 PRO B C 1
ATOM 6034 O O . PRO B 1 376 ? -11.047 25.859 19.594 1 96.81 376 PRO B O 1
ATOM 6037 N N . PRO B 1 377 ? -11.625 27.797 20.531 1 96.44 377 PRO B N 1
ATOM 6038 C CA . PRO B 1 377 ? -10.25 28.094 20.922 1 96.44 377 PRO B CA 1
ATOM 6039 C C . PRO B 1 377 ? -9.812 27.359 22.188 1 96.44 377 PRO B C 1
ATOM 6041 O O . PRO B 1 377 ? -9.555 27.969 23.219 1 96.44 377 PRO B O 1
ATOM 6044 N N . LEU B 1 378 ? -9.664 26.062 22.109 1 95.75 378 LEU B N 1
ATOM 6045 C CA . LEU B 1 378 ? -9.219 25.172 23.188 1 95.75 378 LEU B CA 1
ATOM 6046 C C . LEU B 1 378 ? -7.859 24.562 22.844 1 95.75 378 LEU B C 1
ATOM 6048 O O . LEU B 1 378 ? -7.605 24.203 21.703 1 95.75 378 LEU B O 1
ATOM 6052 N N . PRO B 1 379 ? -7.023 24.516 23.938 1 97.38 379 PRO B N 1
ATOM 6053 C CA . PRO B 1 379 ? -5.801 23.734 23.703 1 97.38 379 PRO B CA 1
ATOM 6054 C C . PRO B 1 379 ? -6.09 22.297 23.266 1 97.38 379 PRO B C 1
ATOM 6056 O O . PRO B 1 379 ? -7.121 21.734 23.641 1 97.38 379 PRO B O 1
ATOM 6059 N N . ILE B 1 380 ? -5.168 21.734 22.562 1 98.25 380 ILE B N 1
ATOM 6060 C CA . ILE B 1 380 ? -5.395 20.406 22 1 98.25 380 ILE B CA 1
ATOM 6061 C C . ILE B 1 380 ? -5.633 19.406 23.141 1 98.25 380 ILE B C 1
ATOM 6063 O O . ILE B 1 380 ? -6.434 18.469 23 1 98.25 380 ILE B O 1
ATOM 6067 N N . ALA B 1 381 ? -5.094 19.578 24.281 1 97.5 381 ALA B N 1
ATOM 6068 C CA . ALA B 1 381 ? -5.215 18.672 25.422 1 97.5 381 ALA B CA 1
ATOM 6069 C C . ALA B 1 381 ? -6.613 18.734 26.016 1 97.5 381 ALA B C 1
ATOM 6071 O O . ALA B 1 381 ? -6.996 17.859 26.812 1 97.5 381 ALA B O 1
ATOM 6072 N N . GLN B 1 382 ? -7.402 19.719 25.578 1 97 382 GLN B N 1
ATOM 6073 C CA . GLN B 1 382 ? -8.758 19.891 26.078 1 97 382 GLN B CA 1
ATOM 6074 C C . GLN B 1 382 ? -9.781 19.797 24.953 1 97 382 GLN B C 1
ATOM 6076 O O . GLN B 1 382 ? -10.945 20.172 25.125 1 97 382 GLN B O 1
ATOM 6081 N N . SER B 1 383 ? -9.367 19.281 23.844 1 96.5 383 SER B N 1
ATOM 6082 C CA . SER B 1 383 ? -10.188 19.375 22.641 1 96.5 383 SER B CA 1
ATOM 6083 C C . SER B 1 383 ? -11.297 18.328 22.641 1 96.5 383 SER B C 1
ATOM 6085 O O . SER B 1 383 ? -12.125 18.281 21.734 1 96.5 383 SER B O 1
ATOM 6087 N N . CYS B 1 384 ? -11.359 17.484 23.688 1 96.44 384 CYS B N 1
ATOM 6088 C CA . CYS B 1 384 ? -12.445 16.516 23.797 1 96.44 384 CYS B CA 1
ATOM 6089 C C . CYS B 1 384 ? -13.703 17.172 24.359 1 96.44 384 CYS B C 1
ATOM 6091 O O . CYS B 1 384 ? -14.773 16.547 24.375 1 96.44 384 CYS B O 1
ATOM 6093 N N . GLN B 1 385 ? -13.594 18.359 24.75 1 92.75 385 GLN B N 1
ATOM 6094 C CA . GLN B 1 385 ? -14.75 19.078 25.281 1 92.75 385 GLN B CA 1
ATOM 6095 C C . GLN B 1 385 ? -15.742 19.406 24.172 1 92.75 385 GLN B C 1
ATOM 6097 O O . GLN B 1 385 ? -15.367 19.984 23.156 1 92.75 385 GLN B O 1
ATOM 6102 N N . ILE B 1 386 ? -17 19 24.469 1 90.5 386 ILE B N 1
ATOM 6103 C CA . ILE B 1 386 ? -18.062 19.312 23.5 1 90.5 386 ILE B CA 1
ATOM 6104 C C . ILE B 1 386 ? -18.578 20.734 23.75 1 90.5 386 ILE B C 1
ATOM 6106 O O . ILE B 1 386 ? -19.031 21.047 24.844 1 90.5 386 ILE B O 1
ATOM 6110 N N . THR B 1 387 ? -18.281 21.578 22.781 1 77.69 387 THR B N 1
ATOM 6111 C CA . THR B 1 387 ? -18.703 22.969 22.906 1 77.69 387 THR B CA 1
ATOM 6112 C C . THR B 1 387 ? -19.891 23.266 22 1 77.69 387 THR B C 1
ATOM 6114 O O . THR B 1 387 ? -19.938 22.781 20.859 1 77.69 387 THR B O 1
ATOM 6117 N N . HIS B 1 388 ? -21.188 23.281 22.609 1 64.69 388 HIS B N 1
ATOM 6118 C CA . HIS B 1 388 ? -22.344 23.625 21.797 1 64.69 388 HIS B CA 1
ATOM 6119 C C . HIS B 1 388 ? -22.422 25.125 21.531 1 64.69 388 HIS B C 1
ATOM 6121 O O . HIS B 1 388 ? -22 25.922 22.391 1 64.69 388 HIS B O 1
#

Solvent-accessible surface area (backbone atoms only — not comparable to full-atom values): 39698 Å² total; per-residue (Å²): 128,76,76,65,63,67,61,58,58,56,54,54,53,55,57,57,58,70,62,56,79,74,63,70,73,67,76,73,65,68,51,74,61,56,25,40,40,37,39,25,9,39,74,49,13,56,22,25,51,27,49,67,34,55,72,48,48,55,57,21,10,46,74,67,68,69,42,54,34,38,27,64,17,34,22,54,40,39,59,42,53,50,25,50,73,70,73,42,72,72,56,29,18,53,47,32,51,70,92,61,56,31,38,54,24,33,22,44,8,17,47,61,13,21,57,54,86,62,98,36,27,52,93,71,68,32,34,81,49,16,46,64,33,32,53,40,34,48,54,47,49,52,57,58,53,41,49,39,74,69,39,88,63,77,43,85,61,49,76,40,38,53,56,72,76,36,48,54,42,18,41,37,35,38,47,53,40,58,53,44,51,53,54,42,60,76,31,60,93,76,51,64,55,68,59,51,44,51,52,46,46,52,53,47,50,53,53,52,51,49,44,41,74,76,44,51,26,18,35,44,37,36,42,40,49,50,59,13,53,26,28,60,67,15,48,87,23,16,40,74,84,45,69,79,77,49,93,69,40,49,48,98,81,55,19,31,38,72,48,30,50,53,38,49,50,45,36,52,53,42,51,53,48,49,55,50,48,44,72,71,36,81,85,34,13,62,31,43,30,45,38,26,61,50,51,46,48,46,52,74,37,18,62,84,71,61,25,45,65,49,66,43,57,30,21,31,43,64,51,77,51,42,76,42,57,59,53,40,72,47,73,55,96,88,37,78,43,74,32,51,67,49,94,59,55,66,33,26,39,20,24,56,24,79,33,43,10,28,47,37,24,50,54,45,40,65,54,46,45,63,5,77,38,28,46,64,67,42,28,61,59,37,39,56,56,68,79,131,130,72,79,67,59,64,60,55,56,55,54,53,52,56,59,56,57,67,63,54,79,71,67,67,73,67,76,71,65,69,52,74,60,54,25,41,39,36,39,25,10,41,74,50,15,55,21,25,52,27,50,67,33,58,74,48,47,56,59,22,10,46,76,68,67,67,41,54,34,37,28,66,17,34,22,53,41,40,59,41,53,50,25,51,74,68,72,42,72,71,58,30,18,52,46,32,51,70,90,61,58,32,38,54,23,34,22,45,10,17,48,61,11,22,58,55,87,62,97,36,27,53,90,71,66,31,34,79,47,16,47,65,34,31,54,40,33,48,54,45,49,52,57,60,54,40,48,39,73,69,38,87,64,79,43,82,59,47,76,39,37,54,56,71,76,36,49,54,41,18,41,36,36,38,46,54,39,60,52,44,50,52,53,43,63,75,32,60,92,75,52,64,52,68,60,51,43,52,51,46,46,51,52,45,52,52,52,53,53,49,45,41,73,74,43,49,26,18,35,43,37,38,41,41,49,49,59,14,53,26,27,60,66,16,47,89,21,16,40,75,83,46,68,81,76,49,92,69,40,47,47,98,81,54,19,31,39,72,48,30,51,54,37,50,50,44,35,53,54,43,50,53,49,49,54,51,47,45,72,71,35,81,83,33,12,61,29,44,30,44,37,26,62,51,50,46,50,46,53,74,36,19,63,84,71,62,23,46,64,51,69,44,57,32,22,31,42,63,52,77,52,42,74,43,55,60,53,40,71,46,74,55,96,87,38,78,45,75,33,52,68,51,93,58,55,66,34,26,41,22,24,57,23,79,34,42,9,28,48,36,24,49,54,47,40,66,54,47,46,64,5,79,38,28,46,63,68,41,28,61,58,38,40,57,55,67,78,131